Protein 8SPK (pdb70)

Secondary structure (DSSP, 8-state):
-TT-TTS-GGG--HHHHS--TT-SSS-EEEEEE-TTT-SSS--EEEEEESS-GGG-SEEEEEEE--TT--GGGTTTHHHHHHTTT-EEEEE--S-TT--HHHHHHHHHHHHHHHHH-TTTGGGEEEEEEEEEEETHHHHHHHHHHHH-TTEEEEEEES----S------S-EEEEEETT-SSS-TTTTHHHHHHH--SSEEEEEETT--TTTTSTTTTHHHHHHHHHHHHHHHHH--GGGGGGSGGGS-GGGSTTEEEEEEES--/-TTTTS-GGG-SHHHHS--TT-SSS-EEEEEE-TTT-SSS--EEEEEESS-GGG-SEEEEEEE--SS--GGGTTTHHHHHHTTT-EEEEE--S-TT--HHHHHHHHHHHHHHHHH-TTTGGGEEEEEEEEEEETHHHHHHHHHHHH-TTEEEEEEES----S------S-EEEEEETT-SSS-TTTTHHHHHHH--SSEEEEEETT--TTTTSTTTTHHHHHHHHHHHHHHHHS--GGGGGGSGGGS-GGGSTTEEEEEEES--

Radius of gyration: 25.75 Å; Cα contacts (8 Å, |Δi|>4): 1396; chains: 2; bounding box: 42×69×72 Å

Foldseek 3Di:
DLLQVVDPLVQQDLVQLLDFAQSAQFAKDKDWFAQVNQDQFHTWIKIAGDPRVVSAAAEEEEEEEAAPDALLFPVRVRSSQRSVGYTYTRGGGPDSHDALCSLLRSRVSVLVCQCPDPPRVNRHDSLQYAYEYAESNLSSRQLNQVPDVSHQEYERECYDDDDDRDEHAHEYEYEHECAEPPSHCVNHVVVSQVRHDHWYKYWYFPNGYSSCSTSCRCVSVVSLVVSLRSCCGRRVDCSSQCCDDPNNPSCPDPGTPDIHTDHGD/DLQVVDPLVCQDLVQLLDFAQSAQFDKDKDWFAQVNQDLFHTWIKIAGDPRVVNAAAEEEEEEDDQLDALLFPVRVRSSQRSHGYTYTRGHGPGSPDALCSLLRSRVSVLVCQCPDPPRVNRHDSLQYAYEYAESNLSSRQLNQVPDVSHQEYERECYDDDDDRDEHQHEYEYEHECAEPPSHCVVHVVVSQVRYDHWYKYWYFPNGYSSCSTNPRCVSVPRLVVSLRSCCGSVVDCSSQCCDDPNNPSCVDPGTPDIDTDNGD

Sequence (529 aa):
GSHMDCIADSKITAVALSDTRDNGPFSSIRTKRISRQSAKGFGGGTIHYPTNASGCGLLGAIAVVPGYVSYENSIKWWGPRLASWGFVVITINTNSIYDDPDSRAAQLNAALDNMIADDTVGSMIDPKRLGAIGWSMGGGGALKLATERSTVRAIMPLAPYHDKSYGEVKTPTLVIACEDDRIAETKKYANAFYKNAIGPKMKVEVNNGSHFCPSYRFNEILLSKPGIAWMQRYINNDTRFDKFLCANENYSSKSPRISAYDYKDCPSHMDCIADSKITAVALLSDTRDNGPFSIRTKRISRQSSAKGFGGGTIHYPTNASGCGLLGAIAVVPGYVSYENSIKWWGPRLASWGFVVITINTNSIYDDPDSSRAAQLNAALDNMIADDDTVGSMIDPKRLGAIGWSMGGGGALKLATERSTVRAIMPLAPYHDKSYGEVKTPTLVIACEDDRIAETKKYANAFYKNNAIGPKMKVEVNNGSHFCPSYRFNEILLSKPGIAWMQRYINNDTRFDKFLCANENYSKSPRISAYDYKDCP

Solvent-accessible surface area: 19656 Å² total; per-residue (Å²): 28,53,73,0,108,42,2,44,102,95,105,3,55,39,127,33,0,41,50,35,133,75,71,33,41,14,70,36,147,78,58,187,16,36,138,179,81,11,184,37,2,7,2,6,14,0,2,24,3,55,87,5,109,64,11,50,85,2,0,0,0,0,0,0,0,0,7,4,2,109,23,83,0,0,85,14,0,0,30,0,0,0,0,1,0,0,0,0,0,0,0,37,7,71,40,16,88,28,58,9,41,40,0,7,64,4,0,49,18,0,0,66,33,0,50,83,19,146,54,0,12,101,48,7,24,64,146,13,0,0,0,0,0,0,2,3,0,0,0,0,0,0,51,5,11,46,122,41,113,42,4,85,0,0,1,0,0,2,0,4,6,64,135,115,32,53,113,4,136,13,22,2,0,0,0,0,1,66,66,7,98,12,2,84,20,188,111,10,2,55,32,21,24,159,93,4,92,8,32,12,0,10,1,15,6,50,102,6,41,0,8,8,0,0,27,99,102,33,9,86,24,1,0,38,1,0,0,0,0,0,0,44,14,0,0,63,0,79,49,0,35,109,8,0,0,72,81,39,76,12,68,162,28,118,110,12,44,31,34,60,94,117,96,19,50,115,64,2,98,44,2,52,108,96,110,2,54,41,129,34,0,40,48,35,150,77,72,30,38,14,65,37,154,81,63,188,16,34,137,180,84,10,181,38,2,6,2,6,13,0,1,25,1,56,86,3,108,72,8,51,80,2,0,0,0,0,0,0,0,1,1,7,2,110,22,85,0,0,85,18,0,0,31,0,0,0,0,1,0,0,0,0,0,0,0,36,6,74,39,17,90,31,50,7,41,47,1,7,63,7,0,50,18,0,0,63,33,0,53,81,17,144,60,0,17,103,51,6,26,64,150,13,0,0,0,0,0,0,1,4,0,0,0,0,0,0,50,5,10,45,123,43,115,40,5,87,0,0,0,0,0,2,1,2,6,62,134,112,29,51,116,4,146,17,21,1,0,0,0,0,1,63,55,1,82,10,2,60,18,181,111,11,2,56,32,19,27,160,95,5,85,8,33,8,0,12,2,17,7,54,106,7,38,0,9,8,0,0,22,93,88,30,9,85,27,1,0,32,1,0,0,0,0,0,0,42,15,0,3,76,13,83,62,0,35,101,6,0,0,75,80,50,75,15,57,170,30,118,111,8,46,29,26,61,91,121,96,22,48

Structure (mmCIF, N/CA/C/O backbone):
data_8SPK
#
_entry.id   8SPK
#
_cell.length_a   131.180
_cell.length_b   131.180
_cell.length_c   131.180
_cell.angle_alpha   90.00
_cell.angle_beta   90.00
_cell.angle_gamma   90.00
#
_symmetry.space_group_name_H-M   'P 21 3'
#
loop_
_entity.id
_entity.type
_entity.pdbx_description
1 polymer 'Lipase 1'
2 non-polymer 'MALONATE ION'
3 water water
#
loop_
_atom_site.group_PDB
_atom_site.id
_atom_site.type_symbol
_atom_site.label_atom_id
_atom_site.label_alt_id
_atom_site.label_comp_id
_atom_site.label_asym_id
_atom_site.label_entity_id
_atom_site.label_seq_id
_atom_site.pdbx_PDB_ins_code
_atom_site.Cartn_x
_atom_site.Cartn_y
_atom_site.Cartn_z
_atom_site.occupancy
_atom_site.B_iso_or_equiv
_atom_site.auth_seq_id
_atom_site.auth_comp_id
_atom_site.auth_asym_id
_atom_site.auth_atom_id
_atom_site.pdbx_PDB_model_num
ATOM 1 N N . GLY A 1 18 ? 34.945 -27.383 6.334 1.00 64.52 55 GLY A N 1
ATOM 2 C CA . GLY A 1 18 ? 36.017 -28.313 5.998 1.00 51.18 55 GLY A CA 1
ATOM 3 C C . GLY A 1 18 ? 35.851 -28.886 4.587 1.00 55.00 55 GLY A C 1
ATOM 4 O O . GLY A 1 18 ? 36.709 -28.688 3.723 1.00 54.12 55 GLY A O 1
ATOM 5 N N . SER A 1 19 ? 34.720 -29.576 4.368 1.00 61.77 56 SER A N 1
ATOM 6 C CA . SER A 1 19 ? 34.539 -30.394 3.188 1.00 44.23 56 SER A CA 1
ATOM 7 C C . SER A 1 19 ? 35.791 -31.224 3.047 1.00 61.14 56 SER A C 1
ATOM 8 O O . SER A 1 19 ? 36.117 -32.041 3.919 1.00 57.56 56 SER A O 1
ATOM 10 N N . HIS A 1 20 ? 36.550 -30.958 1.991 1.00 63.65 57 HIS A N 1
ATOM 11 C CA . HIS A 1 20 ? 37.809 -31.639 1.748 1.00 52.76 57 HIS A CA 1
ATOM 12 C C . HIS A 1 20 ? 39.025 -30.834 2.219 1.00 60.27 57 HIS A C 1
ATOM 13 O O . HIS A 1 20 ? 40.159 -31.284 2.021 1.00 50.96 57 HIS A O 1
ATOM 20 N N . MET A 1 21 ? 38.820 -29.675 2.861 1.00 43.87 58 MET A N 1
ATOM 21 C CA . MET A 1 21 ? 39.926 -28.784 3.246 1.00 51.79 58 MET A CA 1
ATOM 22 C C . MET A 1 21 ? 39.864 -28.371 4.730 1.00 54.08 58 MET A C 1
ATOM 23 O O . MET A 1 21 ? 40.101 -27.201 5.076 1.00 35.30 58 MET A O 1
ATOM 28 N N . ASP A 1 22 ? 39.602 -29.334 5.642 1.00 49.08 59 ASP A N 1
ATOM 29 C CA . ASP A 1 22 ? 39.625 -28.997 7.078 1.00 56.10 59 ASP A CA 1
ATOM 30 C C . ASP A 1 22 ? 41.022 -28.609 7.577 1.00 53.08 59 ASP A C 1
ATOM 31 O O . ASP A 1 22 ? 41.145 -28.066 8.691 1.00 44.64 59 ASP A O 1
ATOM 36 N N . CYS A 1 23 ? 42.052 -28.914 6.774 1.00 41.71 60 CYS A N 1
ATOM 37 C CA . CYS A 1 23 ? 43.418 -28.422 6.888 1.00 36.45 60 CYS A CA 1
ATOM 38 C C . CYS A 1 23 ? 43.533 -26.902 6.823 1.00 42.37 60 CYS A C 1
ATOM 39 O O . CYS A 1 23 ? 44.587 -26.362 7.180 1.00 43.02 60 CYS A O 1
ATOM 42 N N . ILE A 1 24 ? 42.520 -26.196 6.312 1.00 26.60 61 ILE A N 1
ATOM 43 C CA . ILE A 1 24 ? 42.440 -24.748 6.474 1.00 22.66 61 ILE A CA 1
ATOM 44 C C . ILE A 1 24 ? 41.629 -24.430 7.723 1.00 25.66 61 ILE A C 1
ATOM 45 O O . ILE A 1 24 ? 40.435 -24.730 7.793 1.00 25.10 61 ILE A O 1
ATOM 50 N N . ALA A 1 25 ? 42.246 -23.737 8.668 1.00 22.90 62 ALA A N 1
ATOM 51 C CA . ALA A 1 25 ? 41.560 -23.425 9.912 1.00 22.14 62 ALA A CA 1
ATOM 52 C C . ALA A 1 25 ? 40.476 -22.384 9.685 1.00 20.43 62 ALA A C 1
ATOM 53 O O . ALA A 1 25 ? 40.640 -21.462 8.890 1.00 19.06 62 ALA A O 1
ATOM 55 N N . ASP A 1 26 ? 39.367 -22.525 10.417 1.00 20.75 63 ASP A N 1
ATOM 56 C CA . ASP A 1 26 ? 38.288 -21.533 10.305 1.00 20.09 63 ASP A CA 1
ATOM 57 C C . ASP A 1 26 ? 38.812 -20.102 10.376 1.00 19.28 63 ASP A C 1
ATOM 58 O O . ASP A 1 26 ? 38.325 -19.234 9.669 1.00 20.08 63 ASP A O 1
ATOM 63 N N . SER A 1 27 ? 39.713 -19.822 11.329 1.00 18.85 64 SER A N 1
ATOM 64 C CA . SER A 1 27 ? 40.096 -18.422 11.556 1.00 21.35 64 SER A CA 1
ATOM 65 C C . SER A 1 27 ? 40.844 -17.808 10.376 1.00 20.44 64 SER A C 1
ATOM 66 O O . SER A 1 27 ? 40.938 -16.572 10.306 1.00 20.28 64 SER A O 1
ATOM 69 N N . LYS A 1 28 ? 41.328 -18.632 9.426 1.00 17.87 65 LYS A N 1
ATOM 70 C CA . LYS A 1 28 ? 41.972 -18.122 8.212 1.00 20.21 65 LYS A CA 1
ATOM 71 C C . LYS A 1 28 ? 40.980 -17.777 7.117 1.00 19.97 65 LYS A C 1
ATOM 72 O O . LYS A 1 28 ? 41.361 -17.154 6.126 1.00 21.96 65 LYS A O 1
ATOM 78 N N . ILE A 1 29 ? 39.719 -18.151 7.276 1.00 18.76 66 ILE A N 1
ATOM 79 C CA . ILE A 1 29 ? 38.734 -18.015 6.199 1.00 16.44 66 ILE A CA 1
ATOM 80 C C . ILE A 1 29 ? 38.035 -16.677 6.444 1.00 20.27 66 ILE A C 1
ATOM 81 O O . ILE A 1 29 ? 36.962 -16.579 7.065 1.00 19.68 66 ILE A O 1
ATOM 86 N N . THR A 1 30 ? 38.669 -15.603 5.953 1.00 18.69 67 THR A N 1
ATOM 87 C CA . THR A 1 30 ? 38.147 -14.257 6.139 1.00 16.10 67 THR A CA 1
ATOM 88 C C . THR A 1 30 ? 38.188 -13.504 4.815 1.00 16.19 67 THR A C 1
ATOM 89 O O . THR A 1 30 ? 39.001 -13.804 3.926 1.00 17.34 67 THR A O 1
ATOM 93 N N . ALA A 1 31 ? 37.336 -12.476 4.732 1.00 17.53 68 ALA A N 1
ATOM 94 C CA . ALA A 1 31 ? 37.348 -11.639 3.527 1.00 17.93 68 ALA A CA 1
ATOM 95 C C . ALA A 1 31 ? 38.683 -10.930 3.369 1.00 18.80 68 ALA A C 1
ATOM 96 O O . ALA A 1 31 ? 39.210 -10.818 2.245 1.00 20.60 68 ALA A O 1
ATOM 98 N N . VAL A 1 32 ? 39.251 -10.459 4.481 1.00 19.40 69 VAL A N 1
ATOM 99 C CA . VAL A 1 32 ? 40.559 -9.801 4.461 1.00 17.88 69 VAL A CA 1
ATOM 100 C C . VAL A 1 32 ? 41.620 -10.728 3.889 1.00 24.60 69 VAL A C 1
ATOM 101 O O . VAL A 1 32 ? 42.444 -10.322 3.057 1.00 25.24 69 VAL A O 1
ATOM 105 N N . ALA A 1 33 ? 41.597 -11.996 4.294 1.00 18.53 70 ALA A N 1
ATOM 106 C CA . ALA A 1 33 ? 42.619 -12.917 3.821 1.00 19.51 70 ALA A CA 1
ATOM 107 C C . ALA A 1 33 ? 42.428 -13.235 2.355 1.00 18.38 70 ALA A C 1
ATOM 108 O O . ALA A 1 33 ? 43.414 -13.350 1.606 1.00 22.81 70 ALA A O 1
ATOM 110 N N . LEU A 1 34 ? 41.178 -13.382 1.919 1.00 16.40 71 LEU A N 1
ATOM 111 C CA . LEU A 1 34 ? 40.911 -13.742 0.516 1.00 17.26 71 LEU A CA 1
ATOM 112 C C . LEU A 1 34 ? 41.201 -12.583 -0.418 1.00 19.19 71 LEU A C 1
ATOM 113 O O . LEU A 1 34 ? 41.462 -12.807 -1.618 1.00 22.71 71 LEU A O 1
ATOM 118 N N . SER A 1 35 ? 41.112 -11.356 0.097 1.00 24.83 72 SER A N 1
ATOM 119 C CA . SER A 1 35 ? 41.204 -10.126 -0.704 1.00 27.53 72 SER A CA 1
ATOM 120 C C . SER A 1 35 ? 42.647 -9.634 -0.672 1.00 28.73 72 SER A C 1
ATOM 121 O O . SER A 1 35 ? 43.007 -8.667 -0.007 1.00 42.07 72 SER A O 1
ATOM 124 N N . ASP A 1 36 ? 43.485 -10.345 -1.395 1.00 33.62 73 ASP A N 1
ATOM 125 C CA . ASP A 1 36 ? 44.916 -10.104 -1.335 1.00 45.46 73 ASP A CA 1
ATOM 126 C C . ASP A 1 36 ? 45.504 -10.453 -2.700 1.00 48.48 73 ASP A C 1
ATOM 127 O O . ASP A 1 36 ? 44.783 -10.791 -3.655 1.00 37.22 73 ASP A O 1
ATOM 132 N N . THR A 1 37 ? 46.822 -10.351 -2.809 1.00 45.75 74 THR A N 1
ATOM 133 C CA . THR A 1 37 ? 47.445 -10.488 -4.116 1.00 50.68 74 THR A CA 1
ATOM 134 C C . THR A 1 37 ? 48.436 -11.649 -4.140 1.00 47.45 74 THR A C 1
ATOM 135 O O . THR A 1 37 ? 48.886 -12.122 -3.096 1.00 41.91 74 THR A O 1
ATOM 139 N N . ARG A 1 38 ? 48.775 -12.091 -5.359 1.00 41.15 75 ARG A N 1
ATOM 140 C CA . ARG A 1 38 ? 49.919 -13.003 -5.640 1.00 42.57 75 ARG A CA 1
ATOM 141 C C . ARG A 1 38 ? 49.713 -14.279 -4.823 1.00 38.47 75 ARG A C 1
ATOM 142 O O . ARG A 1 38 ? 48.597 -14.814 -4.786 1.00 29.42 75 ARG A O 1
ATOM 150 N N . ASP A 1 39 ? 50.731 -14.779 -4.121 1.00 31.42 76 ASP A N 1
ATOM 151 C CA . ASP A 1 39 ? 50.622 -15.991 -3.325 1.00 36.49 76 ASP A CA 1
ATOM 152 C C . ASP A 1 39 ? 50.414 -15.694 -1.838 1.00 47.35 76 ASP A C 1
ATOM 153 O O . ASP A 1 39 ? 50.764 -16.523 -0.989 1.00 43.54 76 ASP A O 1
ATOM 158 N N . ASN A 1 40 ? 49.863 -14.532 -1.497 1.00 42.74 77 ASN A N 1
ATOM 159 C CA . ASN A 1 40 ? 49.479 -14.302 -0.106 1.00 43.68 77 ASN A CA 1
ATOM 160 C C . ASN A 1 40 ? 48.241 -15.137 0.187 1.00 49.35 77 ASN A C 1
ATOM 161 O O . ASN A 1 40 ? 47.144 -14.771 -0.229 1.00 46.10 77 ASN A O 1
ATOM 166 N N . GLY A 1 41 ? 48.417 -16.267 0.905 1.00 38.93 78 GLY A N 1
ATOM 167 C CA . GLY A 1 41 ? 47.355 -17.205 1.245 1.00 28.75 78 GLY A CA 1
ATOM 168 C C . GLY A 1 41 ? 47.885 -18.218 2.249 1.00 27.88 78 GLY A C 1
ATOM 169 O O . GLY A 1 41 ? 49.058 -18.149 2.606 1.00 31.94 78 GLY A O 1
ATOM 170 N N . PRO A 1 42 ? 47.059 -19.181 2.706 1.00 22.42 79 PRO A N 1
ATOM 171 C CA . PRO A 1 42 ? 47.481 -20.041 3.838 1.00 23.28 79 PRO A CA 1
ATOM 172 C C . PRO A 1 42 ? 48.569 -21.055 3.514 1.00 26.04 79 PRO A C 1
ATOM 173 O O . PRO A 1 42 ? 49.261 -21.476 4.442 1.00 25.96 79 PRO A O 1
ATOM 177 N N . PHE A 1 43 ? 48.726 -21.492 2.266 1.00 20.23 80 PHE A N 1
ATOM 178 C CA . PHE A 1 43 ? 49.732 -22.493 1.927 1.00 21.37 80 PHE A CA 1
ATOM 179 C C . PHE A 1 43 ? 50.872 -21.848 1.160 1.00 24.06 80 PHE A C 1
ATOM 180 O O . PHE A 1 43 ? 50.656 -20.933 0.354 1.00 22.37 80 PHE A O 1
ATOM 188 N N . SER A 1 44 ? 52.079 -22.330 1.431 1.00 22.13 81 SER A N 1
ATOM 189 C CA A SER A 1 44 ? 53.214 -22.011 0.581 0.57 24.91 81 SER A CA 1
ATOM 190 C CA B SER A 1 44 ? 53.217 -22.017 0.584 0.43 24.94 81 SER A CA 1
ATOM 191 C C . SER A 1 44 ? 53.106 -22.819 -0.696 1.00 23.46 81 SER A C 1
ATOM 192 O O . SER A 1 44 ? 52.511 -23.902 -0.717 1.00 22.60 81 SER A O 1
ATOM 197 N N . ILE A 1 45 ? 53.684 -22.283 -1.779 1.00 22.06 82 ILE A N 1
ATOM 198 C CA . ILE A 1 45 ? 53.546 -22.929 -3.071 1.00 20.15 82 ILE A CA 1
ATOM 199 C C . ILE A 1 45 ? 54.879 -23.060 -3.796 1.00 21.82 82 ILE A C 1
ATOM 200 O O . ILE A 1 45 ? 55.889 -22.412 -3.472 1.00 23.71 82 ILE A O 1
ATOM 205 N N . ARG A 1 46 ? 54.862 -23.957 -4.778 1.00 20.85 83 ARG A N 1
ATOM 206 C CA . ARG A 1 46 ? 55.937 -24.114 -5.751 1.00 20.44 83 ARG A CA 1
ATOM 207 C C . ARG A 1 46 ? 55.318 -24.212 -7.146 1.00 19.38 83 ARG A C 1
ATOM 208 O O . ARG A 1 46 ? 54.100 -24.375 -7.307 1.00 18.07 83 ARG A O 1
ATOM 216 N N . THR A 1 47 ? 56.183 -24.130 -8.164 1.00 20.62 84 THR A N 1
ATOM 217 C CA . THR A 1 47 ? 55.744 -24.224 -9.552 1.00 18.53 84 THR A CA 1
ATOM 218 C C . THR A 1 47 ? 56.571 -25.258 -10.290 1.00 18.15 84 THR A C 1
ATOM 219 O O . THR A 1 47 ? 57.724 -25.547 -9.933 1.00 21.00 84 THR A O 1
ATOM 223 N N . LYS A 1 48 ? 55.970 -25.795 -11.344 1.00 16.73 85 LYS A N 1
ATOM 224 C CA . LYS A 1 48 ? 56.677 -26.733 -12.225 1.00 16.90 85 LYS A CA 1
ATOM 225 C C . LYS A 1 48 ? 56.299 -26.346 -13.650 1.00 16.17 85 LYS A C 1
ATOM 226 O O . LYS A 1 48 ? 55.120 -26.244 -13.974 1.00 15.88 85 LYS A O 1
ATOM 232 N N . ARG A 1 49 ? 57.290 -26.128 -14.505 1.00 16.97 86 ARG A N 1
ATOM 233 C CA . ARG A 1 49 ? 57.014 -25.745 -15.885 1.00 15.44 86 ARG A CA 1
ATOM 234 C C . ARG A 1 49 ? 56.803 -26.963 -16.770 1.00 15.96 86 ARG A C 1
ATOM 235 O O . ARG A 1 49 ? 57.640 -27.876 -16.768 1.00 18.51 86 ARG A O 1
ATOM 243 N N . ILE A 1 50 ? 55.715 -26.946 -17.535 1.00 13.35 87 ILE A N 1
ATOM 244 C CA . ILE A 1 50 ? 55.388 -27.980 -18.520 1.00 12.60 87 ILE A CA 1
ATOM 245 C C . ILE A 1 50 ? 55.643 -27.392 -19.904 1.00 14.60 87 ILE A C 1
ATOM 246 O O . ILE A 1 50 ? 55.021 -26.392 -20.282 1.00 13.57 87 ILE A O 1
ATOM 251 N N . SER A 1 51 ? 56.602 -27.969 -20.635 1.00 14.09 88 SER A N 1
ATOM 252 C CA . SER A 1 51 ? 56.983 -27.393 -21.927 1.00 12.56 88 SER A CA 1
ATOM 253 C C . SER A 1 51 ? 55.922 -27.650 -22.973 1.00 11.48 88 SER A C 1
ATOM 254 O O . SER A 1 51 ? 55.085 -28.542 -22.848 1.00 11.25 88 SER A O 1
ATOM 257 N N . ARG A 1 52 ? 55.930 -26.808 -24.012 1.00 11.43 89 ARG A N 1
ATOM 258 C CA . ARG A 1 52 ? 55.002 -26.975 -25.124 1.00 10.64 89 ARG A CA 1
ATOM 259 C C . ARG A 1 52 ? 55.141 -28.354 -25.748 1.00 10.91 89 ARG A C 1
ATOM 260 O O . ARG A 1 52 ? 54.139 -28.979 -26.102 1.00 12.26 89 ARG A O 1
ATOM 268 N N . GLN A 1 53 ? 56.381 -28.834 -25.908 1.00 12.77 90 GLN A N 1
ATOM 269 C CA . GLN A 1 53 ? 56.599 -30.155 -26.547 1.00 13.58 90 GLN A CA 1
ATOM 270 C C . GLN A 1 53 ? 56.159 -31.306 -25.660 1.00 15.81 90 GLN A C 1
ATOM 271 O O . GLN A 1 53 ? 55.737 -32.360 -26.176 1.00 20.47 90 GLN A O 1
ATOM 277 N N . SER A 1 54 ? 56.243 -31.141 -24.333 1.00 13.46 91 SER A N 1
ATOM 278 C CA . SER A 1 54 ? 55.806 -32.199 -23.419 1.00 15.80 91 SER A CA 1
ATOM 279 C C . SER A 1 54 ? 54.284 -32.296 -23.390 1.00 17.00 91 SER A C 1
ATOM 280 O O . SER A 1 54 ? 53.733 -33.391 -23.181 1.00 20.26 91 SER A O 1
ATOM 283 N N . ALA A 1 55 ? 53.599 -31.162 -23.548 1.00 13.72 92 ALA A N 1
ATOM 284 C CA . ALA A 1 55 ? 52.147 -31.086 -23.366 1.00 12.48 92 ALA A CA 1
ATOM 285 C C . ALA A 1 55 ? 51.413 -31.705 -24.562 1.00 13.29 92 ALA A C 1
ATOM 286 O O . ALA A 1 55 ? 51.613 -31.278 -25.703 1.00 14.34 92 ALA A O 1
ATOM 288 N N . LYS A 1 56 ? 50.529 -32.661 -24.282 1.00 11.31 93 LYS A N 1
ATOM 289 C CA . LYS A 1 56 ? 49.803 -33.361 -25.340 1.00 12.15 93 LYS A CA 1
ATOM 290 C C . LYS A 1 56 ? 48.430 -32.721 -25.408 1.00 13.06 93 LYS A C 1
ATOM 291 O O . LYS A 1 56 ? 47.559 -33.028 -24.600 1.00 15.58 93 LYS A O 1
ATOM 297 N N . GLY A 1 57 ? 48.223 -31.817 -26.367 1.00 11.14 94 GLY A N 1
ATOM 298 C CA . GLY A 1 57 ? 46.925 -31.193 -26.491 1.00 11.61 94 GLY A CA 1
ATOM 299 C C . GLY A 1 57 ? 46.830 -29.764 -26.019 1.00 11.83 94 GLY A C 1
ATOM 300 O O . GLY A 1 57 ? 45.722 -29.240 -25.972 1.00 12.86 94 GLY A O 1
ATOM 301 N N . PHE A 1 58 ? 47.943 -29.139 -25.639 1.00 11.99 95 PHE A N 1
ATOM 302 C CA . PHE A 1 58 ? 47.948 -27.708 -25.321 1.00 10.46 95 PHE A CA 1
ATOM 303 C C . PHE A 1 58 ? 49.392 -27.241 -25.427 1.00 9.03 95 PHE A C 1
ATOM 304 O O . PHE A 1 58 ? 50.300 -28.030 -25.755 1.00 10.82 95 PHE A O 1
ATOM 312 N N . GLY A 1 59 ? 49.598 -25.924 -25.232 1.00 10.37 96 GLY A N 1
ATOM 313 C CA . GLY A 1 59 ? 50.904 -25.328 -25.530 1.00 11.81 96 GLY A CA 1
ATOM 314 C C . GLY A 1 59 ? 51.852 -25.246 -24.337 1.00 10.67 96 GLY A C 1
ATOM 315 O O . GLY A 1 59 ? 52.746 -24.382 -24.347 1.00 11.00 96 GLY A O 1
ATOM 316 N N . GLY A 1 60 ? 51.682 -26.121 -23.340 1.00 10.50 97 GLY A N 1
ATOM 317 C CA . GLY A 1 60 ? 52.527 -26.047 -22.137 1.00 11.13 97 GLY A CA 1
ATOM 318 C C . GLY A 1 60 ? 51.898 -25.111 -21.107 1.00 11.53 97 GLY A C 1
ATOM 319 O O . GLY A 1 60 ? 50.838 -24.543 -21.320 1.00 11.87 97 GLY A O 1
ATOM 320 N N . GLY A 1 61 ? 52.539 -24.998 -19.943 1.00 11.04 98 GLY A N 1
ATOM 321 C CA . GLY A 1 61 ? 51.972 -24.126 -18.927 1.00 11.47 98 GLY A CA 1
ATOM 322 C C . GLY A 1 61 ? 52.774 -24.265 -17.650 1.00 13.91 98 GLY A C 1
ATOM 323 O O . GLY A 1 61 ? 53.838 -24.880 -17.631 1.00 15.53 98 GLY A O 1
ATOM 324 N N . THR A 1 62 ? 52.242 -23.681 -16.594 1.00 12.20 99 THR A N 1
ATOM 325 C CA . THR A 1 62 ? 52.895 -23.698 -15.281 1.00 12.10 99 THR A CA 1
ATOM 326 C C . THR A 1 62 ? 51.935 -24.373 -14.311 1.00 13.36 99 THR A C 1
ATOM 327 O O . THR A 1 62 ? 50.800 -23.893 -14.124 1.00 14.06 99 THR A O 1
ATOM 331 N N . ILE A 1 63 ? 52.396 -25.460 -13.693 1.00 12.88 100 ILE A N 1
ATOM 332 C CA . ILE A 1 63 ? 51.649 -26.077 -12.592 1.00 13.90 100 ILE A CA 1
ATOM 333 C C . ILE A 1 63 ? 52.047 -25.372 -11.312 1.00 13.84 100 ILE A C 1
ATOM 334 O O . ILE A 1 63 ? 53.244 -25.269 -10.985 1.00 15.99 100 ILE A O 1
ATOM 339 N N . HIS A 1 64 ? 51.037 -24.925 -10.549 1.00 11.98 101 HIS A N 1
ATOM 340 C CA . HIS A 1 64 ? 51.248 -24.326 -9.232 1.00 14.25 101 HIS A CA 1
ATOM 341 C C . HIS A 1 64 ? 50.670 -25.262 -8.184 1.00 17.33 101 HIS A C 1
ATOM 342 O O . HIS A 1 64 ? 49.560 -25.780 -8.360 1.00 14.63 101 HIS A O 1
ATOM 349 N N . TYR A 1 65 ? 51.418 -25.509 -7.115 1.00 16.13 102 TYR A N 1
ATOM 350 C CA . TYR A 1 65 ? 50.863 -26.442 -6.129 1.00 15.26 102 TYR A CA 1
ATOM 351 C C . TYR A 1 65 ? 51.295 -26.056 -4.726 1.00 16.39 102 TYR A C 1
ATOM 352 O O . TYR A 1 65 ? 52.398 -25.516 -4.534 1.00 18.62 102 TYR A O 1
ATOM 361 N N . PRO A 1 66 ? 50.515 -26.423 -3.714 1.00 15.73 103 PRO A N 1
ATOM 362 C CA . PRO A 1 66 ? 50.917 -26.103 -2.340 1.00 17.90 103 PRO A CA 1
ATOM 363 C C . PRO A 1 66 ? 51.888 -27.152 -1.835 1.00 24.18 103 PRO A C 1
ATOM 364 O O . PRO A 1 66 ? 51.789 -28.333 -2.186 1.00 23.13 103 PRO A O 1
ATOM 368 N N . THR A 1 67 ? 52.823 -26.710 -0.971 1.00 22.18 104 THR A N 1
ATOM 369 C CA . THR A 1 67 ? 53.879 -27.595 -0.476 1.00 23.00 104 THR A CA 1
ATOM 370 C C . THR A 1 67 ? 53.647 -28.041 0.948 1.00 26.99 104 THR A C 1
ATOM 371 O O . THR A 1 67 ? 54.346 -28.949 1.408 1.00 31.66 104 THR A O 1
ATOM 375 N N . ASN A 1 68 ? 52.685 -27.457 1.651 1.00 26.56 105 ASN A N 1
ATOM 376 C CA . ASN A 1 68 ? 52.476 -27.833 3.038 1.00 31.00 105 ASN A CA 1
ATOM 377 C C . ASN A 1 68 ? 51.011 -28.119 3.276 1.00 29.30 105 ASN A C 1
ATOM 378 O O . ASN A 1 68 ? 50.445 -27.767 4.315 1.00 27.65 105 ASN A O 1
ATOM 383 N N . ALA A 1 69 ? 50.379 -28.784 2.309 1.00 29.46 106 ALA A N 1
ATOM 384 C CA . ALA A 1 69 ? 48.946 -29.075 2.326 1.00 31.06 106 ALA A CA 1
ATOM 385 C C . ALA A 1 69 ? 48.657 -30.556 2.537 1.00 36.23 106 ALA A C 1
ATOM 386 O O . ALA A 1 69 ? 47.527 -30.999 2.304 1.00 35.62 106 ALA A O 1
ATOM 388 N N . SER A 1 70 ? 49.660 -31.329 2.946 1.00 36.87 107 SER A N 1
ATOM 389 C CA . SER A 1 70 ? 49.466 -32.763 3.069 1.00 41.17 107 SER A CA 1
ATOM 390 C C . SER A 1 70 ? 48.361 -33.106 4.069 1.00 45.71 107 SER A C 1
ATOM 391 O O . SER A 1 70 ? 47.696 -34.133 3.911 1.00 40.51 107 SER A O 1
ATOM 394 N N . GLY A 1 71 ? 48.125 -32.261 5.079 1.00 40.62 108 GLY A N 1
ATOM 395 C CA . GLY A 1 71 ? 47.006 -32.506 5.975 1.00 33.43 108 GLY A CA 1
ATOM 396 C C . GLY A 1 71 ? 45.640 -32.427 5.322 1.00 38.46 108 GLY A C 1
ATOM 397 O O . GLY A 1 71 ? 44.645 -32.758 5.970 1.00 37.73 108 GLY A O 1
ATOM 398 N N . CYS A 1 72 ? 45.556 -32.002 4.069 1.00 30.81 109 CYS A N 1
ATOM 399 C CA . CYS A 1 72 ? 44.279 -31.855 3.403 1.00 31.79 109 CYS A CA 1
ATOM 400 C C . CYS A 1 72 ? 43.802 -33.126 2.735 1.00 34.35 109 CYS A C 1
ATOM 401 O O . CYS A 1 72 ? 42.676 -33.144 2.216 1.00 38.79 109 CYS A O 1
ATOM 404 N N . GLY A 1 73 ? 44.640 -34.161 2.698 1.00 25.85 110 GLY A N 1
ATOM 405 C CA . GLY A 1 73 ? 44.330 -35.302 1.851 1.00 29.90 110 GLY A CA 1
ATOM 406 C C . GLY A 1 73 ? 44.427 -34.889 0.390 1.00 30.69 110 GLY A C 1
ATOM 407 O O . GLY A 1 73 ? 45.193 -33.994 0.030 1.00 29.86 110 GLY A O 1
ATOM 408 N N . LEU A 1 74 ? 43.624 -35.522 -0.463 1.00 20.37 111 LEU A N 1
ATOM 409 C CA . LEU A 1 74 ? 43.747 -35.210 -1.884 1.00 19.92 111 LEU A CA 1
ATOM 410 C C . LEU A 1 74 ? 43.161 -33.836 -2.184 1.00 19.62 111 LEU A C 1
ATOM 411 O O . LEU A 1 74 ? 42.211 -33.362 -1.530 1.00 23.30 111 LEU A O 1
ATOM 416 N N . LEU A 1 75 ? 43.747 -33.179 -3.178 1.00 17.22 112 LEU A N 1
ATOM 417 C CA . LEU A 1 75 ? 43.402 -31.799 -3.513 1.00 21.18 112 LEU A CA 1
ATOM 418 C C . LEU A 1 75 ? 42.585 -31.716 -4.803 1.00 19.18 112 LEU A C 1
ATOM 419 O O . LEU A 1 75 ? 42.714 -32.556 -5.706 1.00 18.78 112 LEU A O 1
ATOM 424 N N . GLY A 1 76 ? 41.803 -30.641 -4.923 1.00 15.99 113 GLY A N 1
ATOM 425 C CA . GLY A 1 76 ? 41.188 -30.307 -6.203 1.00 14.27 113 GLY A CA 1
ATOM 426 C C . GLY A 1 76 ? 42.207 -29.726 -7.170 1.00 17.37 113 GLY A C 1
ATOM 427 O O . GLY A 1 76 ? 43.262 -29.226 -6.771 1.00 15.91 113 GLY A O 1
ATOM 428 N N . ALA A 1 77 ? 41.872 -29.755 -8.449 1.00 14.69 114 ALA A N 1
ATOM 429 C CA . ALA A 1 77 ? 42.793 -29.246 -9.460 1.00 12.10 114 ALA A CA 1
ATOM 430 C C . ALA A 1 77 ? 42.043 -28.405 -10.476 1.00 12.32 114 ALA A C 1
ATOM 431 O O . ALA A 1 77 ? 40.932 -28.766 -10.887 1.00 14.66 114 ALA A O 1
ATOM 433 N N . ILE A 1 78 ? 42.690 -27.332 -10.945 1.00 10.73 115 ILE A N 1
ATOM 434 C CA . ILE A 1 78 ? 42.021 -26.327 -11.774 1.00 11.39 115 ILE A CA 1
ATOM 435 C C . ILE A 1 78 ? 42.907 -25.996 -12.954 1.00 12.26 115 ILE A C 1
ATOM 436 O O . ILE A 1 78 ? 44.106 -25.833 -12.771 1.00 12.48 115 ILE A O 1
ATOM 441 N N . ALA A 1 79 ? 42.333 -25.973 -14.166 1.00 10.40 116 ALA A N 1
ATOM 442 C CA . ALA A 1 79 ? 43.064 -25.523 -15.359 1.00 10.46 116 ALA A CA 1
ATOM 443 C C . ALA A 1 79 ? 42.575 -24.154 -15.794 1.00 11.34 116 ALA A C 1
ATOM 444 O O . ALA A 1 79 ? 41.378 -23.864 -15.687 1.00 11.60 116 ALA A O 1
ATOM 446 N N . VAL A 1 80 ? 43.499 -23.297 -16.254 1.00 10.50 117 VAL A N 1
ATOM 447 C CA . VAL A 1 80 ? 43.182 -21.875 -16.500 1.00 9.53 117 VAL A CA 1
ATOM 448 C C . VAL A 1 80 ? 43.698 -21.529 -17.888 1.00 11.03 117 VAL A C 1
ATOM 449 O O . VAL A 1 80 ? 44.889 -21.727 -18.154 1.00 11.00 117 VAL A O 1
ATOM 453 N N . VAL A 1 81 ? 42.829 -20.989 -18.763 1.00 9.96 118 VAL A N 1
ATOM 454 C CA . VAL A 1 81 ? 43.211 -20.785 -20.185 1.00 9.38 118 VAL A CA 1
ATOM 455 C C . VAL A 1 81 ? 43.006 -19.331 -20.619 1.00 8.47 118 VAL A C 1
ATOM 456 O O . VAL A 1 81 ? 42.054 -18.672 -20.199 1.00 10.63 118 VAL A O 1
ATOM 460 N N . PRO A 1 82 ? 43.903 -18.786 -21.465 1.00 8.62 119 PRO A N 1
ATOM 461 C CA . PRO A 1 82 ? 43.774 -17.410 -21.954 1.00 11.28 119 PRO A CA 1
ATOM 462 C C . PRO A 1 82 ? 42.776 -17.251 -23.073 1.00 12.07 119 PRO A C 1
ATOM 463 O O . PRO A 1 82 ? 42.069 -18.221 -23.401 1.00 13.00 119 PRO A O 1
ATOM 467 N N . GLY A 1 83 ? 42.744 -16.000 -23.599 1.00 14.72 120 GLY A N 1
ATOM 468 C CA . GLY A 1 83 ? 41.874 -15.612 -24.675 1.00 16.19 120 GLY A CA 1
ATOM 469 C C . GLY A 1 83 ? 42.596 -15.403 -25.998 1.00 17.10 120 GLY A C 1
ATOM 470 O O . GLY A 1 83 ? 43.747 -15.809 -26.250 1.00 14.45 120 GLY A O 1
ATOM 471 N N . TYR A 1 84 ? 41.850 -14.812 -26.910 1.00 17.53 121 TYR A N 1
ATOM 472 C CA . TYR A 1 84 ? 42.322 -14.674 -28.287 1.00 16.16 121 TYR A CA 1
ATOM 473 C C . TYR A 1 84 ? 43.468 -13.645 -28.369 1.00 17.58 121 TYR A C 1
ATOM 474 O O . TYR A 1 84 ? 43.419 -12.557 -27.777 1.00 14.59 121 TYR A O 1
ATOM 483 N N . VAL A 1 85 ? 44.528 -14.024 -29.092 1.00 16.77 122 VAL A N 1
ATOM 484 C CA . VAL A 1 85 ? 45.717 -13.216 -29.243 1.00 14.54 122 VAL A CA 1
ATOM 485 C C . VAL A 1 85 ? 46.286 -12.860 -27.876 1.00 12.18 122 VAL A C 1
ATOM 486 O O . VAL A 1 85 ? 46.967 -11.833 -27.732 1.00 13.23 122 VAL A O 1
ATOM 490 N N . SER A 1 86 ? 46.146 -13.768 -26.895 1.00 12.21 123 SER A N 1
ATOM 491 C CA . SER A 1 86 ? 46.823 -13.539 -25.609 1.00 11.50 123 SER A CA 1
ATOM 492 C C . SER A 1 86 ? 47.514 -14.816 -25.134 1.00 13.22 123 SER A C 1
ATOM 493 O O . SER A 1 86 ? 47.123 -15.917 -25.516 1.00 13.28 123 SER A O 1
ATOM 496 N N . TYR A 1 87 ? 48.573 -14.644 -24.319 1.00 10.66 124 TYR A N 1
ATOM 497 C CA . TYR A 1 87 ? 49.283 -15.810 -23.785 1.00 9.85 124 TYR A CA 1
ATOM 498 C C . TYR A 1 87 ? 48.959 -16.064 -22.308 1.00 12.51 124 TYR A C 1
ATOM 499 O O . TYR A 1 87 ? 48.105 -15.390 -21.712 1.00 10.51 124 TYR A O 1
ATOM 508 N N . GLU A 1 88 ? 49.679 -17.037 -21.713 1.00 10.78 125 GLU A N 1
ATOM 509 C CA . GLU A 1 88 ? 49.508 -17.398 -20.305 1.00 11.07 125 GLU A CA 1
ATOM 510 C C . GLU A 1 88 ? 49.478 -16.161 -19.390 1.00 14.53 125 GLU A C 1
ATOM 511 O O . GLU A 1 88 ? 48.740 -16.148 -18.404 1.00 12.87 125 GLU A O 1
ATOM 517 N N . ASN A 1 89 ? 50.307 -15.135 -19.657 1.00 13.44 126 ASN A N 1
ATOM 518 C CA . ASN A 1 89 ? 50.340 -13.991 -18.719 1.00 13.51 126 ASN A CA 1
ATOM 519 C C . ASN A 1 89 ? 48.989 -13.295 -18.568 1.00 14.31 126 ASN A C 1
ATOM 520 O O . ASN A 1 89 ? 48.798 -12.555 -17.575 1.00 14.22 126 ASN A O 1
ATOM 525 N N . SER A 1 90 ? 48.043 -13.490 -19.506 1.00 11.52 127 SER A N 1
ATOM 526 C CA . SER A 1 90 ? 46.726 -12.879 -19.293 1.00 12.44 127 SER A CA 1
ATOM 527 C C . SER A 1 90 ? 45.981 -13.496 -18.094 1.00 13.87 127 SER A C 1
ATOM 528 O O . SER A 1 90 ? 45.094 -12.831 -17.505 1.00 13.76 127 SER A O 1
ATOM 531 N N . ILE A 1 91 ? 46.281 -14.771 -17.735 1.00 11.92 128 ILE A N 1
ATOM 532 C CA . ILE A 1 91 ? 45.494 -15.431 -16.697 1.00 11.37 128 ILE A CA 1
ATOM 533 C C . ILE A 1 91 ? 46.406 -16.063 -15.645 1.00 11.62 128 ILE A C 1
ATOM 534 O O . ILE A 1 91 ? 45.927 -16.727 -14.712 1.00 12.63 128 ILE A O 1
ATOM 539 N N . LYS A 1 92 ? 47.719 -15.817 -15.743 1.00 11.54 129 LYS A N 1
ATOM 540 C CA . LYS A 1 92 ? 48.657 -16.562 -14.898 1.00 11.98 129 LYS A CA 1
ATOM 541 C C . LYS A 1 92 ? 48.417 -16.297 -13.411 1.00 14.29 129 LYS A C 1
ATOM 542 O O . LYS A 1 92 ? 48.699 -17.156 -12.574 1.00 13.86 129 LYS A O 1
ATOM 548 N N . TRP A 1 93 ? 47.951 -15.097 -13.055 1.00 14.01 130 TRP A N 1
ATOM 549 C CA . TRP A 1 93 ? 47.886 -14.734 -11.650 1.00 16.06 130 TRP A CA 1
ATOM 550 C C . TRP A 1 93 ? 46.909 -15.590 -10.859 1.00 17.47 130 TRP A C 1
ATOM 551 O O . TRP A 1 93 ? 47.030 -15.665 -9.616 1.00 18.29 130 TRP A O 1
ATOM 562 N N . TRP A 1 94 ? 46.003 -16.283 -11.533 1.00 14.39 131 TRP A N 1
ATOM 563 C CA . TRP A 1 94 ? 45.115 -17.194 -10.812 1.00 13.81 131 TRP A CA 1
ATOM 564 C C . TRP A 1 94 ? 45.882 -18.359 -10.217 1.00 15.58 131 TRP A C 1
ATOM 565 O O . TRP A 1 94 ? 45.409 -18.989 -9.269 1.00 15.80 131 TRP A O 1
ATOM 576 N N . GLY A 1 95 ? 47.023 -18.709 -10.807 1.00 12.97 132 GLY A N 1
ATOM 577 C CA . GLY A 1 95 ? 47.763 -19.869 -10.350 1.00 13.54 132 GLY A CA 1
ATOM 578 C C . GLY A 1 95 ? 48.253 -19.730 -8.920 1.00 15.95 132 GLY A C 1
ATOM 579 O O . GLY A 1 95 ? 47.930 -20.561 -8.041 1.00 16.58 132 GLY A O 1
ATOM 580 N N . PRO A 1 96 ? 49.038 -18.684 -8.623 1.00 17.81 133 PRO A N 1
ATOM 581 C CA . PRO A 1 96 ? 49.482 -18.500 -7.224 1.00 20.40 133 PRO A CA 1
ATOM 582 C C . PRO A 1 96 ? 48.331 -18.252 -6.266 1.00 20.29 133 PRO A C 1
ATOM 583 O O . PRO A 1 96 ? 48.368 -18.721 -5.113 1.00 20.71 133 PRO A O 1
ATOM 587 N N . ARG A 1 97 ? 47.328 -17.513 -6.710 1.00 16.06 134 ARG A N 1
ATOM 588 C CA . ARG A 1 97 ? 46.161 -17.174 -5.861 1.00 17.27 134 ARG A CA 1
ATOM 589 C C . ARG A 1 97 ? 45.488 -18.468 -5.413 1.00 19.16 134 ARG A C 1
ATOM 590 O O . ARG A 1 97 ? 45.306 -18.652 -4.213 1.00 19.51 134 ARG A O 1
ATOM 598 N N . LEU A 1 98 ? 45.111 -19.315 -6.364 1.00 13.29 135 LEU A N 1
ATOM 599 C CA . LEU A 1 98 ? 44.371 -20.523 -5.944 1.00 11.33 135 LEU A CA 1
ATOM 600 C C . LEU A 1 98 ? 45.256 -21.608 -5.342 1.00 14.55 135 LEU A C 1
ATOM 601 O O . LEU A 1 98 ? 44.791 -22.351 -4.464 1.00 14.05 135 LEU A O 1
ATOM 606 N N . ALA A 1 99 ? 46.517 -21.738 -5.804 1.00 15.24 136 ALA A N 1
ATOM 607 C CA . ALA A 1 99 ? 47.395 -22.717 -5.182 1.00 15.08 136 ALA A CA 1
ATOM 608 C C . ALA A 1 99 ? 47.659 -22.374 -3.735 1.00 15.90 136 ALA A C 1
ATOM 609 O O . ALA A 1 99 ? 47.735 -23.276 -2.892 1.00 17.08 136 ALA A O 1
ATOM 611 N N . SER A 1 100 ? 47.795 -21.078 -3.407 1.00 16.02 137 SER A N 1
ATOM 612 C CA . SER A 1 100 ? 48.012 -20.734 -2.001 1.00 16.45 137 SER A CA 1
ATOM 613 C C . SER A 1 100 ? 46.783 -21.010 -1.142 1.00 17.40 137 SER A C 1
ATOM 614 O O . SER A 1 100 ? 46.893 -20.919 0.080 1.00 18.70 137 SER A O 1
ATOM 617 N N . TRP A 1 101 ? 45.629 -21.270 -1.761 1.00 16.75 138 TRP A N 1
ATOM 618 C CA . TRP A 1 101 ? 44.416 -21.670 -1.056 1.00 16.79 138 TRP A CA 1
ATOM 619 C C . TRP A 1 101 ? 44.134 -23.170 -1.214 1.00 21.01 138 TRP A C 1
ATOM 620 O O . TRP A 1 101 ? 43.057 -23.638 -0.838 1.00 20.15 138 TRP A O 1
ATOM 631 N N . GLY A 1 102 ? 45.121 -23.951 -1.663 1.00 17.26 139 GLY A N 1
ATOM 632 C CA . GLY A 1 102 ? 45.015 -25.386 -1.540 1.00 18.17 139 GLY A CA 1
ATOM 633 C 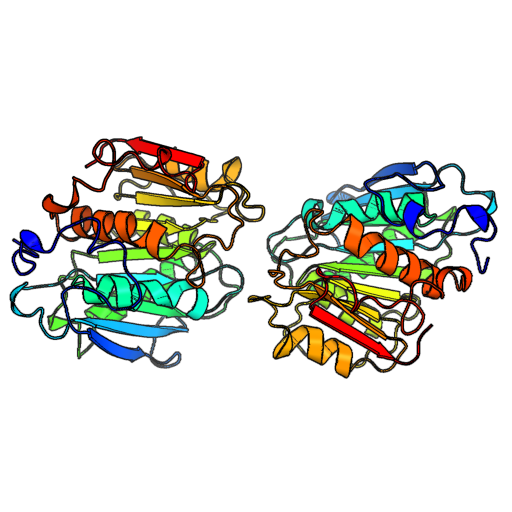C . GLY A 1 102 ? 44.676 -26.144 -2.806 1.00 16.79 139 GLY A C 1
ATOM 634 O O . GLY A 1 102 ? 44.433 -27.348 -2.718 1.00 21.79 139 GLY A O 1
ATOM 635 N N . PHE A 1 103 ? 44.685 -25.506 -3.979 1.00 13.14 140 PHE A N 1
ATOM 636 C CA . PHE A 1 103 ? 44.410 -26.214 -5.226 1.00 13.20 140 PHE A CA 1
ATOM 637 C C . PHE A 1 103 ? 45.715 -26.480 -5.948 1.00 16.67 140 PHE A C 1
ATOM 638 O O . PHE A 1 103 ? 46.672 -25.714 -5.805 1.00 15.90 140 PHE A O 1
ATOM 646 N N . VAL A 1 104 ? 45.733 -27.529 -6.762 1.00 14.89 141 VAL A N 1
ATOM 647 C CA . VAL A 1 104 ? 46.745 -27.633 -7.802 1.00 14.44 141 VAL A CA 1
ATOM 648 C C . VAL A 1 104 ? 46.189 -26.883 -9.018 1.00 14.03 141 VAL A C 1
ATOM 649 O O . VAL A 1 104 ? 45.040 -27.115 -9.413 1.00 15.01 141 VAL A O 1
ATOM 653 N N . VAL A 1 105 ? 46.988 -26.014 -9.636 1.00 11.79 142 VAL A N 1
ATOM 654 C CA . VAL A 1 105 ? 46.464 -25.131 -10.680 1.00 11.03 142 VAL A CA 1
ATOM 655 C C . VAL A 1 105 ? 47.420 -25.073 -11.840 1.00 12.87 142 VAL A C 1
ATOM 656 O O . VAL A 1 105 ? 48.582 -24.681 -11.638 1.00 17.42 142 VAL A O 1
ATOM 660 N N . ILE A 1 106 ? 46.938 -25.351 -13.065 1.00 11.34 143 ILE A N 1
ATOM 661 C CA . ILE A 1 106 ? 47.829 -25.217 -14.225 1.00 11.38 143 ILE A CA 1
ATOM 662 C C . ILE A 1 106 ? 47.339 -24.036 -15.066 1.00 12.85 143 ILE A C 1
ATOM 663 O O . ILE A 1 106 ? 46.148 -23.957 -15.411 1.00 11.99 143 ILE A O 1
ATOM 668 N N . THR A 1 107 ? 48.216 -23.063 -15.273 1.00 9.88 144 THR A N 1
ATOM 669 C CA . THR A 1 107 ? 47.924 -21.915 -16.140 1.00 11.08 144 THR A CA 1
ATOM 670 C C . THR A 1 107 ? 48.594 -22.213 -17.474 1.00 10.96 144 THR A C 1
ATOM 671 O O . THR A 1 107 ? 49.803 -22.536 -17.505 1.00 12.24 144 THR A O 1
ATOM 675 N N . ILE A 1 108 ? 47.811 -22.201 -18.570 1.00 9.43 145 ILE A N 1
ATOM 676 C CA . ILE A 1 108 ? 48.342 -22.752 -19.814 1.00 9.05 145 ILE A CA 1
ATOM 677 C C . ILE A 1 108 ? 48.503 -21.702 -20.904 1.00 11.81 145 ILE A C 1
ATOM 678 O O . ILE A 1 108 ? 47.912 -20.620 -20.893 1.00 11.09 145 ILE A O 1
ATOM 683 N N . ASN A 1 109 ? 49.358 -22.058 -21.873 1.00 10.04 146 ASN A N 1
ATOM 684 C CA . ASN A 1 109 ? 49.319 -21.508 -23.224 1.00 8.15 146 ASN A CA 1
ATOM 685 C C . ASN A 1 109 ? 48.586 -22.481 -24.124 1.00 9.85 146 ASN A C 1
ATOM 686 O O . ASN A 1 109 ? 48.592 -23.695 -23.867 1.00 10.92 146 ASN A O 1
ATOM 691 N N . THR A 1 110 ? 47.893 -21.939 -25.125 1.00 9.19 147 THR A N 1
ATOM 692 C CA . THR A 1 110 ? 47.272 -22.773 -26.132 1.00 10.63 147 THR A CA 1
ATOM 693 C C . THR A 1 110 ? 48.273 -23.073 -27.268 1.00 9.93 147 THR A C 1
ATOM 694 O O . THR A 1 110 ? 49.357 -22.487 -27.370 1.00 10.90 147 THR A O 1
ATOM 698 N N . ASN A 1 111 ? 47.917 -24.049 -28.104 1.00 9.68 148 ASN A N 1
ATOM 699 C CA . ASN A 1 111 ? 48.767 -24.334 -29.247 1.00 8.81 148 ASN A CA 1
ATOM 700 C C . ASN A 1 111 ? 48.995 -23.075 -30.081 1.00 9.86 148 ASN A C 1
ATOM 701 O O . ASN A 1 111 ? 50.120 -22.745 -30.462 1.00 12.21 148 ASN A O 1
ATOM 706 N N . SER A 1 112 ? 47.899 -22.322 -30.339 1.00 10.63 149 SER A N 1
ATOM 707 C CA . SER A 1 112 ? 47.991 -21.038 -31.024 1.00 9.99 149 SER A CA 1
ATOM 708 C C . SER A 1 112 ? 47.147 -20.014 -30.278 1.00 10.21 149 SER A C 1
ATOM 709 O O . SER A 1 112 ? 46.053 -20.335 -29.834 1.00 10.24 149 SER A O 1
ATOM 712 N N . ILE A 1 113 ? 47.653 -18.776 -30.191 1.00 10.14 150 ILE A N 1
ATOM 713 C CA . ILE A 1 113 ? 46.839 -17.735 -29.579 1.00 10.57 150 ILE A CA 1
ATOM 714 C C . ILE A 1 113 ? 45.604 -17.442 -30.413 1.00 11.01 150 ILE A C 1
ATOM 715 O O . ILE A 1 113 ? 44.683 -16.769 -29.908 1.00 12.58 150 ILE A O 1
ATOM 720 N N . TYR A 1 114 ? 45.519 -17.994 -31.636 1.00 11.32 151 TYR A N 1
ATOM 721 C CA . TYR A 1 114 ? 44.313 -17.787 -32.463 1.00 12.62 151 TYR A CA 1
ATOM 722 C C . TYR A 1 114 ? 43.305 -18.926 -32.334 1.00 12.16 151 TYR A C 1
ATOM 723 O O . TYR A 1 114 ? 42.276 -18.887 -33.001 1.00 13.55 151 TYR A O 1
ATOM 732 N N . ASP A 1 115 ? 43.547 -19.909 -31.460 1.00 10.19 152 ASP A N 1
ATOM 733 C CA . ASP A 1 115 ? 42.598 -21.012 -31.314 1.00 10.88 152 ASP A CA 1
ATOM 734 C C . ASP A 1 115 ? 41.247 -20.498 -30.815 1.00 11.40 152 ASP A C 1
ATOM 735 O O . ASP A 1 115 ? 41.174 -19.521 -30.070 1.00 11.77 152 ASP A O 1
ATOM 740 N N . ASP A 1 116 ? 40.160 -21.185 -31.250 1.00 11.21 153 ASP A N 1
ATOM 741 C CA . ASP A 1 116 ? 38.820 -20.644 -30.936 1.00 11.95 153 ASP A CA 1
ATOM 742 C C . ASP A 1 116 ? 38.262 -21.223 -29.625 1.00 11.33 153 ASP A C 1
ATOM 743 O O . ASP A 1 116 ? 38.930 -22.014 -28.927 1.00 11.67 153 ASP A O 1
ATOM 748 N N . PRO A 1 117 ? 37.047 -20.852 -29.222 1.00 12.58 154 PRO A N 1
ATOM 749 C CA . PRO A 1 117 ? 36.551 -21.309 -27.909 1.00 11.35 154 PRO A CA 1
ATOM 750 C C . PRO A 1 117 ? 36.443 -22.816 -27.776 1.00 10.96 154 PRO A C 1
ATOM 751 O O . PRO A 1 117 ? 36.787 -23.359 -26.711 1.00 11.49 154 PRO A O 1
ATOM 755 N N . ASP A 1 118 ? 35.952 -23.514 -28.792 1.00 11.28 155 ASP A N 1
ATOM 756 C CA . ASP A 1 118 ? 35.796 -24.957 -28.664 1.00 12.89 155 ASP A CA 1
ATOM 757 C C . ASP A 1 118 ? 37.165 -25.625 -28.616 1.00 13.43 155 ASP A C 1
ATOM 758 O O . ASP A 1 118 ? 37.366 -26.572 -27.843 1.00 13.31 155 ASP A O 1
ATOM 763 N N . SER A 1 119 ? 38.151 -25.064 -29.331 1.00 12.68 156 SER A N 1
ATOM 764 C CA . SER A 1 119 ? 39.513 -25.610 -29.235 1.00 12.70 156 SER A CA 1
ATOM 765 C C . SER A 1 119 ? 40.060 -25.401 -27.838 1.00 13.65 156 SER A C 1
ATOM 766 O O . SER A 1 119 ? 40.710 -26.280 -27.259 1.00 11.86 156 SER A O 1
ATOM 769 N N . ARG A 1 120 ? 39.753 -24.258 -27.238 1.00 11.32 157 ARG A N 1
ATOM 770 C CA . ARG A 1 120 ? 40.253 -24.033 -25.877 1.00 10.41 157 ARG A CA 1
ATOM 771 C C . ARG A 1 120 ? 39.609 -24.987 -24.886 1.00 12.82 157 ARG A C 1
ATOM 772 O O . ARG A 1 120 ? 40.243 -25.335 -23.899 1.00 10.65 157 ARG A O 1
ATOM 780 N N . ALA A 1 121 ? 38.337 -25.396 -25.099 1.00 9.98 158 ALA A N 1
ATOM 781 C CA . ALA A 1 121 ? 37.756 -26.432 -24.226 1.00 10.45 158 ALA A CA 1
ATOM 782 C C . ALA A 1 121 ? 38.554 -27.725 -24.284 1.00 12.03 158 ALA A C 1
ATOM 783 O O . ALA A 1 121 ? 38.802 -28.361 -23.242 1.00 11.93 158 ALA A O 1
ATOM 785 N N . ALA A 1 122 ? 38.956 -28.122 -25.489 1.00 11.22 159 ALA A N 1
ATOM 786 C CA . ALA A 1 122 ? 39.751 -29.343 -25.654 1.00 11.34 159 ALA A CA 1
ATOM 787 C C . ALA A 1 122 ? 41.108 -29.207 -24.966 1.00 11.40 159 ALA A C 1
ATOM 788 O O . ALA A 1 122 ? 41.651 -30.189 -24.425 1.00 11.83 159 ALA A O 1
ATOM 790 N N . GLN A 1 123 ? 41.679 -28.002 -24.995 1.00 10.22 160 GLN A N 1
ATOM 791 C CA . GLN A 1 123 ? 43.012 -27.817 -24.416 1.00 9.49 160 GLN A CA 1
ATOM 792 C C . GLN A 1 123 ? 42.927 -27.752 -22.893 1.00 12.08 160 GLN A C 1
ATOM 793 O O . GLN A 1 123 ? 43.837 -28.255 -22.214 1.00 11.47 160 GLN A O 1
ATOM 799 N N . LEU A 1 124 ? 41.885 -27.128 -22.334 1.00 10.05 161 LEU A N 1
ATOM 800 C CA . LEU A 1 124 ? 41.596 -27.261 -20.892 1.00 10.66 161 LEU A CA 1
ATOM 801 C C . LEU A 1 124 ? 41.490 -28.729 -20.493 1.00 10.30 161 LEU A C 1
ATOM 802 O O . LEU A 1 124 ? 42.056 -29.145 -19.482 1.00 12.28 161 LEU A O 1
ATOM 807 N N . ASN A 1 125 ? 40.805 -29.518 -21.298 1.00 11.07 162 ASN A N 1
ATOM 808 C CA . ASN A 1 125 ? 40.629 -30.946 -20.971 1.00 11.60 162 ASN A CA 1
ATOM 809 C C . ASN A 1 125 ? 41.983 -31.645 -20.897 1.00 11.52 162 ASN A C 1
ATOM 810 O O . ASN A 1 125 ? 42.249 -32.423 -19.956 1.00 12.76 162 ASN A O 1
ATOM 815 N N . ALA A 1 126 ? 42.843 -31.377 -21.894 1.00 10.16 163 ALA A N 1
ATOM 816 C CA . ALA A 1 126 ? 44.169 -31.997 -21.953 1.00 10.66 163 ALA A CA 1
ATOM 817 C C . ALA A 1 126 ? 45.028 -31.527 -20.789 1.00 11.14 163 ALA A C 1
ATOM 818 O O . ALA A 1 126 ? 45.810 -32.331 -20.249 1.00 11.79 163 ALA A O 1
ATOM 820 N N . ALA A 1 127 ? 44.889 -30.234 -20.400 1.00 10.93 164 ALA A N 1
ATOM 821 C CA . ALA A 1 127 ? 45.675 -29.715 -19.275 1.00 10.26 164 ALA A CA 1
ATOM 822 C C . ALA A 1 127 ? 45.256 -30.349 -17.948 1.00 10.43 164 ALA A C 1
ATOM 823 O O . ALA A 1 127 ? 46.123 -30.670 -17.120 1.00 12.42 164 ALA A O 1
ATOM 825 N N . LEU A 1 128 ? 43.941 -30.581 -17.724 1.00 11.61 165 LEU A N 1
ATOM 826 C CA . LEU A 1 128 ? 43.483 -31.346 -16.549 1.00 13.05 165 LEU A CA 1
ATOM 827 C C . LEU A 1 128 ? 44.123 -32.720 -16.530 1.00 11.66 165 LEU A C 1
ATOM 828 O O . LEU A 1 128 ? 44.609 -33.191 -15.485 1.00 13.92 165 LEU A O 1
ATOM 833 N N . ASP A 1 129 ? 44.088 -33.416 -17.684 1.00 11.20 166 ASP A N 1
ATOM 834 C CA . ASP A 1 129 ? 44.665 -34.747 -17.739 1.00 12.68 166 ASP A CA 1
ATOM 835 C C . ASP A 1 129 ? 46.167 -34.704 -17.469 1.00 14.26 166 ASP A C 1
ATOM 836 O O . ASP A 1 129 ? 46.698 -35.611 -16.832 1.00 15.35 166 ASP A O 1
ATOM 841 N N . ASN A 1 130 ? 46.845 -33.640 -17.920 1.00 13.73 167 ASN A N 1
ATOM 842 C CA . ASN A 1 130 ? 48.280 -33.520 -17.669 1.00 14.05 167 ASN A CA 1
ATOM 843 C C . ASN A 1 130 ? 48.549 -33.479 -16.166 1.00 13.95 167 ASN A C 1
ATOM 844 O O . ASN A 1 130 ? 49.417 -34.202 -15.660 1.00 14.07 167 ASN A O 1
ATOM 849 N N . MET A 1 131 ? 47.788 -32.674 -15.428 1.00 15.67 168 MET A N 1
ATOM 850 C CA . MET A 1 131 ? 48.029 -32.617 -13.980 1.00 12.96 168 MET A CA 1
ATOM 851 C C . MET A 1 131 ? 47.771 -33.954 -13.329 1.00 14.56 168 MET A C 1
ATOM 852 O O . MET A 1 131 ? 48.516 -34.377 -12.432 1.00 17.76 168 MET A O 1
ATOM 857 N N . ILE A 1 132 ? 46.669 -34.615 -13.720 1.00 15.42 169 ILE A N 1
ATOM 858 C CA . ILE A 1 132 ? 46.276 -35.879 -13.063 1.00 15.04 169 ILE A CA 1
ATOM 859 C C . ILE A 1 132 ? 47.354 -36.946 -13.218 1.00 15.13 169 ILE A C 1
ATOM 860 O O . ILE A 1 132 ? 47.559 -37.770 -12.319 1.00 19.57 169 ILE A O 1
ATOM 865 N N . ALA A 1 133 ? 48.081 -36.924 -14.356 1.00 14.88 170 ALA A N 1
ATOM 866 C CA . ALA A 1 133 ? 49.110 -37.888 -14.685 1.00 17.63 170 ALA A CA 1
ATOM 867 C C . ALA A 1 133 ? 50.510 -37.453 -14.280 1.00 18.92 170 ALA A C 1
ATOM 868 O O . ALA A 1 133 ? 51.456 -38.247 -14.450 1.00 21.35 170 ALA A O 1
ATOM 870 N N . ASP A 1 134 ? 50.675 -36.222 -13.766 1.00 19.79 171 ASP A N 1
ATOM 871 C CA . ASP A 1 134 ? 51.998 -35.621 -13.586 1.00 19.40 171 ASP A CA 1
ATOM 872 C C . ASP A 1 134 ? 52.764 -36.310 -12.461 1.00 20.08 171 ASP A C 1
ATOM 873 O O . ASP A 1 134 ? 52.192 -36.657 -11.434 1.00 21.31 171 ASP A O 1
ATOM 878 N N . ASP A 1 135 ? 54.081 -36.497 -12.668 1.00 18.67 172 ASP A N 1
ATOM 879 C CA . ASP A 1 135 ? 54.950 -37.209 -11.719 1.00 19.83 172 ASP A CA 1
ATOM 880 C C . ASP A 1 135 ? 55.125 -36.486 -10.397 1.00 22.26 172 ASP A C 1
ATOM 881 O O . ASP A 1 135 ? 55.540 -37.094 -9.406 1.00 24.69 172 ASP A O 1
ATOM 886 N N . THR A 1 136 ? 54.879 -35.199 -10.364 1.00 21.53 173 THR A N 1
ATOM 887 C CA . THR A 1 136 ? 55.018 -34.390 -9.157 1.00 21.53 173 THR A CA 1
ATOM 888 C C . THR A 1 136 ? 53.687 -34.223 -8.438 1.00 24.07 173 THR A C 1
ATOM 889 O O . THR A 1 136 ? 53.590 -34.537 -7.256 1.00 25.70 173 THR A O 1
ATOM 893 N N . VAL A 1 137 ? 52.635 -33.800 -9.140 1.00 18.53 174 VAL A N 1
ATOM 894 C CA . VAL A 1 137 ? 51.389 -33.430 -8.466 1.00 17.37 174 VAL A CA 1
ATOM 895 C C . VAL A 1 137 ? 50.284 -34.461 -8.633 1.00 21.34 174 VAL A C 1
ATOM 896 O O . VAL A 1 137 ? 49.263 -34.365 -7.924 1.00 20.49 174 VAL A O 1
ATOM 900 N N . GLY A 1 138 ? 50.429 -35.423 -9.551 1.00 17.67 175 GLY A N 1
ATOM 901 C CA . GLY A 1 138 ? 49.315 -36.306 -9.830 1.00 21.31 175 GLY A CA 1
ATOM 902 C C . GLY A 1 138 ? 48.876 -37.083 -8.604 1.00 19.15 175 GLY A C 1
ATOM 903 O O . GLY A 1 138 ? 47.674 -37.229 -8.350 1.00 22.39 175 GLY A O 1
ATOM 904 N N . SER A 1 139 ? 49.833 -37.532 -7.790 1.00 19.22 176 SER A N 1
ATOM 905 C CA . SER A 1 139 ? 49.427 -38.281 -6.603 1.00 24.36 176 SER A CA 1
ATOM 906 C C . SER A 1 139 ? 48.744 -37.409 -5.546 1.00 23.11 176 SER A C 1
ATOM 907 O O . SER A 1 139 ? 48.175 -37.966 -4.585 1.00 24.72 176 SER A O 1
ATOM 910 N N . MET A 1 140 ? 48.825 -36.084 -5.658 1.00 21.08 177 MET A N 1
ATOM 911 C CA . MET A 1 140 ? 48.179 -35.187 -4.694 1.00 23.26 177 MET A CA 1
ATOM 912 C C . MET A 1 140 ? 46.745 -34.873 -5.063 1.00 22.23 177 MET A C 1
ATOM 913 O O . MET A 1 140 ? 46.074 -34.214 -4.273 1.00 22.25 177 MET A O 1
ATOM 918 N N . ILE A 1 141 ? 46.283 -35.294 -6.247 1.00 17.16 178 ILE A N 1
ATOM 919 C CA . ILE A 1 141 ? 45.055 -34.776 -6.861 1.00 15.48 178 ILE A CA 1
ATOM 920 C C . ILE A 1 141 ? 43.964 -35.829 -6.768 1.00 20.73 178 ILE A C 1
ATOM 921 O O . ILE A 1 141 ? 44.186 -37.008 -7.061 1.00 21.30 178 ILE A O 1
ATOM 926 N N . ASP A 1 142 ? 42.767 -35.390 -6.394 1.00 19.39 179 ASP A N 1
ATOM 927 C CA . ASP A 1 142 ? 41.560 -36.181 -6.587 1.00 17.57 179 ASP A CA 1
ATOM 928 C C . ASP A 1 142 ? 41.025 -35.943 -7.987 1.00 18.34 179 ASP A C 1
ATOM 929 O O . ASP A 1 142 ? 40.504 -34.851 -8.281 1.00 17.51 179 ASP A O 1
ATOM 934 N N . PRO A 1 143 ? 41.130 -36.915 -8.905 1.00 17.93 180 PRO A N 1
ATOM 935 C CA . PRO A 1 143 ? 40.700 -36.656 -10.283 1.00 16.88 180 PRO A CA 1
ATOM 936 C C . PRO A 1 143 ? 39.199 -36.412 -10.426 1.00 18.99 180 PRO A C 1
ATOM 937 O O . PRO A 1 143 ? 38.759 -36.018 -11.516 1.00 18.85 180 PRO A O 1
ATOM 941 N N . LYS A 1 144 ? 38.418 -36.622 -9.382 1.00 19.08 181 LYS A N 1
ATOM 942 C CA . LYS A 1 144 ? 37.006 -36.315 -9.474 1.00 20.17 181 LYS A CA 1
ATOM 943 C C . LYS A 1 144 ? 36.690 -34.892 -9.082 1.00 20.41 181 LYS A C 1
ATOM 944 O O . LYS A 1 144 ? 35.531 -34.480 -9.187 1.00 18.25 181 LYS A O 1
ATOM 950 N N . ARG A 1 145 ? 37.677 -34.116 -8.645 1.00 15.35 182 ARG A N 1
ATOM 951 C CA . ARG A 1 145 ? 37.363 -32.753 -8.160 1.00 13.45 182 ARG A CA 1
ATOM 952 C C . ARG A 1 145 ? 38.147 -31.751 -8.979 1.00 16.22 182 ARG A C 1
ATOM 953 O O . ARG A 1 145 ? 39.231 -31.308 -8.590 1.00 14.52 182 ARG A O 1
ATOM 961 N N . LEU A 1 146 ? 37.576 -31.326 -10.107 1.00 15.21 183 LEU A N 1
ATOM 962 C CA . LEU A 1 146 ? 38.310 -30.494 -11.042 1.00 12.22 183 LEU A CA 1
ATOM 963 C C . LEU A 1 146 ? 37.561 -29.180 -11.257 1.00 12.64 183 LEU A C 1
ATOM 964 O O . LEU A 1 146 ? 36.336 -29.094 -11.039 1.00 14.17 183 LEU A O 1
ATOM 969 N N . GLY A 1 147 ? 38.290 -28.195 -11.769 1.00 11.05 184 GLY A N 1
ATOM 970 C CA . GLY A 1 147 ? 37.676 -26.899 -12.101 1.00 12.67 184 GLY A CA 1
ATOM 971 C C . GLY A 1 147 ? 38.332 -26.307 -13.331 1.00 12.07 184 GLY A C 1
ATOM 972 O O . GLY A 1 147 ? 39.419 -26.728 -13.743 1.00 10.83 184 GLY A O 1
ATOM 973 N N . ALA A 1 148 ? 37.657 -25.310 -13.941 1.00 11.10 185 ALA A N 1
ATOM 974 C CA . ALA A 1 148 ? 38.251 -24.635 -15.087 1.00 8.94 185 ALA A CA 1
ATOM 975 C C . ALA A 1 148 ? 37.928 -23.150 -15.056 1.00 10.65 185 ALA A C 1
ATOM 976 O O . ALA A 1 148 ? 36.813 -22.757 -14.670 1.00 12.15 185 ALA A O 1
ATOM 978 N N . ILE A 1 149 ? 38.902 -22.336 -15.450 1.00 9.94 186 ILE A N 1
ATOM 979 C CA . ILE A 1 149 ? 38.760 -20.884 -15.534 1.00 9.53 186 ILE A CA 1
ATOM 980 C C . ILE A 1 149 ? 39.260 -20.480 -16.904 1.00 10.24 186 ILE A C 1
ATOM 981 O O . ILE A 1 149 ? 40.217 -21.073 -17.421 1.00 10.33 186 ILE A O 1
ATOM 986 N N . GLY A 1 150 ? 38.609 -19.497 -17.526 1.00 10.05 187 GLY A N 1
ATOM 987 C CA . GLY A 1 150 ? 39.213 -18.983 -18.756 1.00 10.36 187 GLY A CA 1
ATOM 988 C C . GLY A 1 150 ? 38.724 -17.585 -19.042 1.00 10.64 187 GLY A C 1
ATOM 989 O O . GLY A 1 150 ? 37.651 -17.178 -18.580 1.00 10.57 187 GLY A O 1
ATOM 990 N N . TRP A 1 151 ? 39.561 -16.810 -19.735 1.00 9.16 188 TRP A N 1
ATOM 991 C CA . TRP A 1 151 ? 39.198 -15.451 -20.107 1.00 9.61 188 TRP A CA 1
ATOM 992 C C . TRP A 1 151 ? 38.845 -15.396 -21.599 1.00 10.93 188 TRP A C 1
ATOM 993 O O . TRP A 1 151 ? 39.549 -15.982 -22.446 1.00 9.94 188 TRP A O 1
ATOM 1004 N N . SER A 1 152 ? 37.779 -14.649 -21.919 1.00 10.14 189 SER A N 1
ATOM 1005 C CA . SER A 1 152 ? 37.445 -14.310 -23.320 1.00 10.30 189 SER A CA 1
ATOM 1006 C C . SER A 1 152 ? 37.107 -15.589 -24.069 1.00 11.98 189 SER A C 1
ATOM 1007 O O . SER A 1 152 ? 36.209 -16.331 -23.612 1.00 9.49 189 SER A O 1
ATOM 1010 N N . MET A 1 153 ? 37.767 -15.907 -25.185 1.00 10.58 190 MET A N 1
ATOM 1011 C CA . MET A 1 153 ? 37.429 -17.190 -25.828 1.00 8.64 190 MET A CA 1
ATOM 1012 C C . MET A 1 153 ? 37.709 -18.368 -24.893 1.00 10.41 190 MET A C 1
ATOM 1013 O O . MET A 1 153 ? 37.106 -19.443 -25.052 1.00 10.36 190 MET A O 1
ATOM 1018 N N . GLY A 1 154 ? 38.664 -18.193 -23.965 1.00 11.76 191 GLY A N 1
ATOM 1019 C CA . GLY A 1 154 ? 38.893 -19.218 -22.955 1.00 11.54 191 GLY A CA 1
ATOM 1020 C C . GLY A 1 154 ? 37.747 -19.394 -21.974 1.00 10.84 191 GLY A C 1
ATOM 1021 O O . GLY A 1 154 ? 37.517 -20.516 -21.526 1.00 10.20 191 GLY A O 1
ATOM 1022 N N . GLY A 1 155 ? 37.004 -18.310 -21.662 1.00 11.31 192 GLY A N 1
ATOM 1023 C CA . GLY A 1 155 ? 35.782 -18.470 -20.870 1.00 11.08 192 GLY A CA 1
ATOM 1024 C C . GLY A 1 155 ? 34.737 -19.255 -21.640 1.00 10.57 192 GLY A C 1
ATOM 1025 O O . GLY A 1 155 ? 34.040 -20.088 -21.064 1.00 10.48 192 GLY A O 1
ATOM 1026 N N . GLY A 1 156 ? 34.623 -19.001 -22.949 1.00 11.40 193 GLY A N 1
ATOM 1027 C CA . GLY A 1 156 ? 33.791 -19.882 -23.777 1.00 10.89 193 GLY A CA 1
ATOM 1028 C C . GLY A 1 156 ? 34.241 -21.337 -23.704 1.00 10.81 193 GLY A C 1
ATOM 1029 O O . GLY A 1 156 ? 33.409 -22.254 -23.642 1.00 12.03 193 GLY A O 1
ATOM 1030 N N . GLY A 1 157 ? 35.572 -21.566 -23.743 1.00 12.20 194 GLY A N 1
ATOM 1031 C CA . GLY A 1 157 ? 36.101 -22.923 -23.603 1.00 11.02 194 GLY A CA 1
ATOM 1032 C C . GLY A 1 157 ? 35.676 -23.565 -22.290 1.00 11.95 194 GLY A C 1
ATOM 1033 O O . GLY A 1 157 ? 35.365 -24.760 -22.256 1.00 12.04 194 GLY A O 1
ATOM 1034 N N . ALA A 1 158 ? 35.707 -22.798 -21.181 1.00 10.12 195 ALA A N 1
ATOM 1035 C CA . ALA A 1 158 ? 35.282 -23.390 -19.896 1.00 10.59 195 ALA A CA 1
ATOM 1036 C C . ALA A 1 158 ? 33.810 -23.794 -19.911 1.00 12.00 195 ALA A C 1
ATOM 1037 O O . ALA A 1 158 ? 33.459 -24.849 -19.398 1.00 10.54 195 ALA A O 1
ATOM 1039 N N . LEU A 1 159 ? 32.920 -22.953 -20.468 1.00 11.18 196 LEU A N 1
ATOM 1040 C CA . LEU A 1 159 ? 31.511 -23.331 -20.588 1.00 10.50 196 LEU A CA 1
ATOM 1041 C C . LEU A 1 159 ? 31.343 -24.616 -21.415 1.00 11.30 196 LEU A C 1
ATOM 1042 O O . LEU A 1 159 ? 30.627 -25.555 -21.028 1.00 11.56 196 LEU A O 1
ATOM 1047 N N . LYS A 1 160 ? 32.025 -24.683 -22.578 1.00 10.66 197 LYS A N 1
ATOM 1048 C CA . LYS A 1 160 ? 31.928 -25.881 -23.414 1.00 12.73 197 LYS A CA 1
ATOM 1049 C C . LYS A 1 160 ? 32.430 -27.110 -22.655 1.00 13.77 197 LYS A C 1
ATOM 1050 O O . LYS A 1 160 ? 31.808 -28.165 -22.694 1.00 13.27 197 LYS A O 1
ATOM 1056 N N . LEU A 1 161 ? 33.582 -26.992 -21.989 1.00 11.35 198 LEU A N 1
ATOM 1057 C CA . LEU A 1 161 ? 34.144 -28.129 -21.265 1.00 11.54 198 LEU A CA 1
ATOM 1058 C C . LEU A 1 161 ? 33.154 -28.638 -20.222 1.00 11.95 198 LEU A C 1
ATOM 1059 O O . LEU A 1 161 ? 33.036 -29.858 -19.993 1.00 12.66 198 LEU A O 1
ATOM 1064 N N . ALA A 1 162 ? 32.486 -27.708 -19.548 1.00 11.22 199 ALA A N 1
ATOM 1065 C CA . ALA A 1 162 ? 31.515 -28.111 -18.523 1.00 12.35 199 ALA A CA 1
ATOM 1066 C C . ALA A 1 162 ? 30.413 -29.000 -19.094 1.00 14.55 199 ALA A C 1
ATOM 1067 O O . ALA A 1 162 ? 29.898 -29.875 -18.381 1.00 19.27 199 ALA A O 1
ATOM 1069 N N . THR A 1 163 ? 30.049 -28.816 -20.388 1.00 13.56 200 THR A N 1
ATOM 1070 C CA . THR A 1 163 ? 29.006 -29.676 -20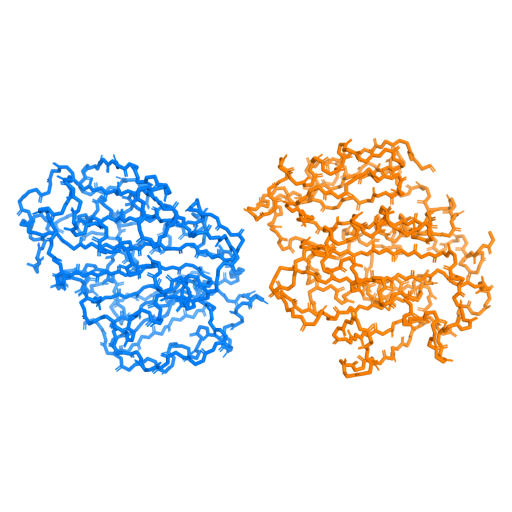.933 1.00 15.96 200 THR A CA 1
ATOM 1071 C C . THR A 1 163 ? 29.507 -31.068 -21.282 1.00 15.94 200 THR A C 1
ATOM 1072 O O . THR A 1 163 ? 28.658 -31.945 -21.575 1.00 19.22 200 THR A O 1
ATOM 1076 N N . GLU A 1 164 ? 30.833 -31.277 -21.271 1.00 15.80 201 GLU A N 1
ATOM 1077 C CA . GLU A 1 164 ? 31.458 -32.502 -21.753 1.00 21.21 201 GLU A CA 1
ATOM 1078 C C . GLU A 1 164 ? 32.137 -33.330 -20.668 1.00 22.36 201 GLU A C 1
ATOM 1079 O O . GLU A 1 164 ? 32.344 -34.522 -20.876 1.00 24.74 201 GLU A O 1
ATOM 1085 N N . ARG A 1 165 ? 32.531 -32.743 -19.543 1.00 16.41 202 ARG A N 1
ATOM 1086 C CA . ARG A 1 165 ? 33.327 -33.472 -18.556 1.00 15.99 202 ARG A CA 1
ATOM 1087 C C . ARG A 1 165 ? 32.667 -33.400 -17.183 1.00 16.69 202 ARG A C 1
ATOM 1088 O O . ARG A 1 165 ? 32.661 -32.337 -16.540 1.00 18.30 202 ARG A O 1
ATOM 1096 N N . SER A 1 166 ? 32.118 -34.524 -16.723 1.00 18.23 203 SER A N 1
ATOM 1097 C CA . SER A 1 166 ? 31.334 -34.435 -15.495 1.00 17.63 203 SER A CA 1
ATOM 1098 C C . SER A 1 166 ? 32.188 -34.273 -14.238 1.00 20.88 203 SER A C 1
ATOM 1099 O O . SER A 1 166 ? 31.653 -33.829 -13.205 1.00 23.44 203 SER A O 1
ATOM 1102 N N . THR A 1 167 ? 33.490 -34.560 -14.293 1.00 17.37 204 THR A N 1
ATOM 1103 C CA . THR A 1 167 ? 34.370 -34.336 -13.133 1.00 17.85 204 THR A CA 1
ATOM 1104 C C . THR A 1 167 ? 34.797 -32.892 -12.994 1.00 18.05 204 THR A C 1
ATOM 1105 O O . THR A 1 167 ? 35.456 -32.529 -12.010 1.00 15.37 204 THR A O 1
ATOM 1109 N N . VAL A 1 168 ? 34.417 -32.028 -13.928 1.00 14.42 205 VAL A N 1
ATOM 1110 C CA . VAL A 1 168 ? 34.619 -30.601 -13.724 1.00 11.66 205 VAL A CA 1
ATOM 1111 C C . VAL A 1 168 ? 33.475 -30.149 -12.824 1.00 15.28 205 VAL A C 1
ATOM 1112 O O . VAL A 1 168 ? 32.305 -30.127 -13.239 1.00 15.81 205 VAL A O 1
ATOM 1116 N N . ARG A 1 169 ? 33.805 -29.810 -11.578 1.00 12.31 206 ARG A N 1
ATOM 1117 C CA . ARG A 1 169 ? 32.787 -29.490 -10.571 1.00 12.22 206 ARG A CA 1
ATOM 1118 C C . ARG A 1 169 ? 32.417 -28.002 -10.510 1.00 11.34 206 ARG A C 1
ATOM 1119 O O . ARG A 1 169 ? 31.412 -27.662 -9.844 1.00 14.25 206 ARG A O 1
ATOM 1127 N N . ALA A 1 170 ? 33.229 -27.117 -11.118 1.00 11.32 207 ALA A N 1
ATOM 1128 C CA . ALA A 1 170 ? 32.935 -25.684 -11.055 1.00 10.90 207 ALA A CA 1
ATOM 1129 C C . ALA A 1 170 ? 33.668 -25.000 -12.189 1.00 11.81 207 ALA A C 1
ATOM 1130 O O . ALA A 1 170 ? 34.792 -25.399 -12.534 1.00 11.32 207 ALA A O 1
ATOM 1132 N N . ILE A 1 171 ? 33.055 -23.960 -12.762 1.00 11.93 208 ILE A N 1
ATOM 1133 C CA . ILE A 1 171 ? 33.780 -23.201 -13.776 1.00 9.56 208 ILE A CA 1
ATOM 1134 C C . ILE A 1 171 ? 33.635 -21.710 -13.468 1.00 10.20 208 ILE A C 1
ATOM 1135 O O . ILE A 1 171 ? 32.667 -21.269 -12.834 1.00 11.32 208 ILE A O 1
ATOM 1140 N N . MET A 1 172 ? 34.606 -20.935 -13.983 1.00 11.30 209 MET A N 1
ATOM 1141 C CA . MET A 1 172 ? 34.574 -19.480 -13.817 1.00 11.56 209 MET A CA 1
ATOM 1142 C C . MET A 1 172 ? 34.915 -18.847 -15.159 1.00 11.75 209 MET A C 1
ATOM 1143 O O . MET A 1 172 ? 36.077 -18.573 -15.468 1.00 12.91 209 MET A O 1
ATOM 1148 N N . PRO A 1 173 ? 33.912 -18.645 -16.017 1.00 10.36 210 PRO A N 1
ATOM 1149 C CA . PRO A 1 173 ? 34.138 -17.934 -17.304 1.00 9.99 210 PRO A CA 1
ATOM 1150 C C . PRO A 1 173 ? 34.274 -16.441 -17.070 1.00 11.41 210 PRO A C 1
ATOM 1151 O O . PRO A 1 173 ? 33.405 -15.826 -16.458 1.00 13.15 210 PRO A O 1
ATOM 1155 N N . LEU A 1 174 ? 35.379 -15.874 -17.554 1.00 9.07 211 LEU A N 1
ATOM 1156 C CA . LEU A 1 174 ? 35.724 -14.479 -17.348 1.00 10.20 211 LEU A CA 1
ATOM 1157 C C . LEU A 1 174 ? 35.566 -13.749 -18.687 1.00 9.70 211 LEU A C 1
ATOM 1158 O O . LEU A 1 174 ? 36.250 -14.111 -19.656 1.00 10.29 211 LEU A O 1
ATOM 1163 N N . ALA A 1 175 ? 34.702 -12.700 -18.716 1.00 10.65 212 ALA A N 1
ATOM 1164 C CA . ALA A 1 175 ? 34.385 -11.963 -19.988 1.00 9.66 212 ALA A CA 1
ATOM 1165 C C . ALA A 1 175 ? 34.180 -12.989 -21.101 1.00 10.32 212 ALA A C 1
ATOM 1166 O O . ALA A 1 175 ? 34.801 -12.884 -22.185 1.00 10.80 212 ALA A O 1
ATOM 1168 N N . PRO A 1 176 ? 33.303 -13.964 -20.906 1.00 8.98 213 PRO A N 1
ATOM 1169 C CA . PRO A 1 176 ? 33.275 -15.104 -21.824 1.00 11.13 213 PRO A CA 1
ATOM 1170 C C . PRO A 1 176 ? 32.779 -14.729 -23.223 1.00 10.35 213 PRO A C 1
ATOM 1171 O O . PRO A 1 176 ? 31.817 -13.946 -23.406 1.00 11.78 213 PRO A O 1
ATOM 1175 N N . TYR A 1 177 ? 33.440 -15.363 -24.191 1.00 11.05 214 TYR A N 1
ATOM 1176 C CA . TYR A 1 177 ? 33.086 -15.225 -25.595 1.00 10.69 214 TYR A CA 1
ATOM 1177 C C . TYR A 1 177 ? 32.932 -16.634 -26.154 1.00 12.07 214 TYR A C 1
ATOM 1178 O O . TYR A 1 177 ? 33.846 -17.441 -26.024 1.00 11.91 214 TYR A O 1
ATOM 1187 N N . HIS A 1 178 ? 31.781 -16.924 -26.779 1.00 11.67 215 HIS A N 1
ATOM 1188 C CA . HIS A 1 178 ? 31.619 -18.186 -27.516 1.00 11.23 215 HIS A CA 1
ATOM 1189 C C . HIS A 1 178 ? 30.580 -17.900 -28.557 1.00 11.72 215 HIS A C 1
ATOM 1190 O O . HIS A 1 178 ? 29.477 -17.466 -28.234 1.00 13.75 215 HIS A O 1
ATOM 1197 N N . ASP A 1 179 ? 30.970 -17.982 -29.820 1.00 12.31 216 ASP A N 1
ATOM 1198 C CA . ASP A 1 179 ? 30.055 -17.561 -30.873 1.00 13.51 216 ASP A CA 1
ATOM 1199 C C . ASP A 1 179 ? 29.407 -18.745 -31.588 1.00 15.24 216 ASP A C 1
ATOM 1200 O O . ASP A 1 179 ? 29.032 -18.600 -32.755 1.00 15.89 216 ASP A O 1
ATOM 1205 N N . LYS A 1 180 ? 29.292 -19.908 -30.900 1.00 14.10 217 LYS A N 1
ATOM 1206 C CA . LYS A 1 180 ? 28.577 -21.066 -31.454 1.00 15.05 217 LYS A CA 1
ATOM 1207 C C . LYS A 1 180 ? 27.778 -21.754 -30.350 1.00 14.51 217 LYS A C 1
ATOM 1208 O O . LYS A 1 180 ? 28.018 -21.542 -29.152 1.00 15.80 217 LYS A O 1
ATOM 1214 N N . SER A 1 181 ? 26.793 -22.572 -30.751 1.00 15.89 218 SER A N 1
ATOM 1215 C CA . SER A 1 181 ? 26.032 -23.347 -29.755 1.00 14.02 218 SER A CA 1
ATOM 1216 C C . SER A 1 181 ? 26.989 -24.226 -28.993 1.00 17.00 218 SER A C 1
ATOM 1217 O O . SER A 1 181 ? 27.863 -24.843 -29.604 1.00 16.79 218 SER A O 1
ATOM 1220 N N . TYR A 1 182 ? 26.863 -24.265 -27.658 1.00 15.95 219 TYR A N 1
ATOM 1221 C CA . TYR A 1 182 ? 27.672 -25.238 -26.904 1.00 18.18 219 TYR A CA 1
ATOM 1222 C C . TYR A 1 182 ? 26.840 -26.183 -26.048 1.00 21.19 219 TYR A C 1
ATOM 1223 O O . TYR A 1 182 ? 27.362 -27.230 -25.643 1.00 27.25 219 TYR A O 1
ATOM 1232 N N . GLY A 1 183 ? 25.612 -25.860 -25.777 1.00 17.02 220 GLY A N 1
ATOM 1233 C CA . GLY A 1 183 ? 24.698 -26.776 -25.108 1.00 21.36 220 GLY A CA 1
ATOM 1234 C C . GLY A 1 183 ? 24.387 -26.317 -23.687 1.00 19.20 220 GLY A C 1
ATOM 1235 O O . GLY A 1 183 ? 24.671 -25.191 -23.265 1.00 20.20 220 GLY A O 1
ATOM 1236 N N . GLU A 1 184 ? 23.763 -27.225 -22.944 1.00 19.81 221 GLU A N 1
ATOM 1237 C CA . GLU A 1 184 ? 23.215 -26.910 -21.633 1.00 18.97 221 GLU A CA 1
ATOM 1238 C C . GLU A 1 184 ? 24.204 -27.144 -20.503 1.00 21.54 221 GLU A C 1
ATOM 1239 O O . GLU A 1 184 ? 24.812 -28.208 -20.414 1.00 20.46 221 GLU A O 1
ATOM 1245 N N . VAL A 1 185 ? 24.424 -26.117 -19.683 1.00 15.14 222 VAL A N 1
ATOM 1246 C CA . VAL A 1 185 ? 25.385 -26.179 -18.580 1.00 13.21 222 VAL A CA 1
ATOM 1247 C C . VAL A 1 185 ? 24.607 -26.343 -17.266 1.00 13.89 222 VAL A C 1
ATOM 1248 O O . VAL A 1 185 ? 23.755 -25.509 -16.919 1.00 16.40 222 VAL A O 1
ATOM 1252 N N . LYS A 1 186 ? 24.888 -27.421 -16.517 1.00 14.66 223 LYS A N 1
ATOM 1253 C CA . LYS A 1 186 ? 24.357 -27.542 -15.156 1.00 15.39 223 LYS A CA 1
ATOM 1254 C C . LYS A 1 186 ? 25.469 -27.404 -14.102 1.00 13.14 223 LYS A C 1
ATOM 1255 O O . LYS A 1 186 ? 25.167 -27.413 -12.889 1.00 17.25 223 LYS A O 1
ATOM 1261 N N . THR A 1 187 ? 26.720 -27.323 -14.524 1.00 13.16 224 THR A N 1
ATOM 1262 C CA . THR A 1 187 ? 27.855 -27.191 -13.605 1.00 13.67 224 THR A CA 1
ATOM 1263 C C . THR A 1 187 ? 27.730 -25.874 -12.842 1.00 12.17 224 THR A C 1
ATOM 1264 O O . THR A 1 187 ? 27.433 -24.855 -13.461 1.00 13.47 224 THR A O 1
ATOM 1268 N N . PRO A 1 188 ? 28.068 -25.832 -11.548 1.00 13.19 225 PRO A N 1
ATOM 1269 C CA . PRO A 1 188 ? 28.150 -24.521 -10.862 1.00 13.75 225 PRO A CA 1
ATOM 1270 C C . PRO A 1 188 ? 29.049 -23.539 -11.592 1.00 13.14 225 PRO A C 1
ATOM 1271 O O . PRO A 1 188 ? 30.242 -23.795 -11.824 1.00 11.81 225 PRO A O 1
ATOM 1275 N N . THR A 1 189 ? 28.484 -22.393 -11.983 1.00 10.72 226 THR A N 1
ATOM 1276 C CA . THR A 1 189 ? 29.151 -21.443 -12.866 1.00 9.96 226 THR A CA 1
ATOM 1277 C C . THR A 1 189 ? 29.169 -20.056 -12.245 1.00 11.03 226 THR A C 1
ATOM 1278 O O . THR A 1 189 ? 28.103 -19.496 -11.960 1.00 11.94 226 THR A O 1
ATOM 1282 N N . LEU A 1 190 ? 30.362 -19.470 -12.094 1.00 9.52 227 LEU A N 1
ATOM 1283 C CA . LEU A 1 190 ? 30.517 -18.090 -11.655 1.00 9.27 227 LEU A CA 1
ATOM 1284 C C . LEU A 1 190 ? 30.987 -17.297 -12.882 1.00 9.72 227 LEU A C 1
ATOM 1285 O O . LEU A 1 190 ? 32.136 -17.449 -13.312 1.00 11.19 227 LEU A O 1
ATOM 1290 N N . VAL A 1 191 ? 30.103 -16.481 -13.425 1.00 9.45 228 VAL A N 1
ATOM 1291 C CA . VAL A 1 191 ? 30.417 -15.677 -14.619 1.00 9.67 228 VAL A CA 1
ATOM 1292 C C . VAL A 1 191 ? 30.936 -14.354 -14.123 1.00 11.35 228 VAL A C 1
ATOM 1293 O O . VAL A 1 191 ? 30.282 -13.671 -13.295 1.00 11.80 228 VAL A O 1
ATOM 1297 N N . ILE A 1 192 ? 32.095 -13.935 -14.611 1.00 11.75 229 ILE A N 1
ATOM 1298 C CA . ILE A 1 192 ? 32.535 -12.542 -14.380 1.00 9.16 229 ILE A CA 1
ATOM 1299 C C . ILE A 1 192 ? 32.342 -11.831 -15.708 1.00 13.84 229 ILE A C 1
ATOM 1300 O O . ILE A 1 192 ? 32.914 -12.254 -16.739 1.00 14.67 229 ILE A O 1
ATOM 1305 N N . ALA A 1 193 ? 31.498 -10.803 -15.700 1.00 11.38 230 ALA A N 1
ATOM 1306 C CA . ALA A 1 193 ? 31.214 -10.068 -16.938 1.00 12.59 230 ALA A CA 1
ATOM 1307 C C . ALA A 1 193 ? 31.799 -8.675 -16.822 1.00 12.92 230 ALA A C 1
ATOM 1308 O O . ALA A 1 193 ? 32.101 -8.215 -15.731 1.00 12.17 230 ALA A O 1
ATOM 1310 N N . CYS A 1 194 ? 31.921 -7.973 -17.950 1.00 12.57 231 CYS A N 1
ATOM 1311 C CA . CYS A 1 194 ? 32.522 -6.640 -17.939 1.00 12.35 231 CYS A CA 1
ATOM 1312 C C . CYS A 1 194 ? 31.491 -5.691 -18.525 1.00 12.55 231 CYS A C 1
ATOM 1313 O O . CYS A 1 194 ? 31.037 -5.908 -19.670 1.00 13.37 231 CYS A O 1
ATOM 1316 N N . GLU A 1 195 ? 31.099 -4.663 -17.763 1.00 11.69 232 GLU A N 1
ATOM 1317 C CA . GLU A 1 195 ? 29.910 -3.920 -18.158 1.00 12.58 232 GLU A CA 1
ATOM 1318 C C . GLU A 1 195 ? 30.019 -3.369 -19.564 1.00 17.03 232 GLU A C 1
ATOM 1319 O O . GLU A 1 195 ? 29.041 -3.375 -20.325 1.00 16.18 232 GLU A O 1
ATOM 1325 N N . ASP A 1 196 ? 31.165 -2.786 -19.899 1.00 13.19 233 ASP A N 1
ATOM 1326 C CA . ASP A 1 196 ? 31.314 -2.091 -21.155 1.00 13.99 233 ASP A CA 1
ATOM 1327 C C . ASP A 1 196 ? 32.086 -2.915 -22.186 1.00 15.44 233 ASP A C 1
ATOM 1328 O O . ASP A 1 196 ? 32.782 -2.329 -23.031 1.00 19.26 233 ASP A O 1
ATOM 1333 N N . ASP A 1 197 ? 31.949 -4.225 -22.113 1.00 14.38 234 ASP A N 1
ATOM 1334 C CA . ASP A 1 197 ? 32.636 -5.125 -23.018 1.00 13.10 234 ASP A CA 1
ATOM 1335 C C . ASP A 1 197 ? 32.174 -4.853 -24.435 1.00 14.38 234 ASP A C 1
ATOM 1336 O O . ASP A 1 197 ? 30.987 -4.980 -24.731 1.00 15.53 234 ASP A O 1
ATOM 1341 N N . ARG A 1 198 ? 33.102 -4.489 -25.318 1.00 13.36 235 ARG A N 1
ATOM 1342 C CA . ARG A 1 198 ? 32.694 -4.264 -26.704 1.00 14.63 235 ARG A CA 1
ATOM 1343 C C . ARG A 1 198 ? 33.072 -5.424 -27.619 1.00 14.03 235 ARG A C 1
ATOM 1344 O O . ARG A 1 198 ? 32.787 -5.369 -28.822 1.00 16.95 235 ARG A O 1
ATOM 1352 N N . ILE A 1 199 ? 33.727 -6.436 -27.078 1.00 13.18 236 ILE A N 1
ATOM 1353 C CA . ILE A 1 199 ? 34.109 -7.639 -27.851 1.00 15.38 236 ILE A CA 1
ATOM 1354 C C . ILE A 1 199 ? 33.124 -8.754 -27.620 1.00 15.81 236 ILE A C 1
ATOM 1355 O O . ILE A 1 199 ? 32.631 -9.368 -28.570 1.00 16.91 236 ILE A O 1
ATOM 1360 N N . ALA A 1 200 ? 32.872 -9.057 -26.354 1.00 12.30 237 ALA A N 1
ATOM 1361 C CA . ALA A 1 200 ? 31.915 -10.063 -25.928 1.00 12.00 237 ALA A CA 1
ATOM 1362 C C . ALA A 1 200 ? 30.777 -9.330 -25.233 1.00 12.23 237 ALA A C 1
ATOM 1363 O O . ALA A 1 200 ? 30.638 -9.420 -23.998 1.00 14.07 237 ALA A O 1
ATOM 1365 N N . GLU A 1 201 ? 30.011 -8.569 -26.023 1.00 14.21 238 GLU A N 1
ATOM 1366 C CA . GLU A 1 201 ? 28.949 -7.724 -25.449 1.00 12.91 238 GLU A CA 1
ATOM 1367 C C . GLU A 1 201 ? 28.082 -8.552 -24.503 1.00 15.66 238 GLU A C 1
ATOM 1368 O O . GLU A 1 201 ? 27.693 -9.688 -24.818 1.00 13.47 238 GLU A O 1
ATOM 1374 N N . THR A 1 202 ? 27.757 -7.984 -23.340 1.00 15.11 239 THR A N 1
ATOM 1375 C CA . THR A 1 202 ? 27.120 -8.798 -22.324 1.00 11.97 239 THR A CA 1
ATOM 1376 C C . THR A 1 202 ? 25.730 -9.244 -22.742 1.00 15.13 239 THR A C 1
ATOM 1377 O O . THR A 1 202 ? 25.317 -10.349 -22.369 1.00 14.91 239 THR A O 1
ATOM 1381 N N . LYS A 1 203 ? 25.010 -8.445 -23.534 1.00 15.62 240 LYS A N 1
ATOM 1382 C CA . LYS A 1 203 ? 23.647 -8.852 -23.872 1.00 17.31 240 LYS A CA 1
ATOM 1383 C C . LYS A 1 203 ? 23.679 -10.119 -24.726 1.00 17.92 240 LYS A C 1
ATOM 1384 O O . LYS A 1 203 ? 22.809 -10.998 -24.592 1.00 20.96 240 LYS A O 1
ATOM 1390 N N . LYS A 1 204 ? 24.692 -10.236 -25.593 1.00 14.62 241 LYS A N 1
ATOM 1391 C CA . LYS A 1 204 ? 24.780 -11.382 -26.499 1.00 12.75 241 LYS A CA 1
ATOM 1392 C C . LYS A 1 204 ? 25.480 -12.577 -25.843 1.00 13.30 241 LYS A C 1
ATOM 1393 O O . LYS A 1 204 ? 25.111 -13.726 -26.128 1.00 13.33 241 LYS A O 1
ATOM 1399 N N . TYR A 1 205 ? 26.472 -12.336 -24.958 1.00 12.30 242 TYR A N 1
ATOM 1400 C CA . TYR A 1 205 ? 27.338 -13.415 -24.495 1.00 13.22 242 TYR A CA 1
ATOM 1401 C C . TYR A 1 205 ? 27.086 -13.638 -23.012 1.00 14.09 242 TYR A C 1
ATOM 1402 O O . TYR A 1 205 ? 26.192 -14.437 -22.651 1.00 12.94 242 TYR A O 1
ATOM 1411 N N . ALA A 1 206 ? 27.822 -12.982 -22.105 1.00 11.18 243 ALA A N 1
ATOM 1412 C CA . ALA A 1 206 ? 27.745 -13.309 -20.664 1.00 11.93 243 ALA A CA 1
ATOM 1413 C C . ALA A 1 206 ? 26.316 -13.393 -20.125 1.00 12.42 243 ALA A C 1
ATOM 1414 O O . ALA A 1 206 ? 25.998 -14.319 -19.355 1.00 13.64 243 ALA A O 1
ATOM 1416 N N . ASN A 1 207 ? 25.432 -12.472 -20.515 1.00 12.92 244 ASN A N 1
ATOM 1417 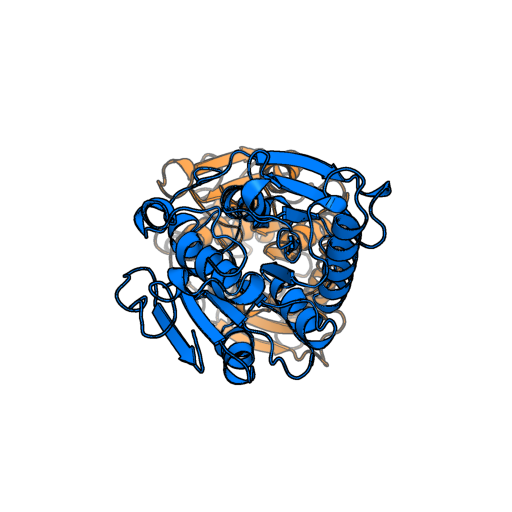C CA . ASN A 1 207 ? 24.125 -12.481 -19.872 1.00 11.65 244 ASN A CA 1
ATOM 1418 C C . ASN A 1 207 ? 23.322 -13.695 -20.334 1.00 14.68 244 ASN A C 1
ATOM 1419 O O . ASN A 1 207 ? 22.474 -14.214 -19.573 1.00 16.01 244 ASN A O 1
ATOM 1424 N N . ALA A 1 208 ? 23.473 -14.059 -21.618 1.00 14.20 245 ALA A N 1
ATOM 1425 C CA . ALA A 1 208 ? 22.763 -15.222 -22.160 1.00 13.92 245 ALA A CA 1
ATOM 1426 C C . ALA A 1 208 ? 23.321 -16.507 -21.561 1.00 14.96 245 ALA A C 1
ATOM 1427 O O . ALA A 1 208 ? 22.559 -17.418 -21.186 1.00 14.36 245 ALA A O 1
ATOM 1429 N N . PHE A 1 209 ? 24.649 -16.574 -21.413 1.00 12.64 246 PHE A N 1
ATOM 1430 C CA . PHE A 1 209 ? 25.267 -17.777 -20.837 1.00 12.64 246 PHE A CA 1
ATOM 1431 C C . PHE A 1 209 ? 24.788 -17.969 -19.400 1.00 13.44 246 PHE A C 1
ATOM 1432 O O . PHE A 1 209 ? 24.450 -19.094 -18.984 1.00 13.65 246 PHE A O 1
ATOM 1440 N N . TYR A 1 210 ? 24.728 -16.874 -18.642 1.00 12.51 247 TYR A N 1
ATOM 1441 C CA . TYR A 1 210 ? 24.228 -16.935 -17.264 1.00 9.85 247 TYR A CA 1
ATOM 1442 C C . TYR A 1 210 ? 22.751 -17.328 -17.246 1.00 14.46 247 TYR A C 1
ATOM 1443 O O . TYR A 1 210 ? 22.359 -18.222 -16.504 1.00 14.80 247 TYR A O 1
ATOM 1452 N N . LYS A 1 211 ? 21.928 -16.668 -18.055 1.00 13.34 248 LYS A N 1
ATOM 1453 C CA . LYS A 1 211 ? 20.495 -16.959 -18.049 1.00 14.13 248 LYS A CA 1
ATOM 1454 C C . LYS A 1 211 ? 20.239 -18.420 -18.370 1.00 16.00 248 LYS A C 1
ATOM 1455 O O . LYS A 1 211 ? 19.343 -19.038 -17.776 1.00 18.72 248 LYS A O 1
ATOM 1461 N N . ASN A 1 212 ? 21.002 -18.984 -19.326 1.00 14.64 249 ASN A N 1
ATOM 1462 C CA . ASN A 1 212 ? 20.697 -20.329 -19.797 1.00 15.87 249 ASN A CA 1
ATOM 1463 C C . ASN A 1 212 ? 21.316 -21.453 -18.962 1.00 14.91 249 ASN A C 1
ATOM 1464 O O . ASN A 1 212 ? 20.913 -22.627 -19.156 1.00 15.06 249 ASN A O 1
ATOM 1469 N N . ALA A 1 213 ? 22.222 -21.149 -18.039 1.00 14.95 250 ALA A N 1
ATOM 1470 C CA . ALA A 1 213 ? 22.772 -22.174 -17.157 1.00 14.47 250 ALA A CA 1
ATOM 1471 C C . ALA A 1 213 ? 21.668 -22.640 -16.217 1.00 16.12 250 ALA A C 1
ATOM 1472 O O . ALA A 1 213 ? 20.825 -21.846 -15.799 1.00 17.20 250 ALA A O 1
ATOM 1474 N N . ILE A 1 214 ? 21.650 -23.926 -15.867 1.00 13.24 251 ILE A N 1
ATOM 1475 C CA . ILE A 1 214 ? 20.526 -24.468 -15.101 1.00 15.82 251 ILE A CA 1
ATOM 1476 C C . ILE A 1 214 ? 20.945 -25.013 -13.738 1.00 17.29 251 ILE A C 1
ATOM 1477 O O . ILE A 1 214 ? 20.097 -25.565 -13.020 1.00 18.33 251 ILE A O 1
ATOM 1482 N N . GLY A 1 215 ? 22.232 -24.888 -13.368 1.00 15.48 252 GLY A N 1
ATOM 1483 C CA . GLY A 1 215 ? 22.720 -25.302 -12.055 1.00 15.28 252 GLY A CA 1
ATOM 1484 C C . GLY A 1 215 ? 22.957 -24.094 -11.174 1.00 14.54 252 GLY A C 1
ATOM 1485 O O . GLY A 1 215 ? 22.532 -22.978 -11.491 1.00 14.44 252 GLY A O 1
ATOM 1486 N N . PRO A 1 216 ? 23.642 -24.297 -10.052 1.00 13.21 253 PRO A N 1
ATOM 1487 C CA . PRO A 1 216 ? 24.077 -23.154 -9.231 1.00 12.71 253 PRO A CA 1
ATOM 1488 C C . PRO A 1 216 ? 24.807 -22.136 -10.097 1.00 14.31 253 PRO A C 1
ATOM 1489 O O . PRO A 1 216 ? 25.612 -22.499 -10.974 1.00 13.56 253 PRO A O 1
ATOM 1493 N N . LYS A 1 217 ? 24.509 -20.838 -9.884 1.00 13.36 254 LYS A N 1
ATOM 1494 C CA . LYS A 1 217 ? 25.137 -19.875 -10.791 1.00 10.67 254 LYS A CA 1
ATOM 1495 C C . LYS A 1 217 ? 25.161 -18.506 -10.130 1.00 11.59 254 LYS A C 1
ATOM 1496 O O . LYS A 1 217 ? 24.276 -18.167 -9.336 1.00 13.53 254 LYS A O 1
ATOM 1502 N N . MET A 1 218 ? 26.200 -17.730 -10.468 1.00 10.72 255 MET A N 1
ATOM 1503 C CA . MET A 1 218 ? 26.373 -16.410 -9.891 1.00 9.83 255 MET A CA 1
ATOM 1504 C C . MET A 1 218 ? 27.042 -15.556 -10.953 1.00 11.00 255 MET A C 1
ATOM 1505 O O . MET A 1 218 ? 27.866 -16.080 -11.700 1.00 12.28 255 MET A O 1
ATOM 1510 N N . LYS A 1 219 ? 26.627 -14.284 -11.084 1.00 11.92 256 LYS A N 1
ATOM 1511 C CA . LYS A 1 219 ? 27.251 -13.409 -12.087 1.00 10.36 256 LYS A CA 1
ATOM 1512 C C . LYS A 1 219 ? 27.595 -12.084 -11.445 1.00 11.11 256 LYS A C 1
ATOM 1513 O O . LYS A 1 219 ? 26.728 -11.423 -10.866 1.00 13.16 256 LYS A O 1
ATOM 1519 N N . VAL A 1 220 ? 28.872 -11.697 -11.547 1.00 11.47 257 VAL A N 1
ATOM 1520 C CA . VAL A 1 220 ? 29.359 -10.409 -11.077 1.00 11.42 257 VAL A CA 1
ATOM 1521 C C . VAL A 1 220 ? 29.755 -9.621 -12.310 1.00 15.19 257 VAL A C 1
ATOM 1522 O O . VAL A 1 220 ? 30.625 -10.066 -13.073 1.00 13.58 257 VAL A O 1
ATOM 1526 N N . GLU A 1 221 ? 29.123 -8.454 -12.523 1.00 13.08 258 GLU A N 1
ATOM 1527 C CA . GLU A 1 221 ? 29.521 -7.626 -13.653 1.00 13.34 258 GLU A CA 1
ATOM 1528 C C . GLU A 1 221 ? 30.358 -6.469 -13.110 1.00 11.82 258 GLU A C 1
ATOM 1529 O O . GLU A 1 221 ? 29.914 -5.745 -12.218 1.00 12.90 258 GLU A O 1
ATOM 1535 N N . VAL A 1 222 ? 31.556 -6.280 -13.679 1.00 11.47 259 VAL A N 1
ATOM 1536 C CA . VAL A 1 222 ? 32.471 -5.256 -13.213 1.00 12.35 259 VAL A CA 1
ATOM 1537 C C . VAL A 1 222 ? 32.076 -3.918 -13.825 1.00 13.33 259 VAL A C 1
ATOM 1538 O O . VAL A 1 222 ? 31.986 -3.794 -15.053 1.00 12.81 259 VAL A O 1
ATOM 1542 N N . ASN A 1 223 ? 31.784 -2.943 -12.970 1.00 12.64 260 ASN A N 1
ATOM 1543 C CA . ASN A 1 223 ? 31.321 -1.622 -13.393 1.00 13.40 260 ASN A CA 1
ATOM 1544 C C . ASN A 1 223 ? 32.304 -0.972 -14.369 1.00 15.56 260 ASN A C 1
ATOM 1545 O O . ASN A 1 223 ? 33.503 -0.864 -14.085 1.00 15.31 260 ASN A O 1
ATOM 1550 N N . ASN A 1 224 ? 31.800 -0.557 -15.530 1.00 13.99 261 ASN A N 1
ATOM 1551 C CA . ASN A 1 224 ? 32.559 0.150 -16.552 1.00 15.77 261 ASN A CA 1
ATOM 1552 C C . ASN A 1 224 ? 33.730 -0.696 -17.090 1.00 15.50 261 ASN A C 1
ATOM 1553 O O . ASN A 1 224 ? 34.650 -0.165 -17.751 1.00 19.17 261 ASN A O 1
ATOM 1558 N N . GLY A 1 225 ? 33.714 -2.011 -16.909 1.00 14.38 262 GLY A N 1
ATOM 1559 C CA . GLY A 1 225 ? 34.829 -2.831 -17.346 1.00 14.76 262 GLY A CA 1
ATOM 1560 C C . GLY A 1 225 ? 34.899 -2.965 -18.862 1.00 12.93 262 GLY A C 1
ATOM 1561 O O . GLY A 1 225 ? 33.885 -3.186 -19.533 1.00 15.29 262 GLY A O 1
ATOM 1562 N N . SER A 1 226 ? 36.130 -2.908 -19.400 1.00 13.12 263 SER A N 1
ATOM 1563 C CA . SER A 1 226 ? 36.305 -3.302 -20.797 1.00 13.22 263 SER A CA 1
ATOM 1564 C C . SER A 1 226 ? 36.444 -4.826 -20.882 1.00 12.92 263 SER A C 1
ATOM 1565 O O . SER A 1 226 ? 36.480 -5.518 -19.861 1.00 12.22 263 SER A O 1
ATOM 1568 N N . HIS A 1 227 ? 36.604 -5.354 -22.123 1.00 12.81 264 HIS A N 1
ATOM 1569 C CA . HIS A 1 227 ? 36.859 -6.786 -22.274 1.00 12.76 264 HIS A CA 1
ATOM 1570 C C . HIS A 1 227 ? 38.059 -7.258 -21.482 1.00 12.33 264 HIS A C 1
ATOM 1571 O O . HIS A 1 227 ? 38.124 -8.438 -21.137 1.00 12.85 264 HIS A O 1
ATOM 1578 N N . PHE A 1 228 ? 39.031 -6.363 -21.175 1.00 12.71 265 PHE A N 1
ATOM 1579 C CA . PHE A 1 228 ? 40.182 -6.754 -20.371 1.00 12.77 265 PHE A CA 1
ATOM 1580 C C . PHE A 1 228 ? 39.917 -6.802 -18.871 1.00 14.58 265 PHE A C 1
ATOM 1581 O O . PHE A 1 228 ? 40.858 -7.099 -18.106 1.00 13.19 265 PHE A O 1
ATOM 1589 N N . CYS A 1 229 ? 38.689 -6.529 -18.414 1.00 12.66 266 CYS A N 1
ATOM 1590 C CA . CYS A 1 229 ? 38.495 -6.241 -16.988 1.00 13.05 266 CYS A CA 1
ATOM 1591 C C . CYS A 1 229 ? 38.881 -7.398 -16.064 1.00 12.76 266 CYS A C 1
ATOM 1592 O O . CYS A 1 229 ? 39.292 -7.107 -14.921 1.00 15.34 266 CYS A O 1
ATOM 1595 N N . PRO A 1 230 ? 38.872 -8.696 -16.487 1.00 11.34 267 PRO A N 1
ATOM 1596 C CA . PRO A 1 230 ? 39.245 -9.775 -15.555 1.00 11.16 267 PRO A CA 1
ATOM 1597 C C . PRO A 1 230 ? 40.540 -10.427 -16.027 1.00 14.36 267 PRO A C 1
ATOM 1598 O O . PRO A 1 230 ? 40.810 -11.568 -15.653 1.00 19.20 267 PRO A O 1
ATOM 1602 N N . SER A 1 231 ? 41.365 -9.711 -16.792 1.00 12.05 268 SER A N 1
ATOM 1603 C CA . SER A 1 231 ? 42.615 -10.231 -17.343 1.00 12.60 268 SER A CA 1
ATOM 1604 C C . SER A 1 231 ? 43.820 -9.440 -16.835 1.00 15.61 268 SER A C 1
ATOM 1605 O O . SER A 1 231 ? 43.679 -8.332 -16.300 1.00 14.87 268 SER A O 1
ATOM 1608 N N . TYR A 1 232 ? 45.027 -10.022 -16.973 1.00 13.97 269 TYR A N 1
ATOM 1609 C CA . TYR A 1 232 ? 46.310 -9.347 -16.714 1.00 15.32 269 TYR A CA 1
ATOM 1610 C C . TYR A 1 232 ? 46.373 -8.737 -15.313 1.00 18.56 269 TYR A C 1
ATOM 1611 O O . TYR A 1 232 ? 47.018 -7.713 -15.121 1.00 19.79 269 TYR A O 1
ATOM 1620 N N . ARG A 1 233 ? 45.708 -9.347 -14.334 1.00 16.04 270 ARG A N 1
ATOM 1621 C CA . ARG A 1 233 ? 45.671 -8.890 -12.934 1.00 19.70 270 ARG A CA 1
ATOM 1622 C C . ARG A 1 233 ? 44.813 -7.644 -12.704 1.00 21.59 270 ARG A C 1
ATOM 1623 O O . ARG A 1 233 ? 44.783 -7.141 -11.562 1.00 19.19 270 ARG A O 1
ATOM 1631 N N . PHE A 1 234 ? 44.142 -7.114 -13.726 1.00 15.70 271 PHE A N 1
ATOM 1632 C CA . PHE A 1 234 ? 43.099 -6.120 -13.458 1.00 15.70 271 PHE A CA 1
ATOM 1633 C C . PHE A 1 234 ? 42.088 -6.723 -12.488 1.00 15.36 271 PHE A C 1
ATOM 1634 O O . PHE A 1 234 ? 41.662 -7.884 -12.621 1.00 16.84 271 PHE A O 1
ATOM 1642 N N . ASN A 1 235 ? 41.685 -5.912 -11.505 1.00 17.87 272 ASN A N 1
ATOM 1643 C CA . ASN A 1 235 ? 40.623 -6.306 -10.584 1.00 14.30 272 ASN A CA 1
ATOM 1644 C C . ASN A 1 235 ? 40.970 -7.567 -9.795 1.00 15.53 272 ASN A C 1
ATOM 1645 O O . ASN A 1 235 ? 40.080 -8.285 -9.380 1.00 15.38 272 ASN A O 1
ATOM 1650 N N . GLU A 1 236 ? 42.268 -7.797 -9.564 1.00 15.43 273 GLU A N 1
ATOM 1651 C CA . GLU A 1 236 ? 42.728 -9.003 -8.854 1.00 17.41 273 GLU A CA 1
ATOM 1652 C C . GLU A 1 236 ? 42.127 -9.121 -7.467 1.00 20.66 273 GLU A C 1
ATOM 1653 O O . GLU A 1 236 ? 41.629 -10.201 -7.080 1.00 19.39 273 GLU A O 1
ATOM 1659 N N . ILE A 1 237 ? 42.173 -8.035 -6.702 1.00 19.63 274 ILE A N 1
ATOM 1660 C CA . ILE A 1 237 ? 41.637 -8.100 -5.342 1.00 22.17 274 ILE A CA 1
ATOM 1661 C C . ILE A 1 237 ? 40.130 -8.296 -5.383 1.00 21.92 274 ILE A C 1
ATOM 1662 O O . ILE A 1 237 ? 39.580 -9.170 -4.685 1.00 23.61 274 ILE A O 1
ATOM 1667 N N . LEU A 1 238 ? 39.446 -7.556 -6.262 1.00 17.28 275 LEU A N 1
ATOM 1668 C CA . LEU A 1 238 ? 37.994 -7.686 -6.414 1.00 17.22 275 LEU A CA 1
ATOM 1669 C C . LEU A 1 238 ? 37.556 -9.110 -6.728 1.00 18.39 275 LEU A C 1
ATOM 1670 O O . LEU A 1 238 ? 36.585 -9.607 -6.143 1.00 18.76 275 LEU A O 1
ATOM 1675 N N . LEU A 1 239 ? 38.237 -9.782 -7.684 1.00 13.28 276 LEU A N 1
ATOM 1676 C CA . LEU A 1 239 ? 37.755 -11.076 -8.116 1.00 12.82 276 LEU A CA 1
ATOM 1677 C C . LEU A 1 239 ? 38.269 -12.230 -7.262 1.00 13.35 276 LEU A C 1
ATOM 1678 O O . LEU A 1 239 ? 37.699 -13.323 -7.338 1.00 13.34 276 LEU A O 1
ATOM 1683 N N . SER A 1 240 ? 39.332 -12.027 -6.482 1.00 11.61 277 SER A N 1
ATOM 1684 C CA . SER A 1 240 ? 39.912 -13.145 -5.722 1.00 11.67 277 SER A CA 1
ATOM 1685 C C . SER A 1 240 ? 38.925 -13.724 -4.719 1.00 14.06 277 SER A C 1
ATOM 1686 O O . SER A 1 240 ? 38.784 -14.945 -4.623 1.00 14.51 277 SER A O 1
ATOM 1689 N N . LYS A 1 241 ? 38.187 -12.866 -3.980 1.00 13.53 278 LYS A N 1
ATOM 1690 C CA . LYS A 1 241 ? 37.271 -13.393 -2.958 1.00 12.63 278 LYS A CA 1
ATOM 1691 C C . LYS A 1 241 ? 36.151 -14.240 -3.563 1.00 12.63 278 LYS A C 1
ATOM 1692 O O . LYS A 1 241 ? 35.986 -15.414 -3.148 1.00 14.50 278 LYS A O 1
ATOM 1698 N N . PRO A 1 242 ? 35.357 -13.773 -4.54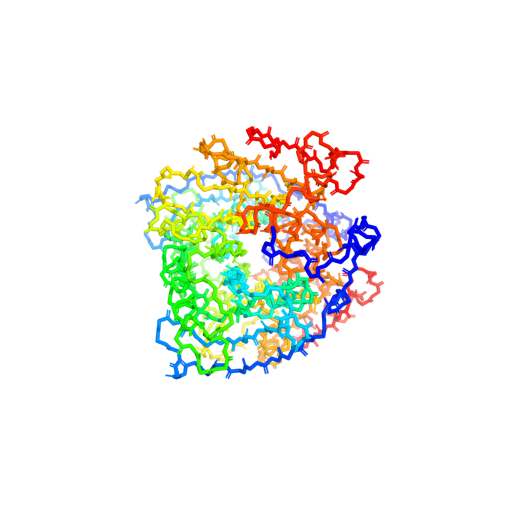3 1.00 10.52 279 PRO A N 1
ATOM 1699 C CA . PRO A 1 242 ? 34.323 -14.666 -5.080 1.00 12.34 279 PRO A CA 1
ATOM 1700 C C . PRO A 1 242 ? 34.904 -15.851 -5.808 1.00 14.98 279 PRO A C 1
ATOM 1701 O O . PRO A 1 242 ? 34.356 -16.943 -5.731 1.00 13.88 279 PRO A O 1
ATOM 1705 N N . GLY A 1 243 ? 36.013 -15.678 -6.501 1.00 12.02 280 GLY A N 1
ATOM 1706 C CA . GLY A 1 243 ? 36.585 -16.799 -7.243 1.00 10.83 280 GLY A CA 1
ATOM 1707 C C . GLY A 1 243 ? 37.082 -17.912 -6.335 1.00 13.41 280 GLY A C 1
ATOM 1708 O O . GLY A 1 243 ? 36.761 -19.088 -6.538 1.00 12.71 280 GLY A O 1
ATOM 1709 N N . ILE A 1 244 ? 37.875 -17.558 -5.321 1.00 11.44 281 ILE A N 1
ATOM 1710 C CA . ILE A 1 244 ? 38.358 -18.607 -4.425 1.00 11.39 281 ILE A CA 1
ATOM 1711 C C . ILE A 1 244 ? 37.180 -19.257 -3.703 1.00 11.82 281 ILE A C 1
ATOM 1712 O O . ILE A 1 244 ? 37.147 -20.470 -3.521 1.00 13.52 281 ILE A O 1
ATOM 1717 N N . ALA A 1 245 ? 36.222 -18.442 -3.229 1.00 11.48 282 ALA A N 1
ATOM 1718 C CA . ALA A 1 245 ? 35.082 -19.003 -2.497 1.00 12.80 282 ALA A CA 1
ATOM 1719 C C . ALA A 1 245 ? 34.283 -19.956 -3.364 1.00 13.12 282 ALA A C 1
ATOM 1720 O O . ALA A 1 245 ? 33.867 -21.003 -2.875 1.00 12.51 282 ALA A O 1
ATOM 1722 N N . TRP A 1 246 ? 34.003 -19.587 -4.621 1.00 11.25 283 TRP A N 1
ATOM 1723 C CA . TRP A 1 246 ? 33.230 -20.456 -5.503 1.00 11.02 283 TRP A CA 1
ATOM 1724 C C . TRP A 1 246 ? 33.929 -21.803 -5.685 1.00 12.76 283 TRP A C 1
ATOM 1725 O O . TRP A 1 246 ? 33.306 -22.870 -5.646 1.00 12.69 283 TRP A O 1
ATOM 1736 N N . MET A 1 247 ? 35.229 -21.767 -5.954 1.00 11.41 284 MET A N 1
ATOM 1737 C CA . MET A 1 247 ? 35.944 -23.006 -6.232 1.00 12.63 284 MET A CA 1
ATOM 1738 C C . MET A 1 247 ? 36.010 -23.862 -4.974 1.00 12.04 284 MET A C 1
ATOM 1739 O O . MET A 1 247 ? 35.818 -25.086 -5.038 1.00 12.97 284 MET A O 1
ATOM 1744 N N . GLN A 1 248 ? 36.196 -23.231 -3.796 1.00 12.68 285 GLN A N 1
ATOM 1745 C CA . GLN A 1 248 ? 36.211 -24.012 -2.561 1.00 14.91 285 GLN A CA 1
ATOM 1746 C C . GLN A 1 248 ? 34.845 -24.613 -2.283 1.00 15.24 285 GLN A C 1
ATOM 1747 O O . GLN A 1 248 ? 34.740 -25.788 -1.908 1.00 15.04 285 GLN A O 1
ATOM 1753 N N . ARG A 1 249 ? 33.780 -23.828 -2.507 1.00 12.13 286 ARG A N 1
ATOM 1754 C CA . ARG A 1 249 ? 32.441 -24.348 -2.229 1.00 15.67 286 ARG A CA 1
ATOM 1755 C C . ARG A 1 249 ? 32.123 -25.528 -3.128 1.00 16.54 286 ARG A C 1
ATOM 1756 O O . ARG A 1 249 ? 31.632 -26.552 -2.664 1.00 15.49 286 ARG A O 1
ATOM 1764 N N . TYR A 1 250 ? 32.413 -25.414 -4.431 1.00 12.59 287 TYR A N 1
ATOM 1765 C CA . TYR A 1 250 ? 31.892 -26.413 -5.366 1.00 12.93 287 TYR A CA 1
ATOM 1766 C C . TYR A 1 250 ? 32.894 -27.474 -5.756 1.00 14.13 287 TYR A C 1
ATOM 1767 O O . TYR A 1 250 ? 32.480 -28.622 -5.970 1.00 15.38 287 TYR A O 1
ATOM 1776 N N . ILE A 1 251 ? 34.202 -27.190 -5.767 1.00 13.84 288 ILE A N 1
ATOM 1777 C CA . ILE A 1 251 ? 35.136 -28.288 -5.985 1.00 14.02 288 ILE A CA 1
ATOM 1778 C C . ILE A 1 251 ? 35.348 -29.084 -4.715 1.00 16.92 288 ILE A C 1
ATOM 1779 O O . ILE A 1 251 ? 35.428 -30.320 -4.759 1.00 17.65 288 ILE A O 1
ATOM 1784 N N . ASN A 1 252 ? 35.452 -28.391 -3.556 1.00 14.84 289 ASN A N 1
ATOM 1785 C CA . ASN A 1 252 ? 35.795 -29.026 -2.292 1.00 17.48 289 ASN A CA 1
ATOM 1786 C C . ASN A 1 252 ? 34.637 -29.159 -1.320 1.00 18.72 289 ASN A C 1
ATOM 1787 O O . ASN A 1 252 ? 34.823 -29.694 -0.210 1.00 21.03 289 ASN A O 1
ATOM 1792 N N . ASN A 1 253 ? 33.450 -28.729 -1.705 1.00 15.43 290 ASN A N 1
ATOM 1793 C CA . ASN A 1 253 ? 32.252 -28.858 -0.886 1.00 16.84 290 ASN A CA 1
ATOM 1794 C C . ASN A 1 253 ? 32.446 -28.179 0.460 1.00 20.36 290 ASN A C 1
ATOM 1795 O O . ASN A 1 253 ? 31.905 -28.627 1.478 1.00 21.70 290 ASN A O 1
ATOM 1800 N N . ASP A 1 254 ? 33.221 -27.083 0.493 1.00 17.45 291 ASP A N 1
ATOM 1801 C CA . ASP A 1 254 ? 33.527 -26.420 1.761 1.00 19.21 291 ASP A CA 1
ATOM 1802 C C . ASP A 1 254 ? 32.542 -25.272 1.973 1.00 16.88 291 ASP A C 1
ATOM 180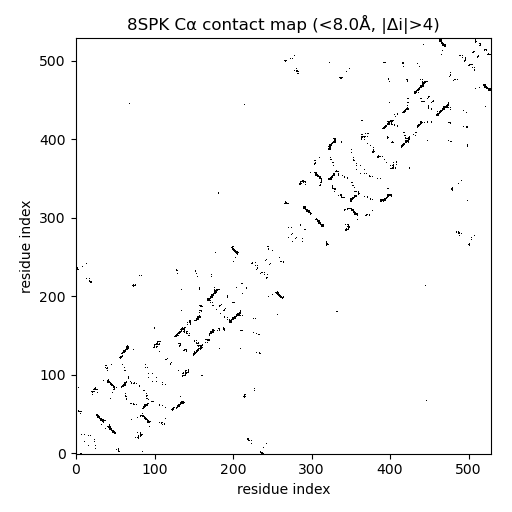3 O O . ASP A 1 254 ? 32.715 -24.154 1.444 1.00 16.69 291 ASP A O 1
ATOM 1808 N N . THR A 1 255 ? 31.504 -25.553 2.766 1.00 18.07 292 THR A N 1
ATOM 1809 C CA . THR A 1 255 ? 30.474 -24.540 2.951 1.00 17.50 292 THR A CA 1
ATOM 1810 C C . THR A 1 255 ? 30.910 -23.444 3.907 1.00 17.46 292 THR A C 1
ATOM 1811 O O . THR A 1 255 ? 30.124 -22.500 4.101 1.00 16.45 292 THR A O 1
ATOM 1815 N N . ARG A 1 256 ? 32.128 -23.509 4.461 1.00 15.20 293 ARG A N 1
ATOM 1816 C CA . ARG A 1 256 ? 32.610 -22.351 5.225 1.00 14.70 293 ARG A CA 1
ATOM 1817 C C . ARG A 1 256 ? 32.814 -21.138 4.323 1.00 17.24 293 ARG A C 1
ATOM 1818 O O . ARG A 1 256 ? 32.926 -20.025 4.839 1.00 17.90 293 ARG A O 1
ATOM 1826 N N . PHE A 1 257 ? 32.862 -21.316 2.999 1.00 14.85 294 PHE A N 1
ATOM 1827 C CA . PHE A 1 257 ? 32.982 -20.195 2.070 1.00 13.12 294 PHE A CA 1
ATOM 1828 C C . PHE A 1 257 ? 31.609 -19.689 1.610 1.00 15.05 294 PHE A C 1
ATOM 1829 O O . PHE A 1 257 ? 31.545 -18.751 0.813 1.00 15.57 294 PHE A O 1
ATOM 1837 N N . ASP A 1 258 ? 30.512 -20.321 2.069 1.00 15.42 295 ASP A N 1
ATOM 1838 C CA . ASP A 1 258 ? 29.168 -19.871 1.702 1.00 14.59 295 ASP A CA 1
ATOM 1839 C C . ASP A 1 258 ? 28.953 -18.396 1.995 1.00 14.00 295 ASP A C 1
ATOM 1840 O O . ASP A 1 258 ? 28.156 -17.748 1.284 1.00 14.09 295 ASP A O 1
ATOM 1845 N N . LYS A 1 259 ? 29.578 -17.860 3.061 1.00 15.61 296 LYS A N 1
ATOM 1846 C CA . LYS A 1 259 ? 29.279 -16.486 3.483 1.00 14.28 296 LYS A CA 1
ATOM 1847 C C . LYS A 1 259 ? 29.755 -15.447 2.464 1.00 15.12 296 LYS A C 1
ATOM 1848 O O . LYS A 1 259 ? 29.358 -14.278 2.555 1.00 13.74 296 LYS A O 1
ATOM 1854 N N . PHE A 1 260 ? 30.576 -15.845 1.504 1.00 12.78 297 PHE A N 1
ATOM 1855 C CA . PHE A 1 260 ? 31.060 -14.918 0.498 1.00 13.13 297 PHE A CA 1
ATOM 1856 C C . PHE A 1 260 ? 30.311 -15.019 -0.812 1.00 11.23 297 PHE A C 1
ATOM 1857 O O . PHE A 1 260 ? 30.771 -14.427 -1.817 1.00 12.63 297 PHE A O 1
ATOM 1865 N N . LEU A 1 261 ? 29.209 -15.778 -0.862 1.00 12.05 298 LEU A N 1
ATOM 1866 C CA . LEU A 1 261 ? 28.592 -16.145 -2.134 1.00 11.43 298 LEU A CA 1
ATOM 1867 C C . LEU A 1 261 ? 27.094 -15.838 -2.164 1.00 14.36 298 LEU A C 1
ATOM 1868 O O . LEU A 1 261 ? 26.399 -15.940 -1.150 1.00 13.78 298 LEU A O 1
ATOM 1873 N N . CYS A 1 262 ? 26.606 -15.510 -3.371 1.00 14.63 299 CYS A N 1
ATOM 1874 C CA . CYS A 1 262 ? 25.150 -15.450 -3.673 1.00 13.98 299 CYS A CA 1
ATOM 1875 C C . CYS A 1 262 ? 24.453 -14.473 -2.724 1.00 15.11 299 CYS A C 1
ATOM 1876 O O . CYS A 1 262 ? 24.912 -13.330 -2.553 1.00 14.98 299 CYS A O 1
ATOM 1879 N N . ALA A 1 263 ? 23.328 -14.847 -2.098 1.00 14.58 300 ALA A N 1
ATOM 1880 C CA . ALA A 1 263 ? 22.626 -13.889 -1.258 1.00 16.18 300 ALA A CA 1
ATOM 1881 C C . ALA A 1 263 ? 23.379 -13.546 0.018 1.00 15.48 300 ALA A C 1
ATOM 1882 O O . ALA A 1 263 ? 22.987 -12.610 0.688 1.00 17.51 300 ALA A O 1
ATOM 1884 N N . ASN A 1 264 ? 24.410 -14.294 0.378 1.00 14.02 301 ASN A N 1
ATOM 1885 C CA . ASN A 1 264 ? 25.099 -14.066 1.646 1.00 14.16 301 ASN A CA 1
ATOM 1886 C C . ASN A 1 264 ? 26.113 -12.946 1.558 1.00 13.15 301 ASN A C 1
ATOM 1887 O O . ASN A 1 264 ? 26.678 -12.580 2.597 1.00 15.38 301 ASN A O 1
ATOM 1892 N N . GLU A 1 265 ? 26.384 -12.417 0.364 1.00 12.76 302 GLU A N 1
ATOM 1893 C CA . GLU A 1 265 ? 27.444 -11.409 0.245 1.00 12.61 302 GLU A CA 1
ATOM 1894 C C . GLU A 1 265 ? 26.950 -10.369 -0.748 1.00 13.84 302 GLU A C 1
ATOM 1895 O O . GLU A 1 265 ? 26.723 -10.694 -1.919 1.00 16.41 302 GLU A O 1
ATOM 1901 N N . ASN A 1 266 ? 26.794 -9.137 -0.300 1.00 15.10 303 ASN A N 1
ATOM 1902 C CA . ASN A 1 266 ? 26.111 -8.166 -1.162 1.00 18.31 303 ASN A CA 1
ATOM 1903 C C . ASN A 1 266 ? 27.102 -7.452 -2.068 1.00 17.43 303 ASN A C 1
ATOM 1904 O O . ASN A 1 266 ? 27.511 -6.328 -1.825 1.00 17.41 303 ASN A O 1
ATOM 1909 N N . TYR A 1 267 ? 27.467 -8.146 -3.135 1.00 13.99 304 TYR A N 1
ATOM 1910 C CA . TYR A 1 267 ? 28.396 -7.579 -4.125 1.00 12.29 304 TYR A CA 1
ATOM 1911 C C . TYR A 1 267 ? 27.840 -6.340 -4.795 1.00 16.12 304 TYR A C 1
ATOM 1912 O O . TYR A 1 267 ? 28.645 -5.528 -5.256 1.00 16.63 304 TYR A O 1
ATOM 1921 N N . SER A 1 268 ? 26.502 -6.169 -4.835 1.00 15.02 305 SER A N 1
ATOM 1922 C CA A SER A 1 268 ? 25.966 -4.988 -5.517 0.52 17.28 305 SER A CA 1
ATOM 1923 C CA B SER A 1 268 ? 25.896 -4.986 -5.469 0.48 17.33 305 SER A CA 1
ATOM 1924 C C . SER A 1 268 ? 26.272 -3.703 -4.764 1.00 17.29 305 SER A C 1
ATOM 1925 O O . SER A 1 268 ? 26.113 -2.624 -5.353 1.00 20.61 305 SER A O 1
ATOM 1930 N N . LYS A 1 269 ? 26.723 -3.796 -3.509 1.00 17.82 306 LYS A N 1
ATOM 1931 C CA . LYS A 1 269 ? 27.159 -2.616 -2.746 1.00 21.03 306 LYS A CA 1
ATOM 1932 C C . LYS A 1 269 ? 28.492 -2.070 -3.232 1.00 21.15 306 LYS A C 1
ATOM 1933 O O . LYS A 1 269 ? 28.801 -0.878 -2.996 1.00 20.72 306 LYS A O 1
ATOM 1939 N N . SER A 1 270 ? 29.300 -2.904 -3.868 1.00 15.90 307 SER A N 1
ATOM 1940 C CA . SER A 1 270 ? 30.604 -2.443 -4.299 1.00 19.96 307 SER A CA 1
ATOM 1941 C C . SER A 1 270 ? 30.446 -1.400 -5.391 1.00 19.94 307 SER A C 1
ATOM 1942 O O . SER A 1 270 ? 29.751 -1.643 -6.388 1.00 16.94 307 SER A O 1
ATOM 1945 N N . PRO A 1 271 ? 31.129 -0.263 -5.283 1.00 18.10 308 PRO A N 1
ATOM 1946 C CA . PRO A 1 271 ? 31.109 0.712 -6.376 1.00 17.34 308 PRO A CA 1
ATOM 1947 C C . PRO A 1 271 ? 31.801 0.196 -7.631 1.00 16.73 308 PRO A C 1
ATOM 1948 O O . PRO A 1 271 ? 31.615 0.796 -8.706 1.00 16.75 308 PRO A O 1
ATOM 1952 N N . ARG A 1 272 ? 32.538 -0.919 -7.552 1.00 15.70 309 ARG A N 1
ATOM 1953 C CA . ARG A 1 272 ? 33.165 -1.530 -8.723 1.00 15.29 309 ARG A CA 1
ATOM 1954 C C . ARG A 1 272 ? 32.296 -2.581 -9.393 1.00 13.16 309 ARG A C 1
ATOM 1955 O O . ARG A 1 272 ? 32.745 -3.208 -10.373 1.00 13.21 309 ARG A O 1
ATOM 1963 N N . ILE A 1 273 ? 31.054 -2.793 -8.928 1.00 13.47 310 ILE A N 1
ATOM 1964 C CA . ILE A 1 273 ? 30.222 -3.857 -9.486 1.00 12.61 310 ILE A CA 1
ATOM 1965 C C . ILE A 1 273 ? 28.918 -3.231 -9.952 1.00 13.29 310 ILE A C 1
ATOM 1966 O O . ILE A 1 273 ? 28.219 -2.603 -9.152 1.00 15.85 310 ILE A O 1
ATOM 1971 N N . SER A 1 274 ? 28.603 -3.384 -11.262 1.00 13.08 311 SER A N 1
ATOM 1972 C CA . SER A 1 274 ? 27.430 -2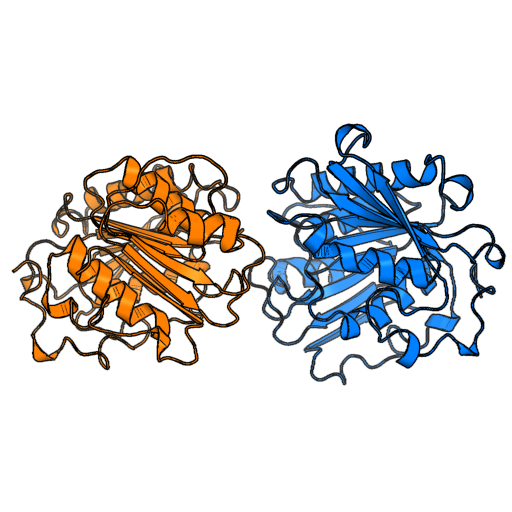.741 -11.837 1.00 13.76 311 SER A CA 1
ATOM 1973 C C . SER A 1 274 ? 26.218 -3.666 -11.929 1.00 14.59 311 SER A C 1
ATOM 1974 O O . SER A 1 274 ? 25.099 -3.163 -12.097 1.00 18.35 311 SER A O 1
ATOM 1977 N N . ALA A 1 275 ? 26.399 -4.971 -11.775 1.00 13.49 312 ALA A N 1
ATOM 1978 C CA . ALA A 1 275 ? 25.261 -5.892 -11.746 1.00 13.52 312 ALA A CA 1
ATOM 1979 C C . ALA A 1 275 ? 25.670 -7.115 -10.953 1.00 13.19 312 ALA A C 1
ATOM 1980 O O . ALA A 1 275 ? 26.852 -7.507 -10.972 1.00 13.24 312 ALA A O 1
ATOM 1982 N N . TYR A 1 276 ? 24.694 -7.698 -10.229 1.00 13.13 313 TYR A N 1
ATOM 1983 C CA . TYR A 1 276 ? 24.957 -8.882 -9.430 1.00 12.48 313 TYR A CA 1
ATOM 1984 C C . TYR A 1 276 ? 23.714 -9.769 -9.449 1.00 15.55 313 TYR A C 1
ATOM 1985 O O . TYR A 1 276 ? 22.605 -9.299 -9.180 1.00 17.05 313 TYR A O 1
ATOM 1994 N N . ASP A 1 277 ? 23.906 -11.037 -9.801 1.00 12.61 314 ASP A N 1
ATOM 1995 C CA . ASP A 1 277 ? 22.805 -11.976 -9.928 1.00 13.56 314 ASP A CA 1
ATOM 1996 C C . ASP A 1 277 ? 23.258 -13.335 -9.401 1.00 12.75 314 ASP A C 1
ATOM 1997 O O . ASP A 1 277 ? 24.441 -13.668 -9.447 1.00 12.07 314 ASP A O 1
ATOM 2002 N N . TYR A 1 278 ? 22.322 -14.126 -8.887 1.00 13.49 315 TYR A N 1
ATOM 2003 C CA . TYR A 1 278 ? 22.671 -15.485 -8.453 1.00 13.85 315 TYR A CA 1
ATOM 2004 C C . TYR A 1 278 ? 21.400 -16.317 -8.448 1.00 15.08 315 TYR A C 1
ATOM 2005 O O . TYR A 1 278 ? 20.277 -15.785 -8.406 1.00 15.06 315 TYR A O 1
ATOM 2014 N N . LYS A 1 279 ? 21.589 -17.638 -8.454 1.00 14.03 316 LYS A N 1
ATOM 2015 C CA . LYS A 1 279 ? 20.435 -18.540 -8.377 1.00 15.03 316 LYS A CA 1
ATOM 2016 C C . LYS A 1 279 ? 20.919 -19.906 -7.909 1.00 15.45 316 LYS A C 1
ATOM 2017 O O . LYS A 1 279 ? 21.968 -20.364 -8.340 1.00 15.96 316 LYS A O 1
ATOM 2023 N N . ASP A 1 280 ? 20.140 -20.550 -7.045 1.00 15.64 317 ASP A N 1
ATOM 2024 C CA . ASP A 1 280 ? 20.386 -21.948 -6.641 1.00 17.03 317 ASP A CA 1
ATOM 2025 C C . ASP A 1 280 ? 21.763 -22.166 -5.991 1.00 17.52 317 ASP A C 1
ATOM 2026 O O . ASP A 1 280 ? 22.374 -23.226 -6.144 1.00 18.03 317 ASP A O 1
ATOM 2031 N N . CYS A 1 281 ? 22.227 -21.192 -5.210 1.00 16.12 318 CYS A N 1
ATOM 2032 C CA . CYS A 1 281 ? 23.541 -21.250 -4.580 1.00 17.67 318 CYS A CA 1
ATOM 2033 C C . CYS A 1 281 ? 23.517 -20.414 -3.303 1.00 19.45 318 CYS A C 1
ATOM 2034 O O . CYS A 1 281 ? 22.670 -19.518 -3.162 1.00 20.54 318 CYS A O 1
ATOM 2037 N N . PRO A 1 282 ? 24.426 -20.689 -2.349 1.00 19.74 319 PRO A N 1
ATOM 2038 C CA . PRO A 1 282 ? 25.413 -21.794 -2.287 1.00 20.09 319 PRO A CA 1
ATOM 2039 C C . PRO A 1 282 ? 24.898 -23.124 -1.618 1.00 22.94 319 PRO A C 1
ATOM 2040 O O . PRO A 1 282 ? 23.636 -23.021 -1.487 1.00 25.22 319 PRO A O 1
ATOM 2044 N N . SER B 1 19 ? 47.258 23.077 -54.001 1.00 81.16 56 SER B N 1
ATOM 2045 C CA . SER B 1 19 ? 46.004 23.470 -54.628 1.00 73.18 56 SER B CA 1
ATOM 2046 C C . SER B 1 19 ? 44.927 22.407 -54.554 1.00 73.81 56 SER B C 1
ATOM 2047 O O . SER B 1 19 ? 43.749 22.710 -54.801 1.00 78.48 56 SER B O 1
ATOM 2049 N N . HIS B 1 20 ? 45.313 21.167 -54.210 1.00 68.68 57 HIS B N 1
ATOM 2050 C CA . HIS B 1 20 ? 44.369 20.065 -54.036 1.00 62.65 57 HIS B CA 1
ATOM 2051 C C . HIS B 1 20 ? 43.188 20.463 -53.147 1.00 61.22 57 HIS B C 1
ATOM 2052 O O . HIS B 1 20 ? 42.029 20.196 -53.489 1.00 66.53 57 HIS B O 1
ATOM 2059 N N . MET B 1 21 ? 43.458 21.117 -52.000 1.00 46.54 58 MET B N 1
ATOM 2060 C CA . MET B 1 21 ? 42.399 21.456 -51.045 1.00 52.15 58 MET B CA 1
ATOM 2061 C C . MET B 1 21 ? 42.306 22.964 -50.758 1.00 52.85 58 MET B C 1
ATOM 2062 O O . MET B 1 21 ? 41.841 23.362 -49.682 1.00 36.20 58 MET B O 1
ATOM 2067 N N . ASP B 1 22 ? 42.690 23.819 -51.725 1.00 52.07 59 ASP B N 1
ATOM 2068 C CA . ASP B 1 22 ? 42.601 25.278 -51.577 1.00 55.99 59 ASP B CA 1
ATOM 2069 C C . ASP B 1 22 ? 41.160 25.778 -51.428 1.00 59.99 59 ASP B C 1
ATOM 2070 O O . ASP B 1 22 ? 40.921 26.980 -51.216 1.00 52.22 59 ASP B O 1
ATOM 2075 N N . CYS B 1 23 ? 40.213 24.839 -51.575 1.00 44.41 60 CYS B N 1
ATOM 2076 C CA . CYS B 1 23 ? 38.800 24.955 -51.221 1.00 41.25 60 CYS B CA 1
ATOM 2077 C C . CYS B 1 23 ? 38.528 25.030 -49.716 1.00 44.90 60 CYS B C 1
ATOM 2078 O O . CYS B 1 23 ? 37.400 25.366 -49.331 1.00 44.75 60 CYS B O 1
ATOM 2081 N N . ILE B 1 24 ? 39.482 24.641 -48.865 1.00 23.43 61 ILE B N 1
ATOM 2082 C CA . ILE B 1 24 ? 39.408 24.913 -47.425 1.00 24.82 61 ILE B CA 1
ATOM 2083 C C . ILE B 1 24 ? 40.086 26.255 -47.170 1.00 32.25 61 ILE B C 1
ATOM 2084 O O . ILE B 1 24 ? 41.255 26.428 -47.530 1.00 27.44 61 ILE B O 1
ATOM 2089 N N . ALA B 1 25 ? 39.372 27.211 -46.554 1.00 27.48 62 ALA B N 1
ATOM 2090 C CA . ALA B 1 25 ? 39.971 28.529 -46.350 1.00 26.52 62 ALA B CA 1
ATOM 2091 C C . ALA B 1 25 ? 41.062 28.462 -45.296 1.00 26.63 62 ALA B C 1
ATOM 2092 O O . ALA B 1 25 ? 40.970 27.697 -44.341 1.00 27.00 62 ALA B O 1
ATOM 2094 N N . ASP B 1 26 ? 42.107 29.276 -45.473 1.00 26.98 63 ASP B N 1
ATOM 2095 C CA . ASP B 1 26 ? 43.210 29.240 -44.519 1.00 27.43 63 ASP B CA 1
ATOM 2096 C C . ASP B 1 26 ? 42.711 29.414 -43.085 1.00 27.28 63 ASP B C 1
ATOM 2097 O O . ASP B 1 26 ? 43.234 28.788 -42.157 1.00 24.23 63 ASP B O 1
ATOM 2102 N N . SER B 1 27 ? 41.712 30.309 -42.879 1.00 27.80 64 SER B N 1
ATOM 2103 C CA . SER B 1 27 ? 41.274 30.624 -41.528 1.00 28.34 64 SER B CA 1
ATOM 2104 C C . SER B 1 27 ? 40.570 29.458 -40.851 1.00 28.78 64 SER B C 1
ATOM 2105 O O . SER B 1 27 ? 40.407 29.481 -39.626 1.00 26.83 64 SER B O 1
ATOM 2108 N N . LYS B 1 28 ? 40.161 28.430 -41.600 1.00 25.92 65 LYS B N 1
ATOM 2109 C CA . LYS B 1 28 ? 39.507 27.277 -41.000 1.00 24.88 65 LYS B CA 1
ATOM 2110 C C . LYS B 1 28 ? 40.488 26.264 -40.448 1.00 22.82 65 LYS B C 1
ATOM 2111 O O . LYS B 1 28 ? 40.087 25.349 -39.734 1.00 24.21 65 LYS B O 1
ATOM 2117 N N . ILE B 1 29 ? 41.767 26.402 -40.746 1.00 19.31 66 ILE B N 1
ATOM 2118 C CA . ILE B 1 29 ? 42.746 25.369 -40.436 1.00 20.12 66 ILE B CA 1
ATOM 2119 C C . ILE B 1 29 ? 43.368 25.783 -39.099 1.00 27.14 66 ILE B C 1
ATOM 2120 O O . ILE B 1 29 ? 44.355 26.499 -39.046 1.00 26.11 66 ILE B O 1
ATOM 2125 N N . THR B 1 30 ? 42.733 25.370 -37.994 1.00 21.03 67 THR B N 1
ATOM 2126 C CA . THR B 1 30 ? 43.186 25.732 -36.657 1.00 21.25 67 THR B CA 1
ATOM 2127 C C . THR B 1 30 ? 43.080 24.513 -35.771 1.00 18.97 67 THR B C 1
ATOM 2128 O O . THR B 1 30 ? 42.352 23.547 -36.081 1.00 20.94 67 THR B O 1
ATOM 2132 N N . ALA B 1 31 ? 43.831 24.543 -34.659 1.00 23.22 68 ALA B N 1
ATOM 2133 C CA . ALA B 1 31 ? 43.757 23.420 -33.728 1.00 19.02 68 ALA B CA 1
ATOM 2134 C C . ALA B 1 31 ? 42.358 23.278 -33.158 1.00 19.35 68 ALA B C 1
ATOM 2135 O O . ALA B 1 31 ? 41.847 22.158 -33.039 1.00 21.72 68 ALA B O 1
ATOM 2137 N N . VAL B 1 32 ? 41.725 24.391 -32.803 1.00 22.80 69 VAL B N 1
ATOM 2138 C CA . VAL B 1 32 ? 40.335 24.354 -32.327 1.00 20.92 69 VAL B CA 1
ATOM 2139 C C . VAL B 1 32 ? 39.410 23.696 -33.345 1.00 26.90 69 VAL B C 1
ATOM 2140 O O . VAL B 1 32 ? 38.540 22.899 -32.984 1.00 28.53 69 VAL B O 1
ATOM 2144 N N . ALA B 1 33 ? 39.565 24.007 -34.630 1.00 22.97 70 ALA B N 1
ATOM 2145 C CA . ALA B 1 33 ? 38.643 23.397 -35.596 1.00 20.47 70 ALA B CA 1
ATOM 2146 C C . ALA B 1 33 ? 38.903 21.915 -35.762 1.00 17.85 70 ALA B C 1
ATOM 2147 O O . ALA B 1 33 ? 37.958 21.150 -35.970 1.00 24.09 70 ALA B O 1
ATOM 2149 N N . LEU B 1 34 ? 40.176 21.497 -35.759 1.00 15.20 71 LEU B N 1
ATOM 2150 C CA A LEU B 1 34 ? 40.472 20.076 -35.986 0.43 15.98 71 LEU B CA 1
ATOM 2151 C CA B LEU B 1 34 ? 40.493 20.081 -35.974 0.57 15.94 71 LEU B CA 1
ATOM 2152 C C . LEU B 1 34 ? 40.121 19.219 -34.774 1.00 19.76 71 LEU B C 1
ATOM 2153 O O . LEU B 1 34 ? 39.878 18.008 -34.937 1.00 23.22 71 LEU B O 1
ATOM 2162 N N . SER B 1 35 ? 40.115 19.805 -33.583 1.00 21.38 72 SER B N 1
ATOM 2163 C CA . SER B 1 35 ? 39.881 19.062 -32.329 1.00 25.56 72 SER B CA 1
ATOM 2164 C C . SER B 1 35 ? 38.384 19.113 -32.021 1.00 26.63 72 SER B C 1
ATOM 2165 O O . SER B 1 35 ? 37.912 19.862 -31.172 1.00 33.72 72 SER B O 1
ATOM 2168 N N . ASP B 1 36 ? 37.625 18.303 -32.726 1.00 29.85 73 ASP B N 1
ATOM 2169 C CA . ASP B 1 36 ? 36.170 18.351 -32.640 1.00 34.87 73 ASP B CA 1
ATOM 2170 C C . ASP B 1 36 ? 35.666 16.932 -32.874 1.00 38.67 73 ASP B C 1
ATOM 2171 O O . ASP B 1 36 ? 36.459 15.974 -32.953 1.00 28.44 73 ASP B O 1
ATOM 2176 N N . THR B 1 37 ? 34.347 16.776 -32.975 1.00 29.08 74 THR B N 1
ATOM 2177 C CA . THR B 1 37 ? 33.779 15.434 -32.988 1.00 25.32 74 THR B CA 1
ATOM 2178 C C . THR B 1 37 ? 32.906 15.192 -34.213 1.00 27.73 74 THR B C 1
ATOM 2179 O O . THR B 1 37 ? 32.439 16.136 -34.855 1.00 30.95 74 THR B O 1
ATOM 2183 N N . ARG B 1 38 ? 32.734 13.899 -34.549 1.00 25.82 75 ARG B N 1
ATOM 2184 C CA . ARG B 1 38 ? 31.747 13.421 -35.552 1.00 27.07 75 ARG B CA 1
ATOM 2185 C C . ARG B 1 38 ? 31.949 14.181 -36.862 1.00 28.47 75 ARG B C 1
ATOM 2186 O O . ARG B 1 38 ? 33.079 14.291 -37.358 1.00 25.40 75 ARG B O 1
ATOM 2194 N N . ASP B 1 39 ? 30.898 14.736 -37.466 1.00 24.30 76 ASP B N 1
ATOM 2195 C CA . ASP B 1 39 ? 31.061 15.460 -38.724 1.00 28.49 76 ASP B CA 1
ATOM 2196 C C . ASP B 1 39 ? 31.202 16.972 -38.512 1.00 32.14 76 ASP B C 1
ATOM 2197 O O . ASP B 1 39 ? 30.886 17.765 -39.414 1.00 28.15 76 ASP B O 1
ATOM 2202 N N . ASN B 1 40 ? 31.664 17.411 -37.350 1.00 26.57 77 ASN B N 1
ATOM 2203 C CA . ASN B 1 40 ? 31.987 18.836 -37.205 1.00 29.63 77 ASN B CA 1
ATOM 2204 C C . ASN B 1 40 ? 33.299 19.098 -37.948 1.00 35.26 77 ASN B C 1
ATOM 2205 O O . ASN B 1 40 ? 34.375 18.793 -37.436 1.00 33.86 77 ASN B O 1
ATOM 2210 N N . GLY B 1 41 ? 33.203 19.707 -39.145 1.00 26.18 78 GLY B N 1
ATOM 2211 C CA . GLY B 1 41 ? 34.298 19.919 -40.078 1.00 23.30 78 GLY B CA 1
ATOM 2212 C C . GLY B 1 41 ? 33.770 20.832 -41.187 1.00 19.28 78 GLY B C 1
ATOM 2213 O O . GLY B 1 41 ? 32.592 21.195 -41.203 1.00 23.86 78 GLY B O 1
ATOM 2214 N N . PRO B 1 42 ? 34.636 21.276 -42.106 1.00 17.31 79 PRO B N 1
ATOM 2215 C CA . PRO B 1 42 ? 34.223 22.345 -43.041 1.00 19.11 79 PRO B CA 1
ATOM 2216 C C . PRO B 1 42 ? 33.204 21.915 -44.082 1.00 19.01 79 PRO B C 1
ATOM 2217 O O . PRO B 1 42 ? 32.497 22.797 -44.625 1.00 22.90 79 PRO B O 1
ATOM 2221 N N . PHE B 1 43 ? 33.086 20.615 -44.363 1.00 17.44 80 PHE B N 1
ATOM 2222 C CA . PHE B 1 43 ? 32.192 20.129 -45.417 1.00 15.60 80 PHE B CA 1
ATOM 2223 C C . PHE B 1 43 ? 31.031 19.345 -44.838 1.00 16.12 80 PHE B C 1
ATOM 2224 O O . PHE B 1 43 ? 31.173 18.649 -43.819 1.00 17.48 80 PHE B O 1
ATOM 2232 N N . SER B 1 44 ? 29.885 19.480 -45.520 1.00 16.52 81 SER B N 1
ATOM 2233 C CA . SER B 1 44 ? 28.717 18.661 -45.293 1.00 17.70 81 SER B CA 1
ATOM 2234 C C . SER B 1 44 ? 28.971 17.315 -45.922 1.00 18.46 81 SER B C 1
ATOM 2235 O O . SER B 1 44 ? 29.645 17.239 -46.960 1.00 17.32 81 SER B O 1
ATOM 2238 N N . ILE B 1 45 ? 28.413 16.246 -45.330 1.00 16.50 82 ILE B N 1
ATOM 2239 C CA . ILE B 1 45 ? 28.729 14.911 -45.819 1.00 14.50 82 ILE B CA 1
ATOM 2240 C C . ILE B 1 45 ? 27.462 14.074 -45.996 1.00 17.33 82 ILE B C 1
ATOM 2241 O O . ILE B 1 45 ? 26.373 1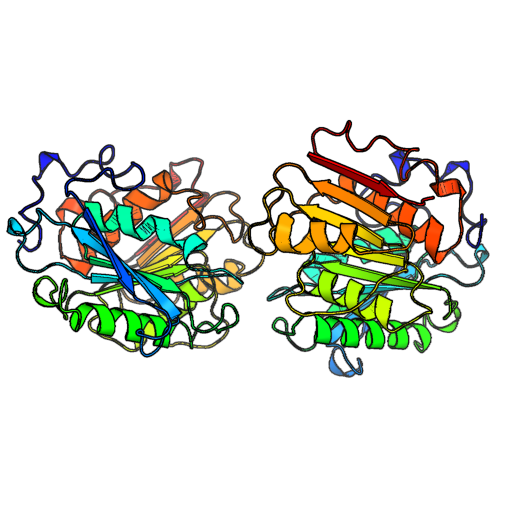4.400 -45.500 1.00 19.88 82 ILE B O 1
ATOM 2246 N N . ARG B 1 46 ? 27.614 13.026 -46.801 1.00 14.33 83 ARG B N 1
ATOM 2247 C CA . ARG B 1 46 ? 26.589 11.990 -46.984 1.00 15.23 83 ARG B CA 1
ATOM 2248 C C . ARG B 1 46 ? 27.248 10.626 -46.857 1.00 16.25 83 ARG B C 1
ATOM 2249 O O . ARG B 1 46 ? 28.472 10.513 -46.882 1.00 14.82 83 ARG B O 1
ATOM 2257 N N . THR B 1 47 ? 26.416 9.571 -46.684 1.00 15.93 84 THR B N 1
ATOM 2258 C CA . THR B 1 47 ? 26.949 8.209 -46.606 1.00 14.57 84 THR B CA 1
ATOM 2259 C C . THR B 1 47 ? 26.211 7.316 -47.604 1.00 15.75 84 THR B C 1
ATOM 2260 O O . THR B 1 47 ? 25.050 7.567 -47.970 1.00 16.28 84 THR B O 1
ATOM 2264 N N . LYS B 1 48 ? 26.902 6.266 -48.036 1.00 15.31 85 LYS B N 1
ATOM 2265 C CA . LYS B 1 48 ? 26.328 5.260 -48.911 1.00 15.40 85 LYS B CA 1
ATOM 2266 C C . LYS B 1 48 ? 26.740 3.908 -48.339 1.00 13.57 85 LYS B C 1
ATOM 2267 O O . LYS B 1 48 ? 27.929 3.668 -48.073 1.00 15.15 85 LYS B O 1
ATOM 2273 N N . ARG B 1 49 ? 25.760 3.028 -48.124 1.00 14.37 86 ARG B N 1
ATOM 2274 C CA . ARG B 1 49 ? 26.075 1.704 -47.567 1.00 12.94 86 ARG B CA 1
ATOM 2275 C C . ARG B 1 49 ? 26.401 0.720 -48.676 1.00 12.32 86 ARG B C 1
ATOM 2276 O O . ARG B 1 49 ? 25.656 0.633 -49.668 1.00 15.80 86 ARG B O 1
ATOM 2284 N N . ILE B 1 50 ? 27.509 -0.005 -48.502 1.00 10.10 87 ILE B N 1
ATOM 2285 C CA . ILE B 1 50 ? 27.935 -1.063 -49.415 1.00 10.19 87 ILE B CA 1
ATOM 2286 C C . ILE B 1 50 ? 27.680 -2.410 -48.719 1.00 13.68 87 ILE B C 1
ATOM 2287 O O . ILE B 1 50 ? 28.243 -2.682 -47.639 1.00 13.59 87 ILE B O 1
ATOM 2292 N N . SER B 1 51 ? 26.819 -3.235 -49.295 1.00 12.96 88 SER B N 1
ATOM 2293 C CA . SER B 1 51 ? 26.491 -4.481 -48.618 1.00 10.81 88 SER B CA 1
ATOM 2294 C C . SER B 1 51 ? 27.637 -5.492 -48.672 1.00 9.54 88 SER B C 1
ATOM 2295 O O . SER B 1 51 ? 28.530 -5.467 -49.531 1.00 11.77 88 SER B O 1
ATOM 2298 N N . ARG B 1 52 ? 27.589 -6.439 -47.734 1.00 9.78 89 ARG B N 1
ATOM 2299 C CA . ARG B 1 52 ? 28.586 -7.502 -47.724 1.00 9.72 89 ARG B CA 1
ATOM 2300 C C . ARG B 1 52 ? 28.586 -8.267 -49.055 1.00 10.67 89 ARG B C 1
ATOM 2301 O O . ARG B 1 52 ? 29.646 -8.615 -49.581 1.00 10.79 89 ARG B O 1
ATOM 2309 N N . GLN B 1 53 ? 27.395 -8.579 -49.551 1.00 11.59 90 GLN B N 1
ATOM 2310 C CA . GLN B 1 53 ? 27.281 -9.377 -50.773 1.00 11.98 90 GLN B CA 1
ATOM 2311 C C . GLN B 1 53 ? 27.778 -8.591 -51.999 1.00 17.81 90 GLN B C 1
ATOM 2312 O O . GLN B 1 53 ? 28.345 -9.198 -52.937 1.00 17.53 90 GLN B O 1
ATOM 2318 N N . SER B 1 54 ? 27.596 -7.255 -52.025 1.00 14.12 91 SER B N 1
ATOM 2319 C CA A SER B 1 54 ? 28.060 -6.414 -53.137 0.61 14.25 91 SER B CA 1
ATOM 2320 C CA B SER B 1 54 ? 28.084 -6.569 -53.212 0.39 14.14 91 SER B CA 1
ATOM 2321 C C . SER B 1 54 ? 29.574 -6.267 -53.137 1.00 14.45 91 SER B C 1
ATOM 2322 O O . SER B 1 54 ? 30.204 -6.146 -54.199 1.00 15.60 91 SER B O 1
ATOM 2327 N N . ALA B 1 55 ? 30.146 -6.193 -51.949 1.00 11.44 92 ALA B N 1
ATOM 2328 C CA . ALA B 1 55 ? 31.581 -5.913 -51.807 1.00 10.79 92 ALA B CA 1
ATOM 2329 C C . ALA B 1 55 ? 32.416 -7.105 -52.262 1.00 12.85 92 ALA B C 1
ATOM 2330 O O . ALA B 1 55 ? 32.263 -8.229 -51.754 1.00 12.01 92 ALA B O 1
ATOM 2332 N N . LYS B 1 56 ? 33.360 -6.859 -53.170 1.00 10.75 93 LYS B N 1
ATOM 2333 C CA . LYS B 1 56 ? 34.223 -7.923 -53.710 1.00 10.08 93 LYS B CA 1
ATOM 2334 C C . LYS B 1 56 ? 35.565 -7.855 -52.986 1.00 13.12 93 LYS B C 1
ATOM 2335 O O . LYS B 1 56 ? 36.417 -7.030 -53.307 1.00 14.25 93 LYS B O 1
ATOM 2341 N N . GLY B 1 57 ? 35.748 -8.711 -51.987 1.00 10.11 94 GLY B N 1
ATOM 2342 C CA . GLY B 1 57 ? 37.003 -8.724 -51.255 1.00 10.41 94 GLY B CA 1
ATOM 2343 C C . GLY B 1 57 ? 36.985 -8.121 -49.866 1.00 10.53 94 GLY B C 1
ATOM 2344 O O . GLY B 1 57 ? 38.051 -8.012 -49.257 1.00 11.42 94 GLY B O 1
ATOM 2345 N N . PHE B 1 58 ? 35.806 -7.766 -49.368 1.00 10.26 95 PHE B N 1
ATOM 2346 C CA . PHE B 1 58 ? 35.655 -7.355 -47.973 1.00 9.69 95 PHE B CA 1
ATOM 2347 C C . PHE B 1 58 ? 34.193 -7.524 -47.603 1.00 9.64 95 PHE B C 1
ATOM 2348 O O . PHE B 1 58 ? 33.368 -7.931 -48.435 1.00 9.78 95 PHE B O 1
ATOM 2356 N N . GLY B 1 59 ? 33.878 -7.215 -46.326 1.00 9.63 96 GLY B N 1
ATOM 2357 C CA . GLY B 1 59 ? 32.568 -7.512 -45.766 1.00 10.23 96 GLY B CA 1
ATOM 2358 C C . GLY B 1 59 ? 31.546 -6.389 -45.879 1.00 9.17 96 GLY B C 1
ATOM 2359 O O . GLY B 1 59 ? 30.593 -6.389 -45.099 1.00 10.05 96 GLY B O 1
ATOM 2360 N N . GLY B 1 60 ? 31.708 -5.471 -46.832 1.00 9.67 97 GLY B N 1
ATOM 2361 C CA . GLY B 1 60 ? 30.832 -4.290 -46.957 1.00 11.66 97 GLY B CA 1
ATOM 2362 C C . GLY B 1 60 ? 31.348 -3.164 -46.090 1.00 10.94 97 GLY B C 1
ATOM 2363 O O . GLY B 1 60 ? 32.358 -3.294 -45.392 1.00 12.00 97 GLY B O 1
ATOM 2364 N N . GLY B 1 61 ? 30.640 -2.042 -46.140 1.00 10.49 98 GLY B N 1
ATOM 2365 C CA . GLY B 1 61 ? 31.033 -0.935 -45.286 1.00 11.91 98 GLY B CA 1
ATOM 2366 C C . GLY B 1 61 ? 30.208 0.302 -45.602 1.00 13.78 98 GLY B C 1
ATOM 2367 O O . GLY B 1 61 ? 29.141 0.203 -46.208 1.00 15.27 98 GLY B O 1
ATOM 2368 N N . THR B 1 62 ? 30.705 1.452 -45.136 1.00 10.30 99 THR B N 1
ATOM 2369 C CA . THR B 1 62 ? 30.004 2.718 -45.293 1.00 11.36 99 THR B CA 1
ATOM 2370 C C . THR B 1 62 ? 30.951 3.674 -46.008 1.00 9.98 99 THR B C 1
ATOM 2371 O O . THR B 1 62 ? 32.028 3.974 -45.482 1.00 11.09 99 THR B O 1
ATOM 2375 N N . ILE B 1 63 ? 30.543 4.171 -47.189 1.00 11.75 100 ILE B N 1
ATOM 2376 C CA . ILE B 1 63 ? 31.320 5.233 -47.835 1.00 10.53 100 ILE B CA 1
ATOM 2377 C C . ILE B 1 63 ? 30.804 6.582 -47.330 1.00 12.15 100 ILE B C 1
ATOM 2378 O O . ILE B 1 63 ? 29.605 6.830 -47.327 1.00 13.88 100 ILE B O 1
ATOM 2383 N N . HIS B 1 64 ? 31.717 7.428 -46.849 1.00 10.33 101 HIS B N 1
ATOM 2384 C CA . HIS B 1 64 ? 31.414 8.770 -46.372 1.00 11.88 101 HIS B CA 1
ATOM 2385 C C . HIS B 1 64 ? 32.032 9.754 -47.351 1.00 14.18 101 HIS B C 1
ATOM 2386 O O . HIS B 1 64 ? 33.195 9.582 -47.754 1.00 13.47 101 HIS B O 1
ATOM 2393 N N . TYR B 1 65 ? 31.288 10.792 -47.718 1.00 12.60 102 TYR B N 1
ATOM 2394 C CA . TYR B 1 65 ? 31.878 11.705 -48.678 1.00 14.26 102 TYR B CA 1
ATOM 2395 C C . TYR B 1 65 ? 31.323 13.101 -48.495 1.00 16.09 102 TYR B C 1
ATOM 2396 O O . TYR B 1 65 ? 30.140 13.274 -48.145 1.00 14.61 102 TYR B O 1
ATOM 2405 N N . PRO B 1 66 ? 32.112 14.121 -48.815 1.00 13.53 103 PRO B N 1
ATOM 2406 C CA . PRO B 1 66 ? 31.611 15.490 -48.718 1.00 13.41 103 PRO B CA 1
ATOM 2407 C C . PRO B 1 66 ? 30.769 15.840 -49.934 1.00 16.02 103 PRO B C 1
ATOM 2408 O O . PRO B 1 66 ? 31.070 15.418 -51.053 1.00 19.32 103 PRO B O 1
ATOM 2412 N N . THR B 1 67 ? 29.720 16.649 -49.724 1.00 15.24 104 THR B N 1
ATOM 2413 C CA . THR B 1 67 ? 28.833 17.024 -50.823 1.00 17.31 104 THR B CA 1
ATOM 2414 C C . THR B 1 67 ? 29.043 18.450 -51.303 1.00 23.16 104 THR B C 1
ATOM 2415 O O . THR B 1 67 ? 28.503 18.806 -52.365 1.00 23.00 104 THR B O 1
ATOM 2419 N N . ASN B 1 68 ? 29.778 19.290 -50.551 1.00 20.15 105 ASN B N 1
ATOM 2420 C CA . ASN B 1 68 ? 30.030 20.659 -51.012 1.00 20.41 105 ASN B CA 1
ATOM 2421 C C . ASN B 1 68 ? 31.519 20.953 -51.098 1.00 18.34 105 ASN B C 1
ATOM 2422 O O . ASN B 1 68 ? 31.971 22.074 -50.787 1.00 24.38 105 ASN B O 1
ATOM 2427 N N . ALA B 1 69 ? 32.288 19.959 -51.503 1.00 20.22 106 ALA B N 1
ATOM 2428 C CA . ALA B 1 69 ? 33.705 20.121 -51.785 1.00 22.36 106 ALA B CA 1
ATOM 2429 C C . ALA B 1 69 ? 34.001 20.120 -53.284 1.00 31.75 106 ALA B C 1
ATOM 2430 O O . ALA B 1 69 ? 35.153 19.888 -53.655 1.00 29.17 106 ALA B O 1
ATOM 2432 N N . SER B 1 70 ? 32.995 20.384 -54.152 1.00 33.19 107 SER B N 1
ATOM 2433 C CA . SER B 1 70 ? 33.258 20.285 -55.594 1.00 40.71 107 SER B CA 1
ATOM 2434 C C . SER B 1 70 ? 34.258 21.329 -56.033 1.00 42.78 107 SER B C 1
ATOM 2435 O O . SER B 1 70 ? 34.941 21.122 -57.041 1.00 42.12 107 SER B O 1
ATOM 2438 N N . GLY B 1 71 ? 34.383 22.419 -55.270 1.00 32.15 108 GLY B N 1
ATOM 2439 C CA . GLY B 1 71 ? 35.456 23.380 -55.421 1.00 38.39 108 GLY B CA 1
ATOM 2440 C C . GLY B 1 71 ? 36.862 22.855 -55.183 1.00 37.96 108 GLY B C 1
ATOM 2441 O O . GLY B 1 71 ? 37.808 23.556 -55.539 1.00 37.29 108 GLY B O 1
ATOM 2442 N N . CYS B 1 72 ? 37.053 21.666 -54.594 1.00 30.07 109 CYS B N 1
ATOM 2443 C CA . CYS B 1 72 ? 38.417 21.166 -54.372 1.00 31.07 109 CYS B CA 1
ATOM 2444 C C . CYS B 1 72 ? 39.010 20.395 -55.572 1.00 24.41 109 CYS B C 1
ATOM 2445 O O . CYS B 1 72 ? 40.168 19.973 -55.502 1.00 39.85 109 CYS B O 1
ATOM 2448 N N . GLY B 1 73 ? 38.250 20.167 -56.642 1.00 36.24 110 GLY B N 1
ATOM 2449 C CA . GLY B 1 73 ? 38.817 19.270 -57.638 1.00 32.71 110 GLY B CA 1
ATOM 2450 C C . GLY B 1 73 ? 38.760 17.852 -57.088 1.00 34.10 110 GLY B C 1
ATOM 2451 O O . GLY B 1 73 ? 37.879 17.506 -56.284 1.00 31.95 110 GLY B O 1
ATOM 2452 N N . LEU B 1 74 ? 39.726 17.028 -57.473 1.00 18.74 111 LEU B N 1
ATOM 2453 C CA . LEU B 1 74 ? 39.614 15.634 -57.059 1.00 14.79 111 LEU B CA 1
ATOM 2454 C C . LEU B 1 74 ? 40.049 15.456 -55.605 1.00 15.28 111 LEU B C 1
ATOM 2455 O O . LEU B 1 74 ? 40.906 16.193 -55.116 1.00 20.39 111 LEU B O 1
ATOM 2460 N N . LEU B 1 75 ? 39.406 14.523 -54.913 1.00 12.76 112 LEU B N 1
ATOM 2461 C CA . LEU B 1 75 ? 39.629 14.276 -53.495 1.00 12.75 112 LEU B CA 1
ATOM 2462 C C . LEU B 1 75 ? 40.514 13.052 -53.273 1.00 15.76 112 LEU B C 1
ATOM 2463 O O . LEU B 1 75 ? 40.486 12.094 -54.050 1.00 13.74 112 LEU B O 1
ATOM 2468 N N . GLY B 1 76 ? 41.236 13.052 -52.143 1.00 13.16 113 GLY B N 1
ATOM 2469 C CA . GLY B 1 76 ? 41.859 11.833 -51.688 1.00 13.35 113 GLY B CA 1
ATOM 2470 C C . GLY B 1 76 ? 40.844 10.836 -51.137 1.00 12.64 113 GLY B C 1
ATOM 2471 O O . GLY B 1 76 ? 39.742 11.192 -50.735 1.00 13.07 113 GLY B O 1
ATOM 2472 N N . ALA B 1 77 ? 41.211 9.548 -51.083 1.00 11.07 114 ALA B N 1
ATOM 2473 C CA . ALA B 1 77 ? 40.280 8.557 -50.572 1.00 9.94 114 ALA B CA 1
ATOM 2474 C C . ALA B 1 77 ? 40.980 7.622 -49.583 1.00 12.26 114 ALA B C 1
ATOM 2475 O O . ALA B 1 77 ? 42.106 7.191 -49.820 1.00 11.41 114 ALA B O 1
ATOM 2477 N N . ILE B 1 78 ? 40.285 7.270 -48.515 1.00 8.60 115 ILE B N 1
ATOM 2478 C CA . ILE B 1 78 ? 40.898 6.528 -47.404 1.00 9.49 115 ILE B CA 1
ATOM 2479 C C . ILE B 1 78 ? 40.017 5.347 -47.043 1.00 10.61 115 ILE B C 1
ATOM 2480 O O . ILE B 1 78 ? 38.790 5.457 -46.982 1.00 10.35 115 ILE B O 1
ATOM 2485 N N . ALA B 1 79 ? 40.631 4.184 -46.816 1.00 8.70 116 ALA B N 1
ATOM 2486 C CA . ALA B 1 79 ? 39.906 3.025 -46.299 1.00 7.11 116 ALA B CA 1
ATOM 2487 C C . ALA B 1 79 ? 40.290 2.749 -44.858 1.00 10.92 116 ALA B C 1
ATOM 2488 O O . ALA B 1 79 ? 41.454 2.926 -44.482 1.00 11.08 116 ALA B O 1
ATOM 2490 N N . VAL B 1 80 ? 39.314 2.303 -44.067 1.00 8.65 117 VAL B N 1
ATOM 2491 C CA . VAL B 1 80 ? 39.522 2.169 -42.621 1.00 7.42 117 VAL B CA 1
ATOM 2492 C C . VAL B 1 80 ? 39.046 0.782 -42.210 1.00 10.92 117 VAL B C 1
ATOM 2493 O O . VAL B 1 80 ? 37.893 0.450 -42.469 1.00 10.25 117 VAL B O 1
ATOM 2497 N N . VAL B 1 81 ? 39.877 0.023 -41.484 1.00 9.98 118 VAL B N 1
ATOM 2498 C CA . VAL B 1 81 ? 39.550 -1.388 -41.207 1.00 8.99 118 VAL B CA 1
ATOM 2499 C C . VAL B 1 81 ? 39.753 -1.728 -39.727 1.00 8.41 118 VAL B C 1
ATOM 2500 O O . VAL B 1 81 ? 40.680 -1.186 -39.066 1.00 9.79 118 VAL B O 1
ATOM 2504 N N . PRO B 1 82 ? 38.873 -2.543 -39.135 1.00 8.85 119 PRO B N 1
ATOM 2505 C CA . PRO B 1 82 ? 39.116 -3.074 -37.769 1.00 10.23 119 PRO B CA 1
ATOM 2506 C C . PRO B 1 82 ? 40.262 -4.119 -37.783 1.00 9.74 119 PRO B C 1
ATOM 2507 O O . PRO B 1 82 ? 40.834 -4.386 -38.825 1.00 13.50 119 PRO B O 1
ATOM 2511 N N . GLY B 1 83 ? 40.597 -4.764 -36.699 1.00 18.64 120 GLY B N 1
ATOM 2512 C CA . GLY B 1 83 ? 40.087 -4.563 -35.432 1.00 15.76 120 GLY B CA 1
ATOM 2513 C C . GLY B 1 83 ? 40.712 -5.677 -34.612 1.00 20.52 120 GLY B C 1
ATOM 2514 O O . GLY B 1 83 ? 41.525 -6.459 -35.083 1.00 22.15 120 GLY B O 1
ATOM 2515 N N . TYR B 1 84 ? 40.348 -5.712 -33.338 1.00 19.48 121 TYR B N 1
ATOM 2516 C CA . TYR B 1 84 ? 40.588 -6.865 -32.461 1.00 16.21 121 TYR B CA 1
ATOM 2517 C C . TYR B 1 84 ? 39.240 -7.530 -32.226 1.00 18.23 121 TYR B C 1
ATOM 2518 O O . TYR B 1 84 ? 38.423 -6.993 -31.464 1.00 19.49 121 TYR B O 1
ATOM 2527 N N . VAL B 1 85 ? 39.022 -8.680 -32.865 1.00 12.66 122 VAL B N 1
ATOM 2528 C CA . VAL B 1 85 ? 37.703 -9.401 -32.807 1.00 20.84 122 VAL B CA 1
ATOM 2529 C C . VAL B 1 85 ? 36.537 -8.425 -32.878 1.00 11.68 122 VAL B C 1
ATOM 2530 O O . VAL B 1 85 ? 35.580 -8.497 -32.050 1.00 14.48 122 VAL B O 1
ATOM 2534 N N . SER B 1 86 ? 36.592 -7.517 -33.851 1.00 12.23 123 SER B N 1
ATOM 2535 C CA . SER B 1 86 ? 35.681 -6.377 -33.829 1.00 11.15 123 SER B CA 1
ATOM 2536 C C . SER B 1 86 ? 35.169 -6.082 -35.215 1.00 11.65 123 SER B C 1
ATOM 2537 O O . SER B 1 86 ? 35.752 -6.496 -36.218 1.00 12.78 123 SER B O 1
ATOM 2540 N N . TYR B 1 87 ? 34.030 -5.356 -35.254 1.00 11.80 124 TYR B N 1
ATOM 2541 C CA . TYR B 1 87 ? 33.380 -4.977 -36.498 1.00 11.34 124 TYR B CA 1
ATOM 2542 C C . TYR B 1 87 ? 33.617 -3.495 -36.812 1.00 12.26 124 TYR B C 1
ATOM 2543 O O . TYR B 1 87 ? 34.377 -2.795 -36.131 1.00 10.75 124 TYR B O 1
ATOM 2552 N N . GLU B 1 88 ? 32.963 -3.034 -37.880 1.00 10.12 125 GLU B N 1
ATOM 2553 C CA . GLU B 1 88 ? 33.096 -1.661 -38.411 1.00 9.87 125 GLU B CA 1
ATOM 2554 C C . GLU B 1 88 ? 32.879 -0.650 -37.309 1.00 11.06 125 GLU B C 1
ATOM 2555 O O . GLU B 1 88 ? 33.570 0.392 -37.299 1.00 11.85 125 GLU B O 1
ATOM 2561 N N . ASN B 1 89 ? 31.969 -0.929 -36.367 1.00 12.48 126 ASN B N 1
ATOM 2562 C CA . ASN B 1 89 ? 31.708 0.070 -35.308 1.00 13.45 126 ASN B CA 1
ATOM 2563 C C . ASN B 1 89 ? 32.959 0.451 -34.516 1.00 15.55 126 ASN B C 1
ATOM 2564 O O . ASN B 1 89 ? 32.985 1.545 -33.920 1.00 17.48 126 ASN B O 1
ATOM 2569 N N . SER B 1 90 ? 33.982 -0.412 -34.464 1.00 11.50 127 SER B N 1
ATOM 2570 C CA . SER B 1 90 ? 35.202 -0.067 -33.724 1.00 11.32 127 SER B CA 1
ATOM 2571 C C . SER B 1 90 ? 35.996 1.071 -34.384 1.00 14.73 127 SER B C 1
ATOM 2572 O O . SER B 1 90 ? 36.789 1.737 -33.682 1.00 16.47 127 SER B O 1
ATOM 2575 N N . ILE B 1 91 ? 35.827 1.304 -35.694 1.00 12.44 128 ILE B N 1
ATOM 2576 C CA . ILE B 1 91 ? 36.636 2.327 -36.389 1.00 10.07 128 ILE B CA 1
ATOM 2577 C C . ILE B 1 91 ? 35.751 3.290 -37.176 1.00 11.94 128 ILE B C 1
ATOM 2578 O O . ILE B 1 91 ? 36.262 4.174 -37.881 1.00 11.68 128 ILE B O 1
ATOM 2583 N N . LYS B 1 92 ? 34.424 3.174 -37.033 1.00 12.48 129 LYS B N 1
ATOM 2584 C CA . LYS B 1 92 ? 33.545 3.939 -37.935 1.00 11.34 129 LYS B CA 1
ATOM 2585 C C . LYS B 1 92 ? 33.710 5.455 -37.770 1.00 13.15 129 LYS B C 1
ATOM 2586 O O . LYS B 1 92 ? 33.505 6.229 -38.737 1.00 13.77 129 LYS B O 1
ATOM 2592 N N . TRP B 1 93 ? 34.084 5.896 -36.573 1.00 14.12 130 TRP B N 1
ATOM 2593 C CA . TRP B 1 93 ? 34.086 7.324 -36.292 1.00 13.46 130 TRP B CA 1
ATOM 2594 C C . TRP B 1 93 ? 35.095 8.074 -37.148 1.00 13.96 130 TRP B C 1
ATOM 2595 O O . TRP B 1 93 ? 34.923 9.276 -37.359 1.00 16.25 130 TRP B O 1
ATOM 2606 N N . TRP B 1 94 ? 36.078 7.395 -37.730 1.00 12.93 131 TRP B N 1
ATOM 2607 C CA . TRP B 1 94 ? 36.995 8.103 -38.627 1.00 12.93 131 TRP B CA 1
ATOM 2608 C C . TRP B 1 94 ? 36.287 8.570 -39.892 1.00 14.00 131 TRP B C 1
ATOM 2609 O O . TRP B 1 94 ? 36.766 9.497 -40.558 1.00 13.58 131 TRP B O 1
ATOM 2620 N N . GLY B 1 95 ? 35.199 7.906 -40.292 1.00 12.85 132 GLY B N 1
ATOM 2621 C CA . GLY B 1 95 ? 34.531 8.241 -41.529 1.00 13.47 132 GLY B CA 1
ATOM 2622 C C . GLY B 1 95 ? 33.981 9.666 -41.541 1.00 14.32 132 GLY B C 1
ATOM 2623 O O . GLY B 1 95 ? 34.358 10.497 -42.394 1.00 16.01 132 GLY B O 1
ATOM 2624 N N . PRO B 1 96 ? 33.104 10.006 -40.576 1.00 13.73 133 PRO B N 1
ATOM 2625 C CA . PRO B 1 96 ? 32.590 11.385 -40.567 1.00 14.65 133 PRO B CA 1
ATOM 2626 C C . PRO B 1 96 ? 33.689 12.385 -40.317 1.00 16.87 133 PRO B C 1
ATOM 2627 O O . PRO B 1 96 ? 33.629 13.484 -40.876 1.00 19.13 133 PRO B O 1
ATOM 2631 N N . ARG B 1 97 ? 34.686 12.045 -39.497 1.00 15.77 134 ARG B N 1
ATOM 2632 C CA . ARG B 1 97 ? 35.726 13.024 -39.172 1.00 17.08 134 ARG B CA 1
ATOM 2633 C C . ARG B 1 97 ? 36.490 13.412 -40.434 1.00 17.04 134 ARG B C 1
ATOM 2634 O O . ARG B 1 97 ? 36.700 14.594 -40.710 1.00 18.42 134 ARG B O 1
ATOM 2642 N N . LEU B 1 98 ? 36.955 12.430 -41.179 1.00 12.07 135 LEU B N 1
ATOM 2643 C CA . LEU B 1 98 ? 37.798 12.723 -42.340 1.00 12.77 135 LEU B CA 1
ATOM 2644 C C . LEU B 1 98 ? 36.967 13.197 -43.533 1.00 14.12 135 LEU B C 1
ATOM 2645 O O . LEU B 1 98 ? 37.449 14.040 -44.318 1.00 13.09 135 LEU B O 1
ATOM 2650 N N . ALA B 1 99 ? 35.754 12.672 -43.709 1.00 13.15 136 ALA B N 1
ATOM 2651 C CA . ALA B 1 99 ? 34.917 13.155 -44.805 1.00 14.44 136 ALA B CA 1
ATOM 2652 C C . ALA B 1 99 ? 34.564 14.618 -44.625 1.00 13.85 136 ALA B C 1
ATOM 2653 O O . ALA B 1 99 ? 34.546 15.378 -45.595 1.00 13.77 136 ALA B O 1
ATOM 2655 N N . SER B 1 100 ? 34.295 15.057 -43.391 1.00 13.97 137 SER B N 1
ATOM 2656 C CA . SER B 1 100 ? 33.972 16.456 -43.187 1.00 13.53 137 SER B CA 1
ATOM 2657 C C . SER B 1 100 ? 35.180 17.362 -43.450 1.00 13.37 137 SER B C 1
ATOM 2658 O O . SER B 1 100 ? 35.004 18.565 -43.560 1.00 14.87 137 SER B O 1
ATOM 2661 N N . TRP B 1 101 ? 36.407 16.796 -43.490 1.00 13.36 138 TRP B N 1
ATOM 2662 C CA . TRP B 1 101 ? 37.618 17.523 -43.855 1.00 14.46 138 TRP B CA 1
ATOM 2663 C C . TRP B 1 101 ? 38.042 17.289 -45.300 1.00 15.76 138 TRP B C 1
ATOM 2664 O O . TRP B 1 101 ? 39.126 17.730 -45.695 1.00 16.16 138 TRP B O 1
ATOM 2675 N N . GLY B 1 102 ? 37.202 16.671 -46.115 1.00 13.90 139 GLY B N 1
ATOM 2676 C CA . GLY B 1 102 ? 37.399 16.696 -47.558 1.00 13.47 139 GLY B CA 1
ATOM 2677 C C . GLY B 1 102 ? 37.834 15.377 -48.188 1.00 13.55 139 GLY B C 1
ATOM 2678 O O . GLY B 1 102 ? 38.208 15.393 -49.364 1.00 16.70 139 GLY B O 1
ATOM 2679 N N . PHE B 1 103 ? 37.826 14.264 -47.455 1.00 12.43 140 PHE B N 1
ATOM 2680 C CA . PHE B 1 103 ? 38.209 12.983 -48.033 1.00 11.85 140 PHE B CA 1
ATOM 2681 C C . PHE B 1 103 ? 36.969 12.150 -48.338 1.00 14.16 140 PHE B C 1
ATOM 2682 O O . PHE B 1 103 ? 35.966 12.284 -47.656 1.00 14.37 140 PHE B O 1
ATOM 2690 N N . VAL B 1 104 ? 37.086 11.221 -49.286 1.00 11.78 141 VAL B N 1
ATOM 2691 C CA . VAL B 1 104 ? 36.108 10.142 -49.382 1.00 9.24 141 VAL B CA 1
ATOM 2692 C C . VAL B 1 104 ? 36.640 9.046 -48.493 1.00 11.96 141 VAL B C 1
ATOM 2693 O O . VAL B 1 104 ? 37.831 8.729 -48.568 1.00 11.82 141 VAL B O 1
ATOM 2697 N N . VAL B 1 105 ? 35.802 8.463 -47.628 1.00 10.16 142 VAL B N 1
ATOM 2698 C CA . VAL B 1 105 ? 36.340 7.529 -46.636 1.00 10.32 142 VAL B CA 1
ATOM 2699 C C . VAL B 1 105 ? 35.415 6.326 -46.545 1.00 11.83 142 VAL B C 1
ATOM 2700 O O . VAL B 1 105 ? 34.212 6.494 -46.309 1.00 13.73 142 VAL B O 1
ATOM 2704 N N . ILE B 1 106 ? 35.954 5.109 -46.672 1.00 8.21 143 ILE B N 1
ATOM 2705 C CA . ILE B 1 106 ? 35.103 3.941 -46.496 1.00 8.59 143 ILE B CA 1
ATOM 2706 C C . ILE B 1 106 ? 35.530 3.222 -45.210 1.00 10.21 143 ILE B C 1
ATOM 2707 O O . ILE B 1 106 ? 36.724 2.904 -45.012 1.00 11.45 143 ILE B O 1
ATOM 2712 N N . THR B 1 107 ? 34.571 3.022 -44.307 1.00 9.13 144 THR B N 1
ATOM 2713 C CA . THR B 1 107 ? 34.828 2.248 -43.096 1.00 9.24 144 THR B CA 1
ATOM 2714 C C . THR B 1 107 ? 34.278 0.853 -43.359 1.00 9.63 144 THR B C 1
ATOM 2715 O O . THR B 1 107 ? 33.118 0.719 -43.770 1.00 11.29 144 THR B O 1
ATOM 2719 N N . ILE B 1 108 ? 35.076 -0.202 -43.098 1.00 9.77 145 ILE B N 1
ATOM 2720 C CA . ILE B 1 108 ? 34.629 -1.510 -43.558 1.00 9.31 145 ILE B CA 1
ATOM 2721 C C . ILE B 1 108 ? 34.494 -2.526 -42.455 1.00 11.42 145 ILE B C 1
ATOM 2722 O O . ILE B 1 108 ? 35.112 -2.421 -41.384 1.00 11.33 145 ILE B O 1
ATOM 2727 N N . ASN B 1 109 ? 33.672 -3.541 -42.747 1.00 8.00 146 ASN B N 1
ATOM 2728 C CA . ASN B 1 109 ? 33.791 -4.863 -42.136 1.00 9.20 146 ASN B CA 1
ATOM 2729 C C . ASN B 1 109 ? 34.682 -5.752 -42.977 1.00 8.07 146 ASN B C 1
ATOM 2730 O O . ASN B 1 109 ? 34.766 -5.581 -44.212 1.00 10.73 146 ASN B O 1
ATOM 2735 N N . THR B 1 110 ? 35.323 -6.709 -42.315 1.00 10.51 147 THR B N 1
ATOM 2736 C CA . THR B 1 110 ? 36.040 -7.747 -43.031 1.00 9.64 147 THR B CA 1
ATOM 2737 C C . THR B 1 110 ? 35.121 -8.951 -43.273 1.00 10.97 147 THR B C 1
ATOM 2738 O O . THR B 1 110 ? 34.028 -9.074 -42.722 1.00 11.61 147 THR B O 1
ATOM 2742 N N . ASN B 1 111 ? 35.622 -9.881 -44.099 1.00 10.24 148 ASN B N 1
ATOM 2743 C CA . ASN B 1 111 ? 34.823 -11.084 -44.323 1.00 10.61 148 ASN B CA 1
ATOM 2744 C C . ASN B 1 111 ? 34.576 -11.789 -42.997 1.00 12.36 148 ASN B C 1
ATOM 2745 O O . ASN B 1 111 ? 33.441 -12.164 -42.677 1.00 11.57 148 ASN B O 1
ATOM 2750 N N . SER B 1 112 ? 35.625 -11.885 -42.160 1.00 11.26 149 SER B N 1
ATOM 2751 C CA . SER B 1 112 ? 35.455 -12.467 -40.827 1.00 10.23 149 SER B CA 1
ATOM 2752 C C . SER B 1 112 ? 36.201 -11.583 -39.840 1.00 10.57 149 SER B C 1
ATOM 2753 O O . SER B 1 112 ? 37.320 -11.147 -40.135 1.00 11.17 149 SER B O 1
ATOM 2756 N N . ILE B 1 113 ? 35.631 -11.418 -38.643 1.00 10.43 150 ILE B N 1
ATOM 2757 C CA . ILE B 1 113 ? 36.379 -10.689 -37.612 1.00 13.23 150 ILE B CA 1
ATOM 2758 C C . ILE B 1 113 ? 37.630 -11.446 -37.174 1.00 13.51 150 ILE B C 1
ATOM 2759 O O . ILE B 1 113 ? 38.490 -10.823 -36.502 1.00 14.55 150 ILE B O 1
ATOM 2764 N N . TYR B 1 114 ? 37.797 -12.718 -37.570 1.00 12.43 151 TYR B N 1
ATOM 2765 C CA . TYR B 1 114 ? 38.998 -13.497 -37.276 1.00 11.24 151 TYR B CA 1
ATOM 2766 C C . TYR B 1 114 ? 40.056 -13.416 -38.365 1.00 12.01 151 TYR B C 1
ATOM 2767 O O . TYR B 1 114 ? 41.112 -14.066 -38.223 1.00 14.09 151 TYR B O 1
ATOM 2776 N N . ASP B 1 115 ? 39.821 -12.637 -39.428 1.00 10.97 152 ASP B N 1
ATOM 2777 C CA . ASP B 1 115 ? 40.853 -12.543 -40.464 1.00 9.13 152 ASP B CA 1
ATOM 2778 C C . ASP B 1 115 ? 42.116 -11.904 -39.900 1.00 9.68 152 ASP B C 1
ATOM 2779 O O . ASP B 1 115 ? 42.055 -11.038 -39.006 1.00 11.70 152 ASP B O 1
ATOM 2784 N N . ASP B 1 116 ? 43.295 -12.331 -40.460 1.00 10.00 153 ASP B N 1
ATOM 2785 C CA . ASP B 1 116 ? 44.566 -11.887 -39.885 1.00 10.68 153 ASP B CA 1
ATOM 2786 C C . ASP B 1 116 ? 45.077 -10.590 -40.511 1.00 10.39 153 ASP B C 1
ATOM 2787 O O . ASP B 1 116 ? 44.408 -10.019 -41.393 1.00 10.71 153 ASP B O 1
ATOM 2792 N N . PRO B 1 117 ? 46.215 -10.062 -40.040 1.00 11.05 154 PRO B N 1
ATOM 2793 C CA . PRO B 1 117 ? 46.675 -8.759 -40.567 1.00 10.23 154 PRO B CA 1
ATOM 2794 C C . PRO B 1 117 ? 46.888 -8.739 -42.073 1.00 8.78 154 PRO B C 1
ATOM 2795 O O . PRO B 1 117 ? 46.497 -7.763 -42.746 1.00 11.06 154 PRO B O 1
ATOM 2799 N N . ASP B 1 118 ? 47.537 -9.766 -42.631 1.00 10.20 155 ASP B N 1
ATOM 2800 C CA . ASP B 1 118 ? 47.774 -9.718 -44.085 1.00 10.37 155 ASP B CA 1
ATOM 2801 C C . ASP B 1 118 ? 46.477 -9.825 -44.877 1.00 11.69 155 ASP B C 1
ATOM 2802 O O . ASP B 1 118 ? 46.338 -9.205 -45.941 1.00 11.37 155 ASP B O 1
ATOM 2807 N N . SER B 1 119 ? 45.483 -10.594 -44.390 1.00 9.96 156 SER B N 1
ATOM 2808 C CA A SER B 1 119 ? 44.184 -10.604 -45.040 0.06 10.09 156 SER B CA 1
ATOM 2809 C CA B SER B 1 119 ? 44.189 -10.597 -45.035 0.94 9.90 156 SER B CA 1
ATOM 2810 C C . SER B 1 119 ? 43.556 -9.220 -45.004 1.00 11.31 156 SER B C 1
ATOM 2811 O O . SER B 1 119 ? 42.924 -8.802 -45.970 1.00 11.20 156 SER B O 1
ATOM 2816 N N . ARG B 1 120 ? 43.729 -8.507 -43.891 1.00 8.98 157 ARG B N 1
ATOM 2817 C CA . ARG B 1 120 ? 43.146 -7.164 -43.805 1.00 8.59 157 ARG B CA 1
ATOM 2818 C C . ARG B 1 120 ? 43.800 -6.217 -44.785 1.00 10.06 157 ARG B C 1
ATOM 2819 O O . ARG B 1 120 ? 43.142 -5.270 -45.222 1.00 8.66 157 ARG B O 1
ATOM 2827 N N . ALA B 1 121 ? 45.099 -6.398 -45.096 1.00 9.86 158 ALA B N 1
ATOM 2828 C CA . ALA B 1 121 ? 45.718 -5.588 -46.143 1.00 11.01 158 ALA B CA 1
ATOM 2829 C C . ALA B 1 121 ? 45.003 -5.813 -47.467 1.00 12.53 158 ALA B C 1
ATOM 2830 O O . ALA B 1 121 ? 44.734 -4.850 -48.207 1.00 10.48 158 ALA B O 1
ATOM 2832 N N . ALA B 1 122 ? 44.682 -7.069 -47.773 1.00 9.12 159 ALA B N 1
ATOM 2833 C CA . ALA B 1 122 ? 43.980 -7.335 -49.026 1.00 9.32 159 ALA B CA 1
ATOM 2834 C C . ALA B 1 122 ? 42.589 -6.722 -49.027 1.00 9.07 159 ALA B C 1
ATOM 2835 O O . ALA B 1 122 ? 42.105 -6.278 -50.080 1.00 9.36 159 ALA B O 1
ATOM 2837 N N . GLN B 1 123 ? 41.910 -6.722 -47.871 1.00 10.40 160 GLN B N 1
ATOM 2838 C CA . GLN B 1 123 ? 40.560 -6.187 -47.786 1.00 11.00 160 GLN B CA 1
ATOM 2839 C C . GLN B 1 123 ? 40.566 -4.660 -47.853 1.00 9.91 160 GLN B C 1
ATOM 2840 O O . GLN B 1 123 ? 39.696 -4.064 -48.498 1.00 10.94 160 GLN B O 1
ATOM 2846 N N . LEU B 1 124 ? 41.563 -4.014 -47.226 1.00 10.46 161 LEU B N 1
ATOM 2847 C CA . LEU B 1 124 ? 41.774 -2.591 -47.481 1.00 9.86 161 LEU B CA 1
ATOM 2848 C C . LEU B 1 124 ? 41.957 -2.316 -48.964 1.00 11.63 161 LEU B C 1
ATOM 2849 O O . LEU B 1 124 ? 41.407 -1.344 -49.492 1.00 10.15 161 LEU B O 1
ATOM 2854 N N . ASN B 1 125 ? 42.782 -3.135 -49.634 1.00 8.53 162 ASN B N 1
ATOM 2855 C CA . ASN B 1 125 ? 43.030 -2.917 -51.063 1.00 8.69 162 ASN B CA 1
ATOM 2856 C C . ASN B 1 125 ? 41.717 -2.968 -51.867 1.00 10.65 162 ASN B C 1
ATOM 2857 O O . ASN B 1 125 ? 41.450 -2.103 -52.728 1.00 11.03 162 ASN B O 1
ATOM 2862 N N . ALA B 1 126 ? 40.884 -3.969 -51.567 1.00 10.28 163 ALA B N 1
ATOM 2863 C CA . ALA B 1 126 ? 39.614 -4.146 -52.253 1.00 10.39 163 ALA B CA 1
ATOM 2864 C C . ALA B 1 126 ? 38.667 -2.985 -51.956 1.00 9.85 163 ALA B C 1
ATOM 2865 O O . ALA B 1 126 ? 37.908 -2.580 -52.837 1.00 10.35 163 ALA B O 1
ATOM 2867 N N . ALA B 1 127 ? 38.718 -2.453 -50.716 1.00 10.00 164 ALA B N 1
ATOM 2868 C CA . ALA B 1 127 ? 37.862 -1.326 -50.328 1.00 9.41 164 ALA B CA 1
ATOM 2869 C C . ALA B 1 127 ? 38.265 -0.039 -51.074 1.00 9.67 164 ALA B C 1
ATOM 2870 O O . ALA B 1 127 ? 37.392 0.729 -51.511 1.00 9.64 164 ALA B O 1
ATOM 2872 N N . LEU B 1 128 ? 39.581 0.182 -51.251 1.00 9.66 165 LEU B N 1
ATOM 2873 C CA . LEU B 1 128 ? 40.025 1.315 -52.074 1.00 8.38 165 LEU B CA 1
ATOM 2874 C C . LEU B 1 128 ? 39.516 1.157 -53.488 1.00 12.45 165 LEU B C 1
ATOM 2875 O O . LEU B 1 128 ? 39.026 2.117 -54.100 1.00 11.97 165 LEU B O 1
ATOM 2880 N N . ASP B 1 129 ? 39.634 -0.058 -54.040 1.00 10.30 166 ASP B N 1
ATOM 2881 C CA . ASP B 1 129 ? 39.184 -0.278 -55.412 1.00 9.96 166 ASP B CA 1
ATOM 2882 C C . ASP B 1 129 ? 37.675 -0.073 -55.539 1.00 12.25 166 ASP B C 1
ATOM 2883 O O . ASP B 1 129 ? 37.181 0.435 -56.573 1.00 13.89 166 ASP B O 1
ATOM 2888 N N . ASN B 1 130 ? 36.927 -0.467 -54.503 1.00 11.62 167 ASN B N 1
ATOM 2889 C CA . ASN B 1 130 ? 35.480 -0.248 -54.510 1.00 11.28 167 ASN B CA 1
ATOM 2890 C C . ASN B 1 130 ? 35.166 1.246 -54.659 1.00 11.85 167 ASN B C 1
ATOM 2891 O O . ASN B 1 130 ? 34.337 1.629 -55.494 1.00 13.47 167 ASN B O 1
ATOM 2896 N N . MET B 1 131 ? 35.822 2.100 -53.873 1.00 10.04 168 MET B N 1
ATOM 2897 C CA . MET B 1 131 ? 35.519 3.512 -53.975 1.00 11.63 168 MET B CA 1
ATOM 2898 C C . MET B 1 131 ? 35.867 4.040 -55.361 1.00 12.32 168 MET B C 1
ATOM 2899 O O . MET B 1 131 ? 35.138 4.866 -55.925 1.00 13.21 168 MET B O 1
ATOM 2904 N N . ILE B 1 132 ? 37.043 3.628 -55.894 1.00 12.32 169 ILE B N 1
ATOM 2905 C CA . ILE B 1 132 ? 37.485 4.126 -57.196 1.00 13.34 169 ILE B CA 1
ATOM 2906 C C . ILE B 1 132 ? 36.479 3.770 -58.275 1.00 12.92 169 ILE B C 1
ATOM 2907 O O . ILE B 1 132 ? 36.300 4.511 -59.245 1.00 16.06 169 ILE B O 1
ATOM 2912 N N . ALA B 1 133 ? 35.834 2.608 -58.133 1.00 13.52 170 ALA B N 1
ATOM 2913 C CA . ALA B 1 133 ? 34.859 2.146 -59.104 1.00 16.40 170 ALA B CA 1
ATOM 2914 C C . ALA B 1 133 ? 33.418 2.560 -58.804 1.00 15.40 170 ALA B C 1
ATOM 2915 O O . ALA B 1 133 ? 32.535 2.209 -59.591 1.00 17.60 170 ALA B O 1
ATOM 2917 N N . ASP B 1 134 ? 33.174 3.274 -57.715 1.00 13.38 171 ASP B N 1
ATOM 2918 C CA . ASP B 1 134 ? 31.810 3.537 -57.274 1.00 15.55 171 ASP B CA 1
ATOM 2919 C C . ASP B 1 134 ? 31.128 4.593 -58.146 1.00 15.40 171 ASP B C 1
ATOM 2920 O O . ASP B 1 134 ? 31.746 5.587 -58.527 1.00 14.85 171 ASP B O 1
ATOM 2925 N N . ASP B 1 135 ? 29.845 4.364 -58.454 1.00 15.98 172 ASP B N 1
ATOM 2926 C CA A ASP B 1 135 ? 29.102 5.280 -59.332 0.50 17.63 172 ASP B CA 1
ATOM 2927 C CA B ASP B 1 135 ? 29.144 5.291 -59.348 0.50 17.56 172 ASP B CA 1
ATOM 2928 C C . ASP B 1 135 ? 28.940 6.663 -58.710 1.00 22.89 172 ASP B C 1
ATOM 2929 O O . ASP B 1 135 ? 28.785 7.654 -59.439 1.00 24.16 172 ASP B O 1
ATOM 2938 N N . THR B 1 136 ? 28.900 6.736 -57.367 1.00 21.10 173 THR B N 1
ATOM 2939 C CA . THR B 1 136 ? 28.640 7.986 -56.660 1.00 25.61 173 THR B CA 1
ATOM 2940 C C . THR B 1 136 ? 29.928 8.751 -56.384 1.00 29.63 173 THR B C 1
ATOM 2941 O O . THR B 1 136 ? 29.959 9.965 -56.599 1.00 35.68 173 THR B O 1
ATOM 2945 N N . VAL B 1 137 ? 31.002 8.081 -55.925 1.00 16.41 174 VAL B N 1
ATOM 2946 C CA . VAL B 1 137 ? 32.202 8.803 -55.496 1.00 18.42 174 VAL B CA 1
ATOM 2947 C C . VAL B 1 137 ? 33.393 8.607 -56.425 1.00 15.62 174 VAL B C 1
ATOM 2948 O O . VAL B 1 137 ? 34.380 9.341 -56.298 1.00 16.11 174 VAL B O 1
ATOM 2952 N N . GLY B 1 138 ? 33.351 7.640 -57.356 1.00 13.13 175 GLY B N 1
ATOM 2953 C CA . GLY B 1 138 ? 34.528 7.368 -58.137 1.00 14.06 175 GLY B CA 1
ATOM 2954 C C . GLY B 1 138 ? 34.946 8.545 -59.013 1.00 16.49 175 GLY B C 1
ATOM 2955 O O . GLY B 1 138 ? 36.138 8.739 -59.229 1.00 14.77 175 GLY B O 1
ATOM 2956 N N . SER B 1 139 ? 33.993 9.369 -59.463 1.00 12.38 176 SER B N 1
ATOM 2957 C CA . SER B 1 139 ? 34.367 10.541 -60.294 1.00 13.80 176 SER B CA 1
ATOM 2958 C C . SER B 1 139 ? 34.967 11.678 -59.463 1.00 13.23 176 SER B C 1
ATOM 2959 O O . SER B 1 139 ? 35.522 12.631 -60.054 1.00 14.17 176 SER B O 1
ATOM 2962 N N . MET B 1 140 ? 34.781 11.660 -58.118 1.00 13.48 177 MET B N 1
ATOM 2963 C CA . MET B 1 140 ? 35.283 12.676 -57.209 1.00 13.69 177 MET B CA 1
ATOM 2964 C C . MET B 1 140 ? 36.690 12.374 -56.755 1.00 14.12 177 MET B C 1
ATOM 2965 O O . MET B 1 140 ? 37.299 13.263 -56.169 1.00 14.47 177 MET B O 1
ATOM 2970 N N . ILE B 1 141 ? 37.194 11.136 -56.969 1.00 13.27 178 ILE B N 1
ATOM 2971 C CA . ILE B 1 141 ? 38.435 10.687 -56.321 1.00 12.87 178 ILE B CA 1
ATOM 2972 C C . ILE B 1 141 ? 39.609 10.733 -57.296 1.00 12.66 178 ILE B C 1
ATOM 2973 O O . ILE B 1 141 ? 39.486 10.400 -58.490 1.00 14.69 178 ILE B O 1
ATOM 2978 N N . ASP B 1 142 ? 40.787 11.114 -56.773 1.00 13.31 179 ASP B N 1
ATOM 2979 C CA . ASP B 1 142 ? 42.035 10.959 -57.524 1.00 12.53 179 ASP B CA 1
ATOM 2980 C C . ASP B 1 142 ? 42.590 9.592 -57.149 1.00 13.96 179 ASP B C 1
ATOM 2981 O O . ASP B 1 142 ? 43.010 9.399 -55.990 1.00 14.62 179 ASP B O 1
ATOM 2986 N N . PRO B 1 143 ? 42.582 8.602 -58.052 1.00 13.13 180 PRO B N 1
ATOM 2987 C CA . PRO B 1 143 ? 42.983 7.257 -57.640 1.00 14.43 180 PRO B CA 1
ATOM 2988 C C . PRO B 1 143 ? 44.448 7.165 -57.275 1.00 17.23 180 PRO B C 1
ATOM 2989 O O . PRO B 1 143 ? 44.865 6.102 -56.753 1.00 17.18 180 PRO B O 1
ATOM 2993 N N . LYS B 1 144 ? 45.253 8.212 -57.525 1.00 14.72 181 LYS B N 1
ATOM 2994 C CA . LYS B 1 144 ? 46.642 8.215 -57.126 1.00 17.09 181 LYS B CA 1
ATOM 2995 C C . LYS B 1 144 ? 46.837 8.771 -55.722 1.00 14.83 181 LYS B C 1
ATOM 2996 O O . LYS B 1 144 ? 47.979 8.824 -55.250 1.00 16.67 181 LYS B O 1
ATOM 3002 N N . ARG B 1 145 ? 45.749 9.183 -55.032 1.00 13.21 182 ARG B N 1
ATOM 3003 C CA . ARG B 1 145 ? 45.933 9.862 -53.744 1.00 13.68 182 ARG B CA 1
ATOM 3004 C C . ARG B 1 145 ? 45.090 9.100 -52.705 1.00 16.14 182 ARG B C 1
ATOM 3005 O O . ARG B 1 145 ? 43.943 9.460 -52.419 1.00 13.51 182 ARG B O 1
ATOM 3013 N N . LEU B 1 146 ? 45.638 8.017 -52.190 1.00 10.92 183 LEU B N 1
ATOM 3014 C CA . LEU B 1 146 ? 44.900 7.137 -51.295 1.00 10.34 183 LEU B CA 1
ATOM 3015 C C . LEU B 1 146 ? 45.544 7.045 -49.913 1.00 10.50 183 LEU B C 1
ATOM 3016 O O . LEU B 1 146 ? 46.717 7.372 -49.709 1.00 12.98 183 LEU B O 1
ATOM 3021 N N . GLY B 1 147 ? 44.752 6.616 -48.935 1.00 9.97 184 GLY B N 1
ATOM 3022 C CA . GLY B 1 147 ? 45.285 6.397 -47.596 1.00 10.23 184 GLY B CA 1
ATOM 3023 C C . GLY B 1 147 ? 44.640 5.186 -46.950 1.00 10.27 184 GLY B C 1
ATOM 3024 O O . GLY B 1 147 ? 43.622 4.702 -47.407 1.00 11.53 184 GLY B O 1
ATOM 3025 N N . ALA B 1 148 ? 45.226 4.731 -45.842 1.00 9.81 185 ALA B N 1
ATOM 3026 C CA . ALA B 1 148 ? 44.623 3.617 -45.101 1.00 8.45 185 ALA B CA 1
ATOM 3027 C C . ALA B 1 148 ? 44.844 3.788 -43.605 1.00 10.89 185 ALA B C 1
ATOM 3028 O O . ALA B 1 148 ? 45.910 4.258 -43.162 1.00 10.47 185 ALA B O 1
ATOM 3030 N N . ILE B 1 149 ? 43.802 3.443 -42.833 1.00 9.28 186 ILE B N 1
ATOM 3031 C CA . ILE B 1 149 ? 43.818 3.491 -41.379 1.00 8.93 186 ILE B CA 1
ATOM 3032 C C . ILE B 1 149 ? 43.386 2.120 -40.905 1.00 10.47 186 ILE B C 1
ATOM 3033 O O . ILE B 1 149 ? 42.486 1.514 -41.494 1.00 11.36 186 ILE B O 1
ATOM 3038 N N . GLY B 1 150 ? 43.975 1.636 -39.822 1.00 10.32 187 GLY B N 1
ATOM 3039 C CA . GLY B 1 150 ? 43.446 0.392 -39.292 1.00 8.76 187 GLY B CA 1
ATOM 3040 C C . GLY B 1 150 ? 43.798 0.248 -37.831 1.00 7.99 187 GLY B C 1
ATOM 3041 O O . GLY B 1 150 ? 44.830 0.763 -37.386 1.00 9.46 187 GLY B O 1
ATOM 3042 N N . TRP B 1 151 ? 42.923 -0.389 -37.085 1.00 8.42 188 TRP B N 1
ATOM 3043 C CA . TRP B 1 151 ? 43.133 -0.658 -35.666 1.00 8.68 188 TRP B CA 1
ATOM 3044 C C . TRP B 1 151 ? 43.558 -2.116 -35.464 1.00 9.90 188 TRP B C 1
ATOM 3045 O O . TRP B 1 151 ? 42.943 -3.047 -36.028 1.00 10.96 188 TRP B O 1
ATOM 3056 N N . SER B 1 152 ? 44.566 -2.314 -34.612 1.00 8.99 189 SER B N 1
ATOM 3057 C CA . SER B 1 152 ? 44.962 -3.657 -34.140 1.00 8.84 189 SER B CA 1
ATOM 3058 C C . SER B 1 152 ? 45.434 -4.480 -35.331 1.00 9.79 189 SER B C 1
ATOM 3059 O O . SER B 1 152 ? 46.359 -4.031 -36.038 1.00 8.89 189 SER B O 1
ATOM 3062 N N . MET B 1 153 ? 44.863 -5.649 -35.575 1.00 10.35 190 MET B N 1
ATOM 3063 C CA . MET B 1 153 ? 45.268 -6.408 -36.769 1.00 9.36 190 MET B CA 1
ATOM 3064 C C . MET B 1 153 ? 45.057 -5.605 -38.033 1.00 11.83 190 MET B C 1
ATOM 3065 O O . MET B 1 153 ? 45.791 -5.792 -39.013 1.00 10.68 190 MET B O 1
ATOM 3070 N N . GLY B 1 154 ? 44.077 -4.689 -38.030 1.00 9.45 191 GLY B N 1
ATOM 3071 C CA . GLY B 1 154 ? 43.910 -3.778 -39.169 1.00 9.79 191 GLY B CA 1
ATOM 3072 C C . GLY B 1 154 ? 45.032 -2.767 -39.333 1.00 10.04 191 GLY B C 1
ATOM 3073 O O . GLY B 1 154 ? 45.331 -2.382 -40.451 1.00 9.69 191 GLY B O 1
ATOM 3074 N N . GLY B 1 155 ? 45.636 -2.306 -38.222 1.00 10.79 192 GLY B N 1
ATOM 3075 C CA . GLY B 1 155 ? 46.862 -1.500 -38.321 1.00 8.82 192 GLY B CA 1
ATOM 3076 C C . GLY B 1 155 ? 48.008 -2.266 -38.954 1.00 8.72 192 GLY B C 1
ATOM 3077 O O . GLY B 1 155 ? 48.773 -1.703 -39.766 1.00 10.22 192 GLY B O 1
ATOM 3078 N N . GLY B 1 156 ? 48.142 -3.571 -38.617 1.00 10.27 193 GLY B N 1
ATOM 3079 C CA . GLY B 1 156 ? 49.066 -4.400 -39.365 1.00 9.93 193 GLY B CA 1
ATOM 3080 C C . GLY B 1 156 ? 48.718 -4.442 -40.846 1.00 10.56 193 GLY B C 1
ATOM 3081 O O . GLY B 1 156 ? 49.607 -4.427 -41.712 1.00 10.47 193 GLY B O 1
ATOM 3082 N N . GLY B 1 157 ? 47.416 -4.574 -41.166 1.00 10.65 194 GLY B N 1
ATOM 3083 C CA . GLY B 1 157 ? 46.993 -4.558 -42.571 1.00 9.19 194 GLY B CA 1
ATOM 3084 C C . GLY B 1 157 ? 47.390 -3.289 -43.307 1.00 9.28 194 GLY B C 1
ATOM 3085 O O . GLY B 1 157 ? 47.818 -3.361 -44.463 1.00 9.53 194 GLY B O 1
ATOM 3086 N N . ALA B 1 158 ? 47.297 -2.116 -42.638 1.00 8.87 195 ALA B N 1
ATOM 3087 C CA . ALA B 1 158 ? 47.673 -0.857 -43.279 1.00 8.56 195 ALA B CA 1
ATOM 3088 C C . ALA B 1 158 ? 49.165 -0.834 -43.569 1.00 10.49 195 ALA B C 1
ATOM 3089 O O . ALA B 1 158 ? 49.586 -0.395 -44.653 1.00 9.92 195 ALA B O 1
ATOM 3091 N N . LEU B 1 159 ? 49.985 -1.300 -42.614 1.00 9.02 196 LEU B N 1
ATOM 3092 C CA . LEU B 1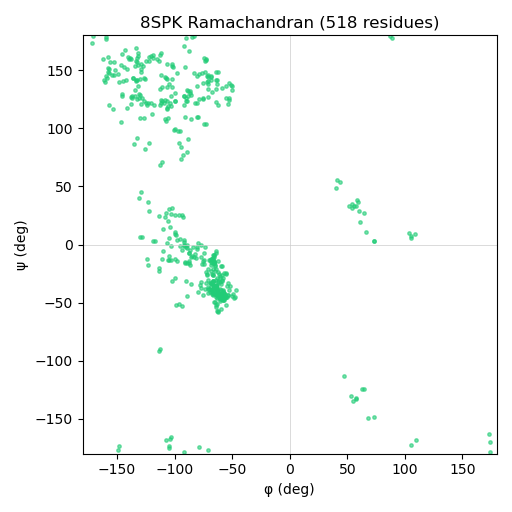 159 ? 51.427 -1.360 -42.862 1.00 9.18 196 LEU B CA 1
ATOM 3093 C C . LEU B 1 159 ? 51.757 -2.277 -44.055 1.00 9.92 196 LEU B C 1
ATOM 3094 O O . LEU B 1 159 ? 52.562 -1.933 -44.929 1.00 10.21 196 LEU B O 1
ATOM 3099 N N . LYS B 1 160 ? 51.179 -3.500 -44.072 1.00 9.14 197 LYS B N 1
ATOM 3100 C CA . LYS B 1 160 ? 51.404 -4.415 -45.191 1.00 11.15 197 LYS B CA 1
ATOM 3101 C C . LYS B 1 160 ? 50.959 -3.795 -46.513 1.00 10.15 197 LYS B C 1
ATOM 3102 O O . LYS B 1 160 ? 51.679 -3.866 -47.522 1.00 12.29 197 LYS B O 1
ATOM 3108 N N . LEU B 1 161 ? 49.763 -3.166 -46.529 1.00 11.68 198 LEU B N 1
ATOM 3109 C CA . LEU B 1 161 ? 49.261 -2.583 -47.793 1.00 11.23 198 LEU B CA 1
ATOM 3110 C C . LEU B 1 161 ? 50.218 -1.512 -48.315 1.00 9.91 198 LEU B C 1
ATOM 3111 O O . LEU B 1 161 ? 50.472 -1.437 -49.507 1.00 10.87 198 LEU B O 1
ATOM 3116 N N . ALA B 1 162 ? 50.794 -0.709 -47.412 1.00 9.46 199 ALA B N 1
ATOM 3117 C CA . ALA B 1 162 ? 51.735 0.340 -47.843 1.00 10.92 199 ALA B CA 1
ATOM 3118 C C . ALA B 1 162 ? 52.929 -0.233 -48.608 1.00 14.00 199 ALA B C 1
ATOM 3119 O O . ALA B 1 162 ? 53.450 0.435 -49.525 1.00 16.07 199 ALA B O 1
ATOM 3121 N N . THR B 1 163 ? 53.355 -1.466 -48.290 1.00 12.60 200 THR B N 1
ATOM 3122 C CA . THR B 1 163 ? 54.488 -2.049 -48.995 1.00 12.20 200 THR B CA 1
ATOM 3123 C C . THR B 1 163 ? 54.138 -2.528 -50.389 1.00 15.15 200 THR B C 1
ATOM 3124 O O . THR B 1 163 ? 55.042 -2.769 -51.187 1.00 18.57 200 THR B O 1
ATOM 3128 N N . GLU B 1 164 ? 52.842 -2.644 -50.686 1.00 14.73 201 GLU B N 1
ATOM 3129 C CA . GLU B 1 164 ? 52.365 -3.293 -51.894 1.00 14.78 201 GLU B CA 1
ATOM 3130 C C . GLU B 1 164 ? 51.688 -2.336 -52.851 1.00 15.54 201 GLU B C 1
ATOM 3131 O O . GLU B 1 164 ? 51.570 -2.679 -54.029 1.00 19.49 201 GLU B O 1
ATOM 3137 N N . ARG B 1 165 ? 51.230 -1.167 -52.403 1.00 14.70 202 ARG B N 1
ATOM 3138 C CA . ARG B 1 165 ? 50.459 -0.263 -53.269 1.00 12.46 202 ARG B CA 1
ATOM 3139 C C . ARG B 1 165 ? 51.017 1.154 -53.209 1.00 11.83 202 ARG B C 1
ATOM 3140 O O . ARG B 1 165 ? 50.848 1.836 -52.199 1.00 13.71 202 ARG B O 1
ATOM 3148 N N . SER B 1 166 ? 51.665 1.575 -54.308 1.00 15.09 203 SER B N 1
ATOM 3149 C CA . SER B 1 166 ? 52.402 2.835 -54.282 1.00 17.30 203 SER B CA 1
ATOM 3150 C C . SER B 1 166 ? 51.480 4.037 -54.322 1.00 19.25 203 SER B C 1
ATOM 3151 O O . SER B 1 166 ? 51.904 5.136 -53.941 1.00 20.29 203 SER B O 1
ATOM 3154 N N . THR B 1 167 ? 50.205 3.839 -54.650 1.00 12.98 204 THR B N 1
ATOM 3155 C CA . THR B 1 167 ? 49.256 4.961 -54.586 1.00 12.17 204 THR B CA 1
ATOM 3156 C C . THR B 1 167 ? 48.671 5.201 -53.197 1.00 13.93 204 THR B C 1
ATOM 3157 O O . THR B 1 167 ? 47.906 6.176 -53.012 1.00 13.82 204 THR B O 1
ATOM 3161 N N . VAL B 1 168 ? 49.016 4.374 -52.211 1.00 10.76 205 VAL B N 1
ATOM 3162 C CA . VAL B 1 168 ? 48.718 4.689 -50.814 1.00 10.80 205 VAL B CA 1
ATOM 3163 C C . VAL B 1 168 ? 49.787 5.674 -50.366 1.00 12.90 205 VAL B C 1
ATOM 3164 O O . VAL B 1 168 ? 50.982 5.338 -50.261 1.00 14.82 205 VAL B O 1
ATOM 3168 N N . ARG B 1 169 ? 49.375 6.913 -50.167 1.00 10.83 206 ARG B N 1
ATOM 3169 C CA . ARG B 1 169 ? 50.273 8.021 -49.860 1.00 11.16 206 ARG B CA 1
ATOM 3170 C C . ARG B 1 169 ? 50.498 8.229 -48.361 1.00 10.77 206 ARG B C 1
ATOM 3171 O O . ARG B 1 169 ? 51.434 8.992 -47.999 1.00 12.83 206 ARG B O 1
ATOM 3179 N N . ALA B 1 170 ? 49.646 7.642 -47.508 1.00 10.79 207 ALA B N 1
ATOM 3180 C CA . ALA B 1 170 ? 49.770 7.884 -46.072 1.00 10.41 207 ALA B CA 1
ATOM 3181 C C . ALA B 1 170 ? 49.027 6.773 -45.364 1.00 10.32 207 ALA B C 1
ATOM 3182 O O . ALA B 1 170 ? 48.018 6.299 -45.877 1.00 9.89 207 ALA B O 1
ATOM 3184 N N . ILE B 1 171 ? 49.580 6.299 -44.229 1.00 9.34 208 ILE B N 1
ATOM 3185 C CA . ILE B 1 171 ? 48.869 5.313 -43.415 1.00 9.66 208 ILE B CA 1
ATOM 3186 C C . ILE B 1 171 ? 48.890 5.729 -41.958 1.00 9.82 208 ILE B C 1
ATOM 3187 O O . ILE B 1 171 ? 49.786 6.466 -41.507 1.00 10.21 208 ILE B O 1
ATOM 3192 N N . MET B 1 172 ? 47.878 5.260 -41.208 1.00 10.25 209 MET B N 1
ATOM 3193 C CA . MET B 1 172 ? 47.787 5.513 -39.744 1.00 9.77 209 MET B CA 1
ATOM 3194 C C . MET B 1 172 ? 47.481 4.162 -39.103 1.00 12.70 209 MET B C 1
ATOM 3195 O O . MET B 1 172 ? 46.314 3.812 -38.879 1.00 11.90 209 MET B O 1
ATOM 3200 N N . PRO B 1 173 ? 48.506 3.410 -38.706 1.00 10.05 210 PRO B N 1
ATOM 3201 C CA . PRO B 1 173 ? 48.267 2.177 -37.920 1.00 10.46 210 PRO B CA 1
ATOM 3202 C C . PRO B 1 173 ? 47.987 2.527 -36.471 1.00 9.58 210 PRO B C 1
ATOM 3203 O O . PRO B 1 173 ? 48.797 3.182 -35.816 1.00 11.50 210 PRO B O 1
ATOM 3207 N N . LEU B 1 174 ? 46.849 2.052 -35.959 1.00 9.69 211 LEU B N 1
ATOM 3208 C CA . LEU B 1 174 ? 46.390 2.369 -34.614 1.00 11.59 211 LEU B CA 1
ATOM 3209 C C . LEU B 1 174 ? 46.543 1.120 -33.752 1.00 10.10 211 LEU B C 1
ATOM 3210 O O . LEU B 1 174 ? 45.947 0.085 -34.076 1.00 10.46 211 LEU B O 1
ATOM 3215 N N . ALA B 1 175 ? 47.270 1.218 -32.625 1.00 9.49 212 ALA B N 1
ATOM 3216 C CA . ALA B 1 175 ? 47.583 0.058 -31.783 1.00 9.31 212 ALA B CA 1
ATOM 3217 C C . ALA B 1 175 ? 47.934 -1.133 -32.682 1.00 9.86 212 ALA B C 1
ATOM 3218 O O . ALA B 1 175 ? 47.337 -2.214 -32.560 1.00 10.22 212 ALA B O 1
ATOM 3220 N N . PRO B 1 176 ? 48.904 -0.992 -33.562 1.00 9.34 213 PRO B N 1
ATOM 3221 C CA . PRO B 1 176 ? 49.046 -1.978 -34.640 1.00 10.71 213 PRO B CA 1
ATOM 3222 C C . PRO B 1 176 ? 49.566 -3.319 -34.155 1.00 10.24 213 PRO B C 1
ATOM 3223 O O . PRO B 1 176 ? 50.435 -3.405 -33.276 1.00 10.39 213 PRO B O 1
ATOM 3227 N N . TYR B 1 177 ? 49.054 -4.374 -34.796 1.00 9.49 214 TYR B N 1
ATOM 3228 C CA . TYR B 1 177 ? 49.454 -5.758 -34.543 1.00 9.15 214 TYR B CA 1
ATOM 3229 C C . TYR B 1 177 ? 49.768 -6.399 -35.889 1.00 10.84 214 TYR B C 1
ATOM 3230 O O . TYR B 1 177 ? 48.945 -6.349 -36.786 1.00 9.38 214 TYR B O 1
ATOM 3239 N N . HIS B 1 178 ? 50.947 -7.019 -35.997 1.00 10.15 215 HIS B N 1
ATOM 3240 C CA . HIS B 1 178 ? 51.273 -7.805 -37.179 1.00 10.32 215 HIS B CA 1
ATOM 3241 C C . HIS B 1 178 ? 52.343 -8.760 -36.708 1.00 11.25 215 HIS B C 1
ATOM 3242 O O . HIS B 1 178 ? 53.391 -8.300 -36.228 1.00 11.80 215 HIS B O 1
ATOM 3249 N N . ASP B 1 179 ? 52.092 -10.057 -36.802 1.00 11.04 216 ASP B N 1
ATOM 3250 C CA . ASP B 1 179 ? 53.034 -11.033 -36.240 1.00 11.63 216 ASP B CA 1
ATOM 3251 C C . ASP B 1 179 ? 53.790 -11.757 -37.331 1.00 12.39 216 ASP B C 1
ATOM 3252 O O . ASP B 1 179 ? 54.260 -12.876 -37.109 1.00 13.45 216 ASP B O 1
ATOM 3257 N N . LYS B 1 180 ? 53.949 -11.103 -38.496 1.00 12.04 217 LYS B N 1
ATOM 3258 C CA . LYS B 1 180 ? 54.761 -11.667 -39.580 1.00 12.97 217 LYS B CA 1
ATOM 3259 C C . LYS B 1 180 ? 55.599 -10.553 -40.223 1.00 13.81 217 LYS B C 1
ATOM 3260 O O . LYS B 1 180 ? 55.289 -9.359 -40.106 1.00 14.12 217 LYS B O 1
ATOM 3266 N N . SER B 1 181 ? 56.669 -10.954 -40.925 1.00 13.83 218 SER B N 1
ATOM 3267 C CA . SER B 1 181 ? 57.366 -9.923 -41.700 1.00 13.80 218 SER B CA 1
ATOM 3268 C C . SER B 1 181 ? 56.435 -9.366 -42.759 1.00 19.20 218 SER B C 1
ATOM 3269 O O . SER B 1 181 ? 55.666 -10.114 -43.409 1.00 22.58 218 SER B O 1
ATOM 3272 N N . TYR B 1 182 ? 56.480 -8.059 -42.926 1.00 15.41 219 TYR B N 1
ATOM 3273 C CA . TYR B 1 182 ? 55.719 -7.435 -44.009 1.00 15.58 219 TYR B CA 1
ATOM 3274 C C . TYR B 1 182 ? 56.603 -6.605 -44.913 1.00 21.45 219 TYR B C 1
ATOM 3275 O O . TYR B 1 182 ? 56.162 -6.238 -46.000 1.00 28.34 219 TYR B O 1
ATOM 3284 N N . GLY B 1 183 ? 57.817 -6.337 -44.515 1.00 18.94 220 GLY B N 1
ATOM 3285 C CA . GLY B 1 183 ? 58.726 -5.662 -45.414 1.00 24.16 220 GLY B CA 1
ATOM 3286 C C . GLY B 1 183 ? 58.917 -4.208 -45.030 1.00 21.73 220 GLY B C 1
ATOM 3287 O O . GLY B 1 183 ? 58.379 -3.695 -44.053 1.00 20.48 220 GLY B O 1
ATOM 3288 N N . GLU B 1 184 ? 59.614 -3.510 -45.899 1.00 25.71 221 GLU B N 1
ATOM 3289 C CA . GLU B 1 184 ? 60.082 -2.165 -45.615 1.00 19.99 221 GLU B CA 1
ATOM 3290 C C . GLU B 1 184 ? 59.046 -1.145 -46.039 1.00 17.71 221 GLU B C 1
ATOM 3291 O O . GLU B 1 184 ? 58.643 -1.125 -47.200 1.00 21.43 221 GLU B O 1
ATOM 3297 N N . VAL B 1 185 ? 58.604 -0.296 -45.108 1.00 15.78 222 VAL B N 1
ATOM 3298 C CA . VAL B 1 185 ? 57.631 0.762 -45.409 1.00 11.62 222 VAL B CA 1
ATOM 3299 C C . VAL B 1 185 ? 58.370 2.099 -45.592 1.00 13.01 222 VAL B C 1
ATOM 3300 O O . VAL B 1 185 ? 59.080 2.546 -44.675 1.00 14.52 222 VAL B O 1
ATOM 3304 N N . LYS B 1 186 ? 58.179 2.741 -46.767 1.00 13.40 223 LYS B N 1
ATOM 3305 C CA . LYS B 1 186 ? 58.632 4.112 -47.044 1.00 13.29 223 LYS B CA 1
ATOM 3306 C C . LYS B 1 186 ? 57.489 5.110 -46.986 1.00 12.40 223 LYS B C 1
ATOM 3307 O O . LYS B 1 186 ? 57.758 6.321 -46.996 1.00 15.33 223 LYS B O 1
ATOM 3313 N N . THR B 1 187 ? 56.245 4.635 -46.980 1.00 11.39 224 THR B N 1
ATOM 3314 C CA . THR B 1 187 ? 55.084 5.501 -47.007 1.00 13.03 224 THR B CA 1
ATOM 3315 C C . THR B 1 187 ? 55.050 6.332 -45.732 1.00 12.72 224 THR B C 1
ATOM 3316 O O . THR B 1 187 ? 55.330 5.791 -44.675 1.00 13.01 224 THR B O 1
ATOM 3320 N N . PRO B 1 188 ? 54.662 7.611 -45.795 1.00 13.26 225 PRO B N 1
ATOM 3321 C CA . PRO B 1 188 ? 54.464 8.371 -44.551 1.00 12.89 225 PRO B CA 1
ATOM 3322 C C . PRO B 1 188 ? 53.534 7.663 -43.576 1.00 12.06 225 PRO B C 1
ATOM 3323 O O . PRO B 1 188 ? 52.367 7.379 -43.915 1.00 11.64 225 PRO B O 1
ATOM 3327 N N . THR B 1 189 ? 54.014 7.425 -42.354 1.00 9.72 226 THR B N 1
ATOM 3328 C CA . THR B 1 189 ? 53.317 6.567 -41.400 1.00 8.83 226 THR B CA 1
ATOM 3329 C C . THR B 1 189 ? 53.163 7.280 -40.073 1.00 9.09 226 THR B C 1
ATOM 3330 O O . THR B 1 189 ? 54.164 7.677 -39.477 1.00 10.76 226 THR B O 1
ATOM 3334 N N . LEU B 1 190 ? 51.889 7.449 -39.625 1.00 8.50 227 LEU B N 1
ATOM 3335 C CA . LEU B 1 190 ? 51.589 7.974 -38.274 1.00 10.17 227 LEU B CA 1
ATOM 3336 C C . LEU B 1 190 ? 51.116 6.800 -37.414 1.00 10.58 227 LEU B C 1
ATOM 3337 O O . LEU B 1 190 ? 50.021 6.282 -37.608 1.00 10.48 227 LEU B O 1
ATOM 3342 N N . VAL B 1 191 ? 51.946 6.379 -36.477 1.00 9.62 228 VAL B N 1
ATOM 3343 C CA . VAL B 1 191 ? 51.610 5.264 -35.577 1.00 7.89 228 VAL B CA 1
ATOM 3344 C C . VAL B 1 191 ? 50.964 5.854 -34.342 1.00 10.33 228 VAL B C 1
ATOM 3345 O O . VAL B 1 191 ? 51.548 6.718 -33.662 1.00 11.75 228 VAL B O 1
ATOM 3349 N N . ILE B 1 192 ? 49.786 5.344 -33.987 1.00 9.89 229 ILE B N 1
ATOM 3350 C CA . ILE B 1 192 ? 49.218 5.618 -32.659 1.00 8.59 229 ILE B CA 1
ATOM 3351 C C . ILE B 1 192 ? 49.435 4.380 -31.808 1.00 12.43 229 ILE B C 1
ATOM 3352 O O . ILE B 1 192 ? 48.951 3.294 -32.155 1.00 11.87 229 ILE B O 1
ATOM 3357 N N . ALA B 1 193 ? 50.166 4.519 -30.716 1.00 10.47 230 ALA B N 1
ATOM 3358 C CA . ALA B 1 193 ? 50.471 3.379 -29.864 1.00 10.59 230 ALA B CA 1
ATOM 3359 C C . ALA B 1 193 ? 49.762 3.585 -28.528 1.00 14.33 230 ALA B C 1
ATOM 3360 O O . ALA B 1 193 ? 49.397 4.699 -28.171 1.00 13.44 230 ALA B O 1
ATOM 3362 N N . CYS B 1 194 ? 49.537 2.485 -27.806 1.00 11.08 231 CYS B N 1
ATOM 3363 C CA . CYS B 1 194 ? 48.836 2.580 -26.529 1.00 12.33 231 CYS B CA 1
ATOM 3364 C C . CYS B 1 194 ? 49.772 2.114 -25.429 1.00 12.62 231 CYS B C 1
ATOM 3365 O O . CYS B 1 194 ? 50.227 0.959 -25.444 1.00 13.14 231 CYS B O 1
ATOM 3368 N N . GLU B 1 195 ? 50.060 2.992 -24.471 1.00 12.29 232 GLU B N 1
ATOM 3369 C CA . GLU B 1 195 ? 51.186 2.765 -23.595 1.00 13.41 232 GLU B CA 1
ATOM 3370 C C . GLU B 1 195 ? 51.133 1.394 -22.919 1.00 15.55 232 GLU B C 1
ATOM 3371 O O . GLU B 1 195 ? 52.164 0.712 -22.809 1.00 15.84 232 GLU B O 1
ATOM 3377 N N . ASP B 1 196 ? 49.952 0.985 -22.431 1.00 12.87 233 ASP B N 1
ATOM 3378 C CA . ASP B 1 196 ? 49.801 -0.222 -21.626 1.00 14.66 233 ASP B CA 1
ATOM 3379 C C . ASP B 1 196 ? 49.159 -1.352 -22.425 1.00 14.23 233 ASP B C 1
ATOM 3380 O O . ASP B 1 196 ? 48.461 -2.196 -21.851 1.00 19.39 233 ASP B O 1
ATOM 3385 N N . ASP B 1 197 ? 49.387 -1.375 -23.727 1.00 12.70 234 ASP B N 1
ATOM 3386 C CA . ASP B 1 197 ? 48.797 -2.386 -24.590 1.00 11.62 234 ASP B CA 1
ATOM 3387 C C . ASP B 1 197 ? 49.330 -3.758 -24.197 1.00 14.26 234 ASP B C 1
ATOM 3388 O O . ASP B 1 197 ? 50.540 -3.967 -24.177 1.00 15.48 234 ASP B O 1
ATOM 3393 N N . ARG B 1 198 ? 48.433 -4.678 -23.862 1.00 13.63 235 ARG B N 1
ATOM 3394 C CA . ARG B 1 198 ? 48.819 -6.029 -23.474 1.00 14.05 235 ARG B CA 1
ATOM 3395 C C . ARG B 1 198 ? 48.669 -7.030 -24.609 1.00 14.77 235 ARG B C 1
ATOM 3396 O O . ARG B 1 198 ? 49.128 -8.172 -24.470 1.00 15.75 235 ARG B O 1
ATOM 3404 N N . ILE B 1 199 ? 47.988 -6.638 -25.683 1.00 11.69 236 ILE B N 1
ATOM 3405 C CA . ILE B 1 199 ? 47.789 -7.521 -26.853 1.00 12.38 236 ILE B CA 1
ATOM 3406 C C . ILE B 1 199 ? 48.865 -7.266 -27.888 1.00 14.15 236 ILE B C 1
ATOM 3407 O O . ILE B 1 199 ? 49.507 -8.207 -28.367 1.00 17.07 236 ILE B O 1
ATOM 3412 N N . ALA B 1 200 ? 49.034 -6.003 -28.276 1.00 12.23 237 ALA B N 1
ATOM 3413 C CA . ALA B 1 200 ? 50.087 -5.598 -29.202 1.00 10.86 237 ALA B CA 1
ATOM 3414 C C . ALA B 1 200 ? 51.088 -4.769 -28.422 1.00 11.46 237 ALA B C 1
ATOM 3415 O O . ALA B 1 200 ? 51.177 -3.555 -28.615 1.00 12.86 237 ALA B O 1
ATOM 3417 N N . GLU B 1 201 ? 51.836 -5.461 -27.554 1.00 12.91 238 GLU B N 1
ATOM 3418 C CA . GLU B 1 201 ? 52.802 -4.775 -26.684 1.00 13.07 238 GLU B CA 1
ATOM 3419 C C . GLU B 1 201 ? 53.683 -3.857 -27.507 1.00 13.36 238 GLU B C 1
ATOM 3420 O O . GLU B 1 201 ? 54.202 -4.258 -28.548 1.00 13.61 238 GLU B O 1
ATOM 3426 N N . THR B 1 202 ? 53.859 -2.629 -27.032 1.00 12.53 239 THR B N 1
ATOM 3427 C CA . THR B 1 202 ? 54.576 -1.669 -27.851 1.00 12.48 239 THR B CA 1
ATOM 3428 C C . THR B 1 202 ? 56.009 -2.085 -28.135 1.00 13.75 239 THR B C 1
ATOM 3429 O O . THR B 1 202 ? 56.523 -1.760 -29.225 1.00 12.83 239 THR B O 1
ATOM 3433 N N . LYS B 1 203 ? 56.664 -2.784 -27.214 1.00 14.27 240 LYS B N 1
ATOM 3434 C CA . LYS B 1 203 ? 58.056 -3.141 -27.472 1.00 15.65 240 LYS B CA 1
ATOM 3435 C C . LYS B 1 203 ? 58.175 -4.068 -28.665 1.00 18.94 240 LYS B C 1
ATOM 3436 O O . LYS B 1 203 ? 59.181 -4.023 -29.386 1.00 20.57 240 LYS B O 1
ATOM 3442 N N . LYS B 1 204 ? 57.211 -4.961 -28.851 1.00 13.92 241 LYS B N 1
ATOM 3443 C CA . LYS B 1 204 ? 57.334 -5.926 -29.931 1.00 13.36 241 LYS B CA 1
ATOM 3444 C C . LYS B 1 204 ? 56.720 -5.431 -31.229 1.00 12.12 241 LYS B C 1
ATOM 3445 O O . LYS B 1 204 ? 57.214 -5.785 -32.326 1.00 11.89 241 LYS B O 1
ATOM 3451 N N . TYR B 1 205 ? 55.658 -4.604 -31.127 1.00 11.44 242 TYR B N 1
ATOM 3452 C CA . TYR B 1 205 ? 54.870 -4.250 -32.292 1.00 8.94 242 TYR B CA 1
ATOM 3453 C C . TYR B 1 205 ? 55.058 -2.779 -32.601 1.00 13.27 242 TYR B C 1
ATOM 3454 O O . TYR B 1 205 ? 56.007 -2.429 -33.308 1.00 12.54 242 TYR B O 1
ATOM 3463 N N . ALA B 1 206 ? 54.235 -1.862 -32.048 1.00 10.42 243 ALA B N 1
ATOM 3464 C CA . ALA B 1 206 ? 54.278 -0.454 -32.492 1.00 10.17 243 ALA B CA 1
ATOM 3465 C C . ALA B 1 206 ? 55.686 0.157 -32.525 1.00 11.04 243 ALA B C 1
ATOM 3466 O O . ALA B 1 206 ? 56.014 0.852 -33.505 1.00 12.37 243 ALA B O 1
ATOM 3468 N N . ASN B 1 207 ? 56.510 -0.071 -31.489 1.00 10.52 244 ASN B N 1
ATOM 3469 C CA . ASN B 1 207 ? 57.832 0.571 -31.478 1.00 12.57 244 ASN B CA 1
ATOM 3470 C C . ASN B 1 207 ? 58.724 0.009 -32.559 1.00 13.10 244 ASN B C 1
ATOM 3471 O O . ASN B 1 207 ? 59.538 0.751 -33.161 1.00 13.78 244 ASN B O 1
ATOM 3476 N N . ALA B 1 208 ? 58.604 -1.299 -32.816 1.00 13.34 245 ALA B N 1
ATOM 3477 C CA . ALA B 1 208 ? 59.427 -1.902 -33.866 1.00 13.02 245 ALA B CA 1
ATOM 3478 C C . ALA B 1 208 ? 58.956 -1.436 -35.240 1.00 13.21 245 ALA B C 1
ATOM 3479 O O . ALA B 1 208 ? 59.777 -1.135 -36.124 1.00 13.31 245 ALA B O 1
ATOM 3481 N N . PHE B 1 209 ? 57.640 -1.366 -35.439 1.00 11.47 246 PHE B N 1
ATOM 3482 C CA . PHE B 1 209 ? 57.126 -0.896 -36.731 1.00 12.07 246 PHE B CA 1
ATOM 3483 C C . PHE B 1 209 ? 57.592 0.540 -36.977 1.00 11.05 246 PHE B C 1
ATOM 3484 O O . PHE B 1 209 ? 58.015 0.893 -38.101 1.00 12.34 246 PHE B O 1
ATOM 3492 N N . TYR B 1 210 ? 57.494 1.382 -35.937 1.00 10.96 247 TYR B N 1
ATOM 3493 C CA . TYR B 1 210 ? 57.945 2.767 -36.069 1.00 9.96 247 TYR B CA 1
ATOM 3494 C C . TYR B 1 210 ? 59.436 2.838 -36.400 1.00 13.58 247 TYR B C 1
ATOM 3495 O O . TYR B 1 210 ? 59.857 3.553 -37.334 1.00 11.85 247 TYR B O 1
ATOM 3504 N N . LYS B 1 211 ? 60.241 2.073 -35.669 1.00 12.00 248 LYS B N 1
ATOM 3505 C CA . LYS B 1 211 ? 61.689 2.063 -35.901 1.00 12.62 248 LYS B CA 1
ATOM 3506 C C . LYS B 1 211 ? 62.009 1.663 -37.336 1.00 13.54 248 LYS B C 1
ATOM 3507 O O . LYS B 1 211 ? 62.922 2.228 -37.959 1.00 14.17 248 LYS B O 1
ATOM 3513 N N . ASN B 1 212 ? 61.316 0.645 -37.854 1.00 12.41 249 ASN B N 1
ATOM 3514 C CA A ASN B 1 212 ? 61.750 0.097 -39.127 0.66 12.80 249 ASN B CA 1
ATOM 3515 C CA B ASN B 1 212 ? 61.661 0.036 -39.124 0.34 12.85 249 ASN B CA 1
ATOM 3516 C C . ASN B 1 212 ? 61.221 0.847 -40.335 1.00 13.28 249 ASN B C 1
ATOM 3517 O O . ASN B 1 212 ? 61.757 0.606 -41.432 1.00 16.65 249 ASN B O 1
ATOM 3526 N N . ALA B 1 213 ? 60.262 1.758 -40.177 1.00 11.43 250 ALA B N 1
ATOM 3527 C CA . ALA B 1 213 ? 59.798 2.555 -41.309 1.00 10.78 250 ALA B CA 1
ATOM 3528 C C . ALA B 1 213 ? 60.911 3.506 -41.746 1.00 12.79 250 ALA B C 1
ATOM 3529 O O . ALA B 1 213 ? 61.676 4.001 -40.931 1.00 12.75 250 ALA B O 1
ATOM 3531 N N . ILE B 1 214 ? 61.026 3.748 -43.057 1.00 14.07 251 ILE B N 1
ATOM 3532 C CA . ILE B 1 214 ? 62.148 4.538 -43.552 1.00 13.98 251 ILE B CA 1
ATOM 3533 C C . ILE B 1 214 ? 61.729 5.837 -44.210 1.00 14.57 251 ILE B C 1
ATOM 3534 O O . ILE B 1 214 ? 62.599 6.500 -44.809 1.00 15.92 251 ILE B O 1
ATOM 3539 N N . GLY B 1 215 ? 60.429 6.166 -44.221 1.00 13.67 252 GLY B N 1
ATOM 3540 C CA . GLY B 1 215 ? 59.940 7.404 -44.791 1.00 13.95 252 GLY B CA 1
ATOM 3541 C C . GLY B 1 215 ? 59.606 8.383 -43.685 1.00 12.88 252 GLY B C 1
ATOM 3542 O O . GLY B 1 215 ? 59.956 8.170 -42.509 1.00 12.76 252 GLY B O 1
ATOM 3543 N N . PRO B 1 216 ? 58.884 9.455 -44.004 1.00 11.52 253 PRO B N 1
ATOM 3544 C CA . PRO B 1 216 ? 58.354 10.327 -42.948 1.00 10.18 253 PRO B CA 1
ATOM 3545 C C . PRO B 1 216 ? 57.573 9.491 -41.934 1.00 12.18 253 PRO B C 1
ATOM 3546 O O . PRO B 1 216 ? 56.811 8.582 -42.298 1.00 10.89 253 PRO B O 1
ATOM 3550 N N . LYS B 1 217 ? 57.756 9.817 -40.632 1.00 10.51 254 LYS B N 1
ATOM 3551 C CA . LYS B 1 217 ? 57.067 8.977 -39.656 1.00 10.39 254 LYS B CA 1
ATOM 3552 C C . LYS B 1 217 ? 56.873 9.742 -38.354 1.00 11.19 254 LYS B C 1
ATOM 3553 O O . LYS B 1 217 ? 57.655 10.626 -38.009 1.00 10.50 254 LYS B O 1
ATOM 3559 N N . MET B 1 218 ? 55.807 9.379 -37.637 1.00 10.62 255 MET B N 1
ATOM 3560 C CA . MET B 1 218 ? 55.507 10.036 -36.367 1.00 9.57 255 MET B CA 1
ATOM 3561 C C . MET B 1 218 ? 54.836 8.981 -35.507 1.00 9.52 255 MET B C 1
ATOM 3562 O O . MET B 1 218 ? 54.070 8.172 -36.027 1.00 11.46 255 MET B O 1
ATOM 3567 N N . LYS B 1 219 ? 55.064 9.029 -34.165 1.00 9.85 256 LYS B N 1
ATOM 3568 C CA . LYS B 1 219 ? 54.448 8.036 -33.278 1.00 11.01 256 LYS B CA 1
ATOM 3569 C C . LYS B 1 219 ? 53.957 8.762 -32.044 1.00 10.04 256 LYS B C 1
ATOM 3570 O O . LYS B 1 219 ? 54.723 9.466 -31.390 1.00 10.86 256 LYS B O 1
ATOM 3576 N N . VAL B 1 220 ? 52.644 8.678 -31.782 1.00 10.55 257 VAL B N 1
ATOM 3577 C CA . VAL B 1 220 ? 52.040 9.283 -30.603 1.00 12.61 257 VAL B CA 1
ATOM 3578 C C . VAL B 1 220 ? 51.624 8.124 -29.719 1.00 12.01 257 VAL B C 1
ATOM 3579 O O . VAL B 1 220 ? 50.830 7.288 -30.173 1.00 11.76 257 VAL B O 1
ATOM 3583 N N . GLU B 1 221 ? 52.108 8.079 -28.465 1.00 10.53 258 GLU B N 1
ATOM 3584 C CA . GLU B 1 221 ? 51.709 7.000 -27.544 1.00 11.58 258 GLU B CA 1
ATOM 3585 C C . GLU B 1 221 ? 50.754 7.549 -26.491 1.00 12.12 258 GLU B C 1
ATOM 3586 O O . GLU B 1 221 ? 51.080 8.533 -25.823 1.00 13.17 258 GLU B O 1
ATOM 3592 N N . VAL B 1 222 ? 49.565 6.954 -26.377 1.00 11.80 259 VAL B N 1
ATOM 3593 C CA . VAL B 1 222 ? 48.540 7.442 -25.449 1.00 10.67 259 VAL B CA 1
ATOM 3594 C C . VAL B 1 222 ? 48.855 6.934 -24.041 1.00 13.79 259 VAL B C 1
ATOM 3595 O O . VAL B 1 222 ? 48.946 5.720 -23.819 1.00 12.73 259 VAL B O 1
ATOM 3599 N N . ASN B 1 223 ? 49.017 7.858 -23.102 1.00 12.91 260 ASN B N 1
ATOM 3600 C CA . ASN B 1 223 ? 49.295 7.574 -21.690 1.00 13.36 260 ASN B CA 1
ATOM 3601 C C . ASN B 1 223 ? 48.277 6.597 -21.110 1.00 19.22 260 ASN B C 1
ATOM 3602 O O . ASN B 1 223 ? 47.064 6.828 -21.183 1.00 16.27 260 ASN B O 1
ATOM 3607 N N . ASN B 1 224 ? 48.772 5.512 -20.515 1.00 14.68 261 ASN B N 1
ATOM 3608 C CA . ASN B 1 224 ? 47.930 4.528 -19.814 1.00 16.01 261 ASN B CA 1
ATOM 3609 C C . ASN B 1 224 ? 46.990 3.779 -20.747 1.00 18.58 261 ASN B C 1
ATOM 3610 O O . ASN B 1 224 ? 46.095 3.059 -20.258 1.00 18.18 261 ASN B O 1
ATOM 3615 N N . GLY B 1 225 ? 47.155 3.898 -22.051 1.00 14.89 262 GLY B N 1
ATOM 3616 C CA . GLY B 1 225 ? 46.178 3.323 -22.987 1.00 14.98 262 GLY B CA 1
ATOM 3617 C C . GLY B 1 225 ? 46.230 1.805 -23.023 1.00 13.59 262 GLY B C 1
ATOM 3618 O O . GLY B 1 225 ? 47.296 1.207 -23.048 1.00 15.00 262 GLY B O 1
ATOM 3619 N N . SER B 1 226 ? 45.038 1.173 -23.053 1.00 13.66 263 SER B N 1
ATOM 3620 C CA . SER B 1 226 ? 44.919 -0.258 -23.328 1.00 11.93 263 SER B CA 1
ATOM 3621 C C . SER B 1 226 ? 44.888 -0.466 -24.849 1.00 11.22 263 SER B C 1
ATOM 3622 O O . SER B 1 226 ? 44.914 0.495 -25.641 1.00 12.20 263 SER B O 1
ATOM 3625 N N . HIS B 1 227 ? 44.820 -1.732 -25.262 1.00 11.63 264 HIS B N 1
ATOM 3626 C CA . HIS B 1 227 ? 44.686 -2.004 -26.708 1.00 11.73 264 HIS B CA 1
ATOM 3627 C C . HIS B 1 227 ? 43.495 -1.295 -27.337 1.00 11.83 264 HIS B C 1
ATOM 3628 O O . HIS B 1 227 ? 43.513 -1.041 -28.550 1.00 13.36 264 HIS B O 1
ATOM 3635 N N . PHE B 1 228 ? 42.466 -0.959 -26.564 1.00 12.25 265 PHE B N 1
ATOM 3636 C CA . PHE B 1 228 ? 41.283 -0.277 -27.104 1.00 12.68 265 PHE B CA 1
ATOM 3637 C C . PHE B 1 228 ? 41.500 1.229 -27.282 1.00 14.36 265 PHE B C 1
ATOM 3638 O O . PHE B 1 228 ? 40.550 1.903 -27.710 1.00 14.26 265 PHE B O 1
ATOM 3646 N N . CYS B 1 229 ? 42.665 1.765 -26.914 1.00 13.84 266 CYS B N 1
ATOM 3647 C CA . CYS B 1 229 ? 42.776 3.224 -26.800 1.00 13.65 266 CYS B CA 1
ATOM 3648 C C . CYS B 1 229 ? 42.475 4.016 -28.074 1.00 16.33 266 CYS B C 1
ATOM 3649 O O . CYS B 1 229 ? 41.959 5.142 -27.929 1.00 16.97 266 CYS B O 1
ATOM 3652 N N . PRO B 1 230 ? 42.637 3.496 -29.305 1.00 11.79 267 PRO B N 1
ATOM 3653 C CA . PRO B 1 230 ? 42.258 4.278 -30.486 1.00 12.26 267 PRO B CA 1
ATOM 3654 C C . PRO B 1 230 ? 41.015 3.734 -31.162 1.00 16.60 267 PRO B C 1
ATOM 3655 O O . PRO B 1 230 ? 40.766 4.027 -32.345 1.00 21.18 267 PRO B O 1
ATOM 3659 N N . SER B 1 231 ? 40.179 3.005 -30.436 1.00 12.99 268 SER B N 1
ATOM 3660 C CA . SER B 1 231 ? 39.012 2.358 -30.999 1.00 14.43 268 SER B CA 1
ATOM 3661 C C . SER B 1 231 ? 37.755 2.997 -30.442 1.00 18.14 268 SER B C 1
ATOM 3662 O O . SER B 1 231 ? 37.777 3.671 -29.399 1.00 17.46 268 SER B O 1
ATOM 3665 N N . TYR B 1 232 ? 36.624 2.757 -31.116 1.00 17.03 269 TYR B N 1
ATOM 3666 C CA . TYR B 1 232 ? 35.291 3.035 -30.597 1.00 22.12 269 TYR B CA 1
ATOM 3667 C C . TYR B 1 232 ? 35.130 4.459 -30.070 1.00 27.31 269 TYR B C 1
ATOM 3668 O O . TYR B 1 232 ? 34.412 4.666 -29.102 1.00 35.89 269 TYR B O 1
ATOM 3677 N N . ARG B 1 233 ? 35.799 5.450 -30.652 1.00 22.53 270 ARG B N 1
ATOM 3678 C CA . ARG B 1 233 ? 35.682 6.851 -30.183 1.00 25.88 270 ARG B CA 1
ATOM 3679 C C . ARG B 1 233 ? 36.395 7.143 -28.855 1.00 26.62 270 ARG B C 1
ATOM 3680 O O . ARG B 1 233 ? 36.365 8.272 -28.407 1.00 23.42 270 ARG B O 1
ATOM 3688 N N . PHE B 1 234 ? 37.091 6.183 -28.255 1.00 21.73 271 PHE B N 1
ATOM 3689 C CA . PHE B 1 234 ? 38.047 6.572 -27.228 1.00 25.00 271 PHE B CA 1
ATOM 3690 C C . PHE B 1 234 ? 39.124 7.415 -27.895 1.00 19.80 271 PHE B C 1
ATOM 3691 O O . PHE B 1 234 ? 39.673 7.071 -28.971 1.00 21.30 271 PHE B O 1
ATOM 3699 N N . ASN B 1 235 ? 39.404 8.508 -27.231 1.00 18.14 272 ASN B N 1
ATOM 3700 C CA . ASN B 1 235 ? 40.433 9.448 -27.620 1.00 14.42 272 ASN B CA 1
ATOM 3701 C C . ASN B 1 235 ? 40.144 10.128 -28.965 1.00 16.14 272 ASN B C 1
ATOM 3702 O O . ASN B 1 235 ? 41.076 10.594 -29.610 1.00 16.03 272 ASN B O 1
ATOM 3707 N N . GLU B 1 236 ? 38.868 10.258 -29.359 1.00 15.71 273 GLU B N 1
ATOM 3708 C CA . GLU B 1 236 ? 38.528 10.864 -30.656 1.00 16.00 273 GLU B CA 1
ATOM 3709 C C . GLU B 1 236 ? 39.123 12.262 -30.834 1.00 17.97 273 GLU B C 1
ATOM 3710 O O . GLU B 1 236 ? 39.708 12.565 -31.881 1.00 17.09 273 GLU B O 1
ATOM 3716 N N . ILE B 1 237 ? 38.898 13.158 -29.862 1.00 17.52 274 ILE B N 1
ATOM 3717 C CA . ILE B 1 237 ? 39.364 14.534 -30.057 1.00 18.26 274 ILE B CA 1
ATOM 3718 C C . ILE B 1 237 ? 40.877 14.567 -30.068 1.00 17.69 274 ILE B C 1
ATOM 3719 O O . ILE B 1 237 ? 41.503 15.222 -30.929 1.00 17.94 274 ILE B O 1
ATOM 3724 N N . LEU B 1 238 ? 41.500 13.813 -29.153 1.00 15.72 275 LEU B N 1
ATOM 3725 C CA . LEU B 1 238 ? 42.953 13.772 -29.074 1.00 14.57 275 LEU B CA 1
ATOM 3726 C C . LEU B 1 238 ? 43.563 13.307 -30.381 1.00 16.87 275 LEU B C 1
ATOM 3727 O O . LEU B 1 238 ? 44.568 13.878 -30.853 1.00 16.13 275 LEU B O 1
ATOM 3732 N N . LEU B 1 239 ? 42.975 12.273 -30.992 1.00 11.35 276 LEU B N 1
ATOM 3733 C CA . LEU B 1 239 ? 43.579 11.707 -32.197 1.00 11.62 276 LEU B CA 1
ATOM 3734 C C . LEU B 1 239 ? 43.154 12.391 -33.494 1.00 13.75 276 LEU B C 1
ATOM 3735 O O . LEU B 1 239 ? 43.845 12.213 -34.520 1.00 13.51 276 LEU B O 1
ATOM 3740 N N . SER B 1 240 ? 42.073 13.181 -33.456 1.00 14.57 277 SER B N 1
ATOM 3741 C CA . SER B 1 240 ? 41.555 13.799 -34.681 1.00 13.51 277 SER B CA 1
ATOM 3742 C C . SER B 1 240 ? 42.551 14.771 -35.260 1.00 12.17 277 SER B C 1
ATOM 3743 O O . SER B 1 240 ? 42.761 14.813 -36.491 1.00 12.64 277 SER B O 1
ATOM 3746 N N . LYS B 1 241 ? 43.153 15.617 -34.394 1.00 13.22 278 LYS B N 1
ATOM 3747 C CA . LYS B 1 241 ? 44.051 16.647 -34.919 1.00 12.64 278 LYS B CA 1
ATOM 3748 C C . LYS B 1 241 ? 45.266 16.058 -35.631 1.00 13.73 278 LYS B C 1
ATOM 3749 O O . LYS B 1 241 ? 45.499 16.387 -36.807 1.00 12.96 278 LYS B O 1
ATOM 3755 N N . PRO B 1 242 ? 46.092 15.218 -35.008 1.00 12.99 279 PRO B N 1
ATOM 3756 C CA . PRO B 1 242 ? 47.226 14.676 -35.767 1.00 11.52 279 PRO B CA 1
ATOM 3757 C C . PRO B 1 242 ? 46.776 13.813 -36.931 1.00 11.71 279 PRO B C 1
ATOM 3758 O O . PRO B 1 242 ? 47.467 13.800 -37.957 1.00 12.82 279 PRO B O 1
ATOM 3762 N N . GLY B 1 243 ? 45.679 13.058 -36.781 1.00 11.29 280 GLY B N 1
ATOM 3763 C CA . GLY B 1 243 ? 45.230 12.184 -37.861 1.00 10.45 280 GLY B CA 1
ATOM 3764 C C . GLY B 1 243 ? 44.811 12.948 -39.100 1.00 10.71 280 GLY B C 1
ATOM 3765 O O . GLY B 1 243 ? 45.253 12.643 -40.212 1.00 12.57 280 GLY B O 1
ATOM 3766 N N . ILE B 1 244 ? 43.926 13.925 -38.923 1.00 11.40 281 ILE B N 1
ATOM 3767 C CA . ILE B 1 244 ? 43.493 14.744 -40.072 1.00 10.97 281 ILE B CA 1
ATOM 3768 C C . ILE B 1 244 ? 44.702 15.450 -40.685 1.00 12.45 281 ILE B C 1
ATOM 3769 O O . ILE B 1 244 ? 44.868 15.485 -41.912 1.00 12.98 281 ILE B O 1
ATOM 3774 N N . ALA B 1 245 ? 45.562 16.032 -39.838 1.00 10.86 282 ALA B N 1
ATOM 3775 C CA . ALA B 1 245 ? 46.715 16.755 -40.383 1.00 12.06 282 ALA B CA 1
ATOM 3776 C C . ALA B 1 245 ? 47.639 15.837 -41.180 1.00 10.86 282 ALA B C 1
ATOM 3777 O O . ALA B 1 245 ? 48.143 16.267 -42.216 1.00 12.52 282 ALA B O 1
ATOM 3779 N N . TRP B 1 246 ? 47.947 14.642 -40.669 1.00 11.36 283 TRP B N 1
ATOM 3780 C CA . TRP B 1 246 ? 48.862 13.743 -41.394 1.00 10.46 283 TRP B CA 1
ATOM 3781 C C . TRP B 1 246 ? 48.274 13.404 -42.766 1.00 11.21 283 TRP B C 1
ATOM 3782 O O . TRP B 1 246 ? 48.994 13.402 -43.787 1.00 11.87 283 TRP B O 1
ATOM 3793 N N . MET B 1 247 ? 46.984 13.067 -42.795 1.00 11.32 284 MET B N 1
ATOM 3794 C CA . MET B 1 247 ? 46.389 12.664 -44.075 1.00 12.01 284 MET B CA 1
ATOM 3795 C C . MET B 1 247 ? 46.330 13.853 -45.026 1.00 12.17 284 MET B C 1
ATOM 3796 O O . MET B 1 247 ? 46.630 13.697 -46.215 1.00 11.71 284 MET B O 1
ATOM 3801 N N . GLN B 1 248 ? 45.974 15.054 -44.535 1.00 11.34 285 GLN B N 1
ATOM 3802 C CA . GLN B 1 248 ? 46.006 16.225 -45.409 1.00 12.04 285 GLN B CA 1
ATOM 3803 C C . GLN B 1 248 ? 47.420 16.519 -45.904 1.00 12.22 285 GLN B C 1
ATOM 3804 O O . GLN B 1 248 ? 47.628 16.803 -47.110 1.00 13.93 285 GLN B O 1
ATOM 3810 N N . ARG B 1 249 ? 48.419 16.413 -45.014 1.00 11.23 286 ARG B N 1
ATOM 3811 C CA . ARG B 1 249 ? 49.776 16.751 -45.421 1.00 13.25 286 ARG B CA 1
ATOM 3812 C C . ARG B 1 249 ? 50.271 15.780 -46.483 1.00 12.02 286 ARG B C 1
ATOM 3813 O O . ARG B 1 249 ? 50.895 16.207 -47.479 1.00 13.75 286 ARG B O 1
ATOM 3821 N N . TYR B 1 250 ? 49.985 14.475 -46.305 1.00 11.73 287 TYR B N 1
ATOM 3822 C CA . TYR B 1 250 ? 50.682 13.522 -47.172 1.00 11.22 287 TYR B CA 1
ATOM 3823 C C . TYR B 1 250 ? 49.817 12.996 -48.313 1.00 12.79 287 TYR B C 1
ATOM 3824 O O . TYR B 1 250 ? 50.363 12.676 -49.403 1.00 15.90 287 TYR B O 1
ATOM 3833 N N . ILE B 1 251 ? 48.483 12.871 -48.119 1.00 11.51 288 ILE B N 1
ATOM 3834 C CA . ILE B 1 251 ? 47.634 12.521 -49.270 1.00 12.00 288 ILE B CA 1
ATOM 3835 C C . ILE B 1 251 ? 47.461 13.730 -50.180 1.00 14.86 288 ILE B C 1
ATOM 3836 O O . ILE B 1 251 ? 47.515 13.609 -51.413 1.00 15.88 288 ILE B O 1
ATOM 3841 N N . ASN B 1 252 ? 47.223 14.915 -49.604 1.00 13.52 289 ASN B N 1
ATOM 3842 C CA . ASN B 1 252 ? 46.917 16.113 -50.385 1.00 14.72 289 ASN B CA 1
ATOM 3843 C C . ASN B 1 252 ? 48.058 17.118 -50.490 1.00 16.99 289 ASN B C 1
ATOM 3844 O O . ASN B 1 252 ? 47.851 18.207 -51.076 1.00 18.38 289 ASN B O 1
ATOM 3849 N N . ASN B 1 253 ? 49.250 16.795 -49.971 1.00 14.70 290 ASN B N 1
ATOM 3850 C CA . ASN B 1 253 ? 50.408 17.680 -50.043 1.00 15.13 290 ASN B CA 1
ATOM 3851 C C . ASN B 1 253 ? 50.095 19.060 -49.496 1.00 19.31 290 ASN B C 1
ATOM 3852 O O . ASN B 1 253 ? 50.606 20.082 -49.996 1.00 20.19 290 ASN B O 1
ATOM 3857 N N . ASP B 1 254 ? 49.251 19.133 -48.474 1.00 17.57 291 ASP B N 1
ATOM 3858 C CA . ASP B 1 254 ? 48.791 20.436 -47.989 1.00 14.86 291 ASP B CA 1
ATOM 3859 C C . ASP B 1 254 ? 49.644 20.840 -46.786 1.00 16.45 291 ASP B C 1
ATOM 3860 O O . ASP B 1 254 ? 49.395 20.407 -45.646 1.00 16.42 291 ASP B O 1
ATOM 3865 N N . THR B 1 255 ? 50.656 21.670 -47.042 1.00 18.89 292 THR B N 1
ATOM 3866 C CA . THR B 1 255 ? 51.575 22.074 -45.965 1.00 20.05 292 THR B CA 1
ATOM 3867 C C . THR B 1 255 ? 50.955 23.064 -44.976 1.00 18.10 292 THR B C 1
ATOM 3868 O O . THR B 1 255 ? 51.623 23.424 -43.994 1.00 17.67 292 THR B O 1
ATOM 3872 N N . ARG B 1 256 ? 49.707 23.511 -45.172 1.00 15.49 293 ARG B N 1
ATOM 3873 C CA . ARG B 1 256 ? 49.113 24.294 -44.108 1.00 15.81 293 ARG B CA 1
ATOM 3874 C C . ARG B 1 256 ? 48.866 23.437 -42.881 1.00 19.67 293 ARG B C 1
ATOM 3875 O O . ARG B 1 256 ? 48.542 24.000 -41.823 1.00 20.20 293 ARG B O 1
ATOM 3883 N N . PHE B 1 257 ? 48.964 22.098 -43.014 1.00 15.82 294 PHE B N 1
ATOM 3884 C CA . PHE B 1 257 ? 48.763 21.210 -41.879 1.00 13.05 294 PHE B CA 1
ATOM 3885 C C . PHE B 1 257 ? 50.076 20.832 -41.205 1.00 15.79 294 PHE B C 1
ATOM 3886 O O . PHE B 1 257 ? 50.048 20.165 -40.158 1.00 15.95 294 PHE B O 1
ATOM 3894 N N . ASP B 1 258 ? 51.202 21.329 -41.734 1.00 15.64 295 ASP B N 1
ATOM 3895 C CA . ASP B 1 258 ? 52.522 21.095 -41.130 1.00 14.76 295 ASP B CA 1
ATOM 3896 C C . ASP B 1 258 ? 52.520 21.514 -39.684 1.00 15.01 295 ASP B C 1
ATOM 3897 O O . ASP B 1 258 ? 53.222 20.915 -38.872 1.00 14.33 295 ASP B O 1
ATOM 3902 N N . LYS B 1 259 ? 51.783 22.594 -39.345 1.00 14.89 296 LYS B N 1
ATOM 3903 C CA . LYS B 1 259 ? 51.925 23.165 -38.011 1.00 16.18 296 LYS B CA 1
ATOM 3904 C C . LYS B 1 259 ? 51.405 22.244 -36.933 1.00 13.70 296 LYS B C 1
ATOM 3905 O O . LYS B 1 259 ? 51.682 22.487 -35.747 1.00 16.13 296 LYS B O 1
ATOM 3911 N N . PHE B 1 260 ? 50.674 21.202 -37.294 1.00 14.27 297 PHE B N 1
ATOM 3912 C CA . PHE B 1 260 ? 50.172 20.255 -36.299 1.00 13.17 297 PHE B CA 1
ATOM 3913 C C . PHE B 1 260 ? 51.031 19.006 -36.189 1.00 13.25 297 PHE B C 1
ATOM 3914 O O . PHE B 1 260 ? 50.613 18.048 -35.528 1.00 12.84 297 PHE B O 1
ATOM 3922 N N . LEU B 1 261 ? 52.189 18.975 -36.844 1.00 12.74 298 LEU B N 1
ATOM 3923 C CA . LEU B 1 261 ? 52.930 17.730 -36.997 1.00 11.90 298 LEU B CA 1
ATOM 3924 C C . LEU B 1 261 ? 54.386 17.865 -36.578 1.00 15.32 298 LEU B C 1
ATOM 3925 O O . LEU B 1 261 ? 55.011 18.925 -36.723 1.00 14.74 298 LEU B O 1
ATOM 3930 N N . CYS B 1 262 ? 54.950 16.748 -36.116 1.00 14.86 299 CYS B N 1
ATOM 3931 C CA . CYS B 1 262 ? 56.411 16.616 -35.957 1.00 15.19 299 CYS B CA 1
ATOM 3932 C C . CYS B 1 262 ? 56.922 17.752 -35.081 1.00 15.35 299 CYS B C 1
ATOM 3933 O O . CYS B 1 262 ? 56.392 17.977 -33.983 1.00 15.00 299 CYS B O 1
ATOM 3936 N N . ALA B 1 263 ? 58.022 18.429 -35.448 1.00 15.87 300 ALA B N 1
ATOM 3937 C CA . ALA B 1 263 ? 58.623 19.404 -34.535 1.00 18.47 300 ALA B CA 1
ATOM 3938 C C . ALA B 1 263 ? 57.722 20.614 -34.274 1.00 19.05 300 ALA B C 1
ATOM 3939 O O . ALA B 1 263 ? 57.951 21.359 -33.307 1.00 20.51 300 ALA B O 1
ATOM 3941 N N . ASN B 1 264 ? 56.687 20.812 -35.090 1.00 15.31 301 ASN B N 1
ATOM 3942 C CA . ASN B 1 264 ? 55.827 21.976 -34.966 1.00 16.43 301 ASN B CA 1
ATOM 3943 C C . ASN B 1 264 ? 54.780 21.806 -33.896 1.00 17.34 301 ASN B C 1
ATOM 3944 O O . ASN B 1 264 ? 54.130 22.779 -33.511 1.00 16.18 301 ASN B O 1
ATOM 3949 N N . GLU B 1 265 ? 54.597 20.600 -33.383 1.00 14.15 302 GLU B N 1
ATOM 3950 C CA . GLU B 1 265 ? 53.530 20.389 -32.413 1.00 15.19 302 GLU B CA 1
ATOM 3951 C C . GLU B 1 265 ? 54.032 19.335 -31.443 1.00 15.22 302 GLU B C 1
ATOM 3952 O O . GLU B 1 265 ? 54.138 18.164 -31.821 1.00 15.50 302 GLU B O 1
ATOM 3958 N N . ASN B 1 266 ? 54.408 19.741 -30.229 1.00 15.37 303 ASN B N 1
ATOM 3959 C CA . ASN B 1 266 ? 55.003 18.784 -29.296 1.00 13.89 303 ASN B CA 1
ATOM 3960 C C . ASN B 1 266 ? 53.918 18.100 -28.472 1.00 14.14 303 ASN B C 1
ATOM 3961 O O . ASN B 1 266 ? 53.556 18.568 -27.381 1.00 14.72 303 ASN B O 1
ATOM 3966 N N . TYR B 1 267 ? 53.427 16.965 -28.994 1.00 14.44 304 TYR B N 1
ATOM 3967 C CA . TYR B 1 267 ? 52.342 16.233 -28.342 1.00 12.28 304 TYR B CA 1
ATOM 3968 C C . TYR B 1 267 ? 52.721 15.681 -26.982 1.00 13.75 304 TYR B C 1
ATOM 3969 O O . TYR B 1 267 ? 51.833 15.441 -26.165 1.00 13.55 304 TYR B O 1
ATOM 3978 N N . SER B 1 268 ? 54.018 15.522 -26.689 1.00 13.44 305 SER B N 1
ATOM 3979 C CA . SER B 1 268 ? 54.399 15.018 -25.367 1.00 15.17 305 SER B CA 1
ATOM 3980 C C . SER B 1 268 ? 54.028 16.016 -24.261 1.00 14.76 305 SER B C 1
ATOM 3981 O O . SER B 1 268 ? 53.996 15.603 -23.100 1.00 15.31 305 SER B O 1
ATOM 3984 N N . LYS B 1 269 ? 53.740 17.296 -24.608 1.00 14.22 306 LYS B N 1
ATOM 3985 C CA . LYS B 1 269 ? 53.296 18.269 -23.593 1.00 15.27 306 LYS B CA 1
ATOM 3986 C C . LYS B 1 269 ? 51.846 18.046 -23.145 1.00 13.94 306 LYS B C 1
ATOM 3987 O O . LYS B 1 269 ? 51.391 18.713 -22.194 1.00 18.15 306 LYS B O 1
ATOM 3993 N N . SER B 1 270 ? 51.135 17.143 -23.812 1.00 13.94 307 SER B N 1
ATOM 3994 C CA . SER B 1 270 ? 49.818 16.758 -23.302 1.00 13.72 307 SER B CA 1
ATOM 3995 C C . SER B 1 270 ? 49.995 15.737 -22.193 1.00 15.12 307 SER B C 1
ATOM 3996 O O . SER B 1 270 ? 50.765 14.790 -22.353 1.00 14.22 307 SER B O 1
ATOM 3999 N N . PRO B 1 271 ? 49.265 15.857 -21.090 1.00 15.23 308 PRO B N 1
ATOM 4000 C CA . PRO B 1 271 ? 49.340 14.822 -20.051 1.00 15.13 308 PRO B CA 1
ATOM 4001 C C . PRO B 1 271 ? 48.761 13.494 -20.536 1.00 14.16 308 PRO B C 1
ATOM 4002 O O . PRO B 1 271 ? 48.957 12.457 -19.878 1.00 18.39 308 PRO B O 1
ATOM 4006 N N . ARG B 1 272 ? 48.057 13.511 -21.646 1.00 13.64 309 ARG B N 1
ATOM 4007 C CA . ARG B 1 272 ? 47.441 12.279 -22.169 1.00 13.23 309 ARG B CA 1
ATOM 4008 C C . ARG B 1 272 ? 48.362 11.533 -23.120 1.00 15.87 309 ARG B C 1
ATOM 4009 O O . ARG B 1 272 ? 47.985 10.457 -23.609 1.00 12.70 309 ARG B O 1
ATOM 4017 N N . ILE B 1 273 ? 49.555 12.067 -23.397 1.00 12.88 310 ILE B N 1
ATOM 4018 C CA . ILE B 1 273 ? 50.481 11.489 -24.371 1.00 11.61 310 ILE B CA 1
ATOM 4019 C C . ILE B 1 273 ? 51.770 11.138 -23.638 1.00 11.87 310 ILE B C 1
ATOM 4020 O O . ILE B 1 273 ? 52.466 12.030 -23.155 1.00 13.76 310 ILE B O 1
ATOM 4025 N N . SER B 1 274 ? 52.093 9.831 -23.503 1.00 11.82 311 SER B N 1
ATOM 4026 C CA . SER B 1 274 ? 53.268 9.427 -22.729 1.00 12.46 311 SER B CA 1
ATOM 4027 C C . SER B 1 274 ? 54.566 9.340 -23.527 1.00 13.32 311 SER B C 1
ATOM 4028 O O . SER B 1 274 ? 55.657 9.274 -22.899 1.00 16.55 311 SER B O 1
ATOM 4031 N N . ALA B 1 275 ? 54.492 9.311 -24.855 1.00 12.65 312 ALA B N 1
ATOM 4032 C CA . ALA B 1 275 ? 55.707 9.315 -25.672 1.00 12.34 312 ALA B CA 1
ATOM 4033 C C . ALA B 1 275 ? 55.357 9.945 -27.003 1.00 10.80 312 ALA B C 1
ATOM 4034 O O . ALA B 1 275 ? 54.225 9.837 -27.497 1.00 11.89 312 ALA B O 1
ATOM 4036 N N . TYR B 1 276 ? 56.341 10.656 -27.560 1.00 11.59 313 TYR B N 1
ATOM 4037 C CA . TYR B 1 276 ? 56.124 11.293 -28.842 1.00 12.23 313 TYR B CA 1
ATOM 4038 C C . TYR B 1 276 ? 57.433 11.251 -29.591 1.00 13.05 313 TYR B C 1
ATOM 4039 O O . TYR B 1 276 ? 58.465 11.675 -29.051 1.00 15.95 313 TYR B O 1
ATOM 4048 N N . ASP B 1 277 ? 57.387 10.787 -30.837 1.00 10.73 314 ASP B N 1
ATOM 4049 C CA . ASP B 1 277 ? 58.593 10.663 -31.649 1.00 10.67 314 ASP B CA 1
ATOM 4050 C C . ASP B 1 277 ? 58.263 10.994 -33.091 1.00 10.64 314 ASP B C 1
ATOM 4051 O O . ASP B 1 277 ? 57.110 10.854 -33.512 1.00 12.66 314 ASP B O 1
ATOM 4056 N N . TYR B 1 278 ? 59.271 11.485 -33.837 1.00 10.91 315 TYR B N 1
ATOM 4057 C CA . TYR B 1 278 ? 59.026 11.740 -35.267 1.00 10.72 315 TYR B CA 1
ATOM 4058 C C . TYR B 1 278 ? 60.364 11.852 -35.965 1.00 12.50 315 TYR B C 1
ATOM 4059 O O . TYR B 1 278 ? 61.404 12.078 -35.338 1.00 12.82 315 TYR B O 1
ATOM 4068 N N . LYS B 1 279 ? 60.330 11.662 -37.287 1.00 11.26 316 LYS B N 1
ATOM 4069 C CA . LYS B 1 279 ? 61.567 11.705 -38.069 1.00 11.95 316 LYS B CA 1
ATOM 4070 C C . LYS B 1 279 ? 61.189 11.992 -39.515 1.00 13.63 316 LYS B C 1
ATOM 4071 O O . LYS B 1 279 ? 60.194 11.474 -40.012 1.00 13.40 316 LYS B O 1
ATOM 4077 N N . ASP B 1 280 ? 62.023 12.789 -40.203 1.00 12.58 317 ASP B N 1
ATOM 4078 C CA . ASP B 1 280 ? 61.855 13.031 -41.647 1.00 15.34 317 ASP B CA 1
ATOM 4079 C C . ASP B 1 280 ? 60.488 13.636 -41.997 1.00 16.76 317 ASP B C 1
ATOM 4080 O O . ASP B 1 280 ? 59.940 13.342 -43.059 1.00 16.92 317 ASP B O 1
ATOM 4085 N N . CYS B 1 281 ? 59.971 14.555 -41.165 1.00 14.29 318 CYS B N 1
ATOM 4086 C CA . CYS B 1 281 ? 58.654 15.149 -41.386 1.00 18.02 318 CYS B CA 1
ATOM 4087 C C . CYS B 1 281 ? 58.607 16.502 -40.683 1.00 22.43 318 CYS B C 1
ATOM 4088 O O . CYS B 1 281 ? 59.372 16.744 -39.743 1.00 19.18 318 CYS B O 1
ATOM 4091 N N . PRO B 1 282 ? 57.715 17.417 -41.123 1.00 21.03 319 PRO B N 1
ATOM 4092 C CA . PRO B 1 282 ? 56.857 17.333 -42.294 1.00 20.85 319 PRO B CA 1
ATOM 4093 C C . PRO B 1 282 ? 57.633 17.925 -43.470 1.00 27.07 319 PRO B C 1
ATOM 4094 O O . PRO B 1 282 ? 56.792 18.164 -44.365 1.00 29.82 319 PRO B O 1
#

Organism: Moraxella sp. (strain TA144) (NCBI:txid77152)

InterPro domains:
  IPR029058 Alpha/Beta hydrolase fold [G3DSA:3.40.50.1820] (63-319)
  IPR029058 Alpha/Beta hydrolase fold [SSF53474] (69-304)
  IPR041127 PET hydrolase/cutinase-like [PF12740] (76-313)
  IPR050261 FrsA esterase [PTHR22946] (50-265)

B-factor: mean 19.97, std 11.45, range [4.76, 89.34]

Nearest PDB structures (foldseek):
  8spk-assembly2_B  TM=1.002E+00  e=7.266E-60  Moraxella
  7eoa-assembly1_A  TM=9.372E-01  e=3.050E-32  bacterium HR29
  8cmv-assembly1_A  TM=9.362E-01  e=6.754E-32  unidentified prokaryotic organism
  8ota-assembly1_A  TM=9.363E-01  e=8.626E-32  uncultured bacterium
  6ths-assembly1_A  TM=9.354E-01  e=1.324E-31  uncultured bacterium